Protein AF-A0AAV6B7V0-F1 (afdb_monomer_lite)

Structure (mmCIF, N/CA/C/O backbone):
data_AF-A0AAV6B7V0-F1
#
_entry.id   AF-A0AAV6B7V0-F1
#
loop_
_atom_site.group_PDB
_atom_site.id
_atom_site.type_symbol
_atom_site.label_atom_id
_atom_site.label_alt_id
_atom_site.label_comp_id
_atom_site.label_asym_id
_atom_site.label_entity_id
_atom_site.label_seq_id
_atom_site.pdbx_PDB_ins_code
_atom_site.Cartn_x
_atom_site.Cartn_y
_atom_site.Cartn_z
_atom_site.occupancy
_atom_site.B_iso_or_equiv
_atom_site.auth_seq_id
_atom_site.auth_comp_id
_atom_site.auth_asym_id
_atom_site.auth_atom_id
_atom_site.pdbx_PDB_model_num
ATOM 1 N N . GLY A 1 1 ? 7.765 8.125 -9.846 1.00 85.69 1 GLY A N 1
ATOM 2 C CA . GLY A 1 1 ? 6.321 8.030 -10.115 1.00 85.69 1 GLY A CA 1
ATOM 3 C C . GLY A 1 1 ? 6.048 7.885 -11.602 1.00 85.69 1 GLY A C 1
ATOM 4 O O . GLY A 1 1 ? 6.978 7.900 -12.404 1.00 85.69 1 GLY A O 1
ATOM 5 N N . ASP A 1 2 ? 4.778 7.751 -11.993 1.00 91.00 2 ASP A N 1
ATOM 6 C CA . ASP A 1 2 ? 4.376 7.245 -13.319 1.00 91.00 2 ASP A CA 1
ATOM 7 C C . ASP A 1 2 ? 4.120 8.313 -14.402 1.00 91.00 2 ASP A C 1
ATOM 9 O O . ASP A 1 2 ? 3.745 7.969 -15.522 1.00 91.00 2 ASP A O 1
ATOM 13 N N . ASN A 1 3 ? 4.341 9.600 -14.106 1.00 93.12 3 ASN A N 1
ATOM 14 C CA . ASN A 1 3 ? 4.000 10.714 -15.004 1.00 93.12 3 ASN A CA 1
ATOM 15 C C . ASN A 1 3 ? 4.555 10.538 -16.425 1.00 93.12 3 ASN A C 1
ATOM 17 O O . ASN A 1 3 ? 3.836 10.741 -17.400 1.00 93.12 3 ASN A O 1
ATOM 21 N N . TYR A 1 4 ? 5.822 10.127 -16.547 1.00 94.75 4 TYR A N 1
ATOM 22 C CA . TYR A 1 4 ? 6.435 9.881 -17.853 1.00 94.75 4 TYR A CA 1
ATOM 23 C C . TYR A 1 4 ? 5.782 8.697 -18.578 1.00 94.75 4 TYR A C 1
ATOM 25 O O . TYR A 1 4 ? 5.526 8.775 -19.775 1.00 94.75 4 TYR A O 1
ATOM 33 N N . ALA A 1 5 ? 5.443 7.624 -17.857 1.00 95.44 5 ALA A N 1
ATOM 34 C CA . ALA A 1 5 ? 4.752 6.482 -18.444 1.00 95.44 5 ALA A CA 1
ATOM 35 C C . ALA A 1 5 ? 3.358 6.874 -18.955 1.00 95.44 5 ALA A C 1
ATOM 37 O O . ALA A 1 5 ? 3.005 6.504 -20.071 1.00 95.44 5 ALA A O 1
ATOM 38 N N . ARG A 1 6 ? 2.595 7.661 -18.183 1.00 95.81 6 ARG A N 1
ATOM 39 C CA . ARG A 1 6 ? 1.283 8.182 -18.604 1.00 95.81 6 ARG A CA 1
ATOM 40 C C . ARG A 1 6 ? 1.394 9.068 -19.838 1.00 95.81 6 ARG A C 1
ATOM 42 O O . ARG A 1 6 ? 0.681 8.823 -20.799 1.00 95.81 6 ARG A O 1
ATOM 49 N N . PHE A 1 7 ? 2.358 9.988 -19.886 1.00 97.44 7 PHE A N 1
ATOM 50 C CA . PHE A 1 7 ? 2.620 10.773 -21.097 1.00 97.44 7 PHE A CA 1
ATOM 51 C C . PHE A 1 7 ? 2.868 9.877 -22.327 1.00 97.44 7 PHE A C 1
ATOM 53 O O . PHE A 1 7 ? 2.265 10.075 -23.382 1.00 97.44 7 PHE A O 1
ATOM 60 N N . LEU A 1 8 ? 3.706 8.839 -22.199 1.00 96.44 8 LEU A N 1
ATOM 61 C CA . LEU A 1 8 ? 3.946 7.902 -23.302 1.00 96.44 8 LEU A CA 1
ATOM 62 C C . LEU A 1 8 ? 2.666 7.161 -23.724 1.00 96.44 8 LEU A C 1
ATOM 64 O O . LEU A 1 8 ? 2.377 7.040 -24.913 1.00 96.44 8 LEU A O 1
ATOM 68 N N . ILE A 1 9 ? 1.920 6.642 -22.750 1.00 96.06 9 ILE A N 1
ATOM 69 C CA . ILE A 1 9 ? 0.813 5.704 -22.961 1.00 96.06 9 ILE A CA 1
ATOM 70 C C . ILE A 1 9 ? -0.477 6.408 -23.391 1.00 96.06 9 ILE A C 1
ATOM 72 O O . ILE A 1 9 ? -1.159 5.905 -24.287 1.00 96.06 9 ILE A O 1
ATOM 76 N N . ASP A 1 10 ? -0.793 7.533 -22.758 1.00 96.88 10 ASP A N 1
ATOM 77 C CA . ASP A 1 10 ? -2.078 8.223 -22.860 1.00 96.88 10 ASP A CA 1
ATOM 78 C C . ASP A 1 10 ? -2.040 9.369 -23.883 1.00 96.88 10 ASP A C 1
ATOM 80 O O . ASP A 1 10 ? -3.082 9.737 -24.423 1.00 96.88 10 ASP A O 1
ATOM 84 N N . GLU A 1 11 ? -0.854 9.906 -24.198 1.00 97.69 11 GLU A N 1
ATOM 85 C CA . GLU A 1 11 ? -0.703 11.043 -25.117 1.00 97.69 11 GLU A CA 1
ATOM 86 C C . GLU A 1 11 ? 0.116 10.677 -26.363 1.00 97.69 11 GLU A C 1
ATOM 88 O O . GLU A 1 11 ? -0.386 10.752 -27.489 1.00 97.69 11 GLU A O 1
ATOM 93 N N . LEU A 1 12 ? 1.367 10.235 -26.186 1.00 97.31 12 LEU A N 1
ATOM 94 C CA . LEU A 1 12 ? 2.290 10.033 -27.307 1.00 97.31 12 LEU A CA 1
ATOM 95 C C . LEU A 1 12 ? 1.893 8.852 -28.200 1.00 97.31 12 LEU A C 1
ATOM 97 O O . LEU A 1 12 ? 1.874 8.983 -29.423 1.00 97.31 12 LEU A O 1
ATOM 101 N N . PHE A 1 13 ? 1.577 7.693 -27.622 1.00 96.38 13 PHE A N 1
ATOM 102 C CA . PHE A 1 13 ? 1.187 6.514 -28.398 1.00 96.38 13 PHE A CA 1
ATOM 103 C C . PHE A 1 13 ? -0.086 6.749 -29.226 1.00 96.38 13 PHE A C 1
ATOM 105 O O . PHE A 1 13 ? -0.030 6.494 -30.431 1.00 96.38 13 PHE A O 1
ATOM 112 N N . PRO A 1 14 ? -1.189 7.294 -28.671 1.00 97.31 14 PRO A N 1
ATOM 113 C CA . PRO A 1 14 ? -2.352 7.667 -29.474 1.00 97.31 14 PRO A CA 1
ATOM 114 C C . PRO A 1 14 ? -2.024 8.666 -30.589 1.00 97.31 14 PRO A C 1
ATOM 116 O O . PRO A 1 14 ? -2.541 8.540 -31.702 1.00 97.31 14 PRO A O 1
ATOM 119 N N . LEU A 1 15 ? -1.138 9.636 -30.329 1.00 98.06 15 LEU A N 1
ATOM 120 C CA . LEU A 1 15 ? -0.700 10.590 -31.346 1.00 98.06 15 LEU A CA 1
ATOM 121 C C . LEU A 1 15 ? 0.063 9.903 -32.489 1.00 98.06 15 LEU A C 1
ATOM 123 O O . LEU A 1 15 ? -0.200 10.212 -33.651 1.00 98.06 15 LEU A O 1
ATOM 127 N N . ILE A 1 16 ? 0.960 8.959 -32.188 1.00 97.38 16 ILE A N 1
ATOM 128 C CA . ILE A 1 16 ? 1.697 8.170 -33.189 1.00 97.38 16 ILE A CA 1
ATOM 129 C C . ILE A 1 16 ? 0.731 7.320 -34.021 1.00 97.38 16 ILE A C 1
ATOM 131 O O . ILE A 1 16 ? 0.809 7.343 -35.250 1.00 97.38 16 ILE A O 1
ATOM 135 N N . GLU A 1 17 ? -0.196 6.610 -33.368 1.00 97.62 17 GLU A N 1
ATOM 136 C CA . GLU A 1 17 ? -1.213 5.790 -34.042 1.00 97.62 17 GLU A CA 1
ATOM 137 C C . GLU A 1 17 ? -2.027 6.642 -35.028 1.00 97.62 17 GLU A C 1
ATOM 139 O O . GLU A 1 17 ? -2.181 6.277 -36.195 1.00 97.62 17 GLU A O 1
ATOM 144 N N . LYS A 1 18 ? -2.466 7.830 -34.593 1.00 97.88 18 LYS A N 1
ATOM 145 C CA . LYS A 1 18 ? -3.210 8.780 -35.429 1.00 97.88 18 LYS A CA 1
ATOM 146 C C . LYS A 1 18 ? -2.374 9.349 -36.578 1.00 97.88 18 LYS A C 1
ATOM 148 O O . LYS A 1 18 ? -2.868 9.445 -37.696 1.00 97.88 18 LYS A O 1
ATOM 153 N N . THR A 1 19 ? -1.138 9.759 -36.304 1.00 98.31 19 THR A N 1
ATOM 154 C CA . THR A 1 19 ? -0.286 10.479 -37.268 1.00 98.31 19 THR A CA 1
ATOM 155 C C . THR A 1 19 ? 0.236 9.559 -38.365 1.00 98.31 19 THR A C 1
ATOM 157 O O . THR A 1 19 ? 0.321 9.965 -39.520 1.00 98.31 19 THR A O 1
ATOM 160 N N . HIS A 1 20 ? 0.565 8.315 -38.017 1.00 97.62 20 HIS A N 1
ATOM 161 C CA . HIS A 1 20 ? 1.193 7.366 -38.936 1.00 97.62 20 HIS A CA 1
ATOM 162 C C . HIS A 1 20 ? 0.257 6.242 -39.396 1.00 97.62 20 HIS A C 1
ATOM 164 O O . HIS A 1 20 ? 0.672 5.400 -40.187 1.00 97.62 20 HIS A O 1
ATOM 170 N N . GLY A 1 21 ? -0.989 6.196 -38.909 1.00 96.81 21 GLY A N 1
ATOM 171 C CA . GLY A 1 21 ? -1.955 5.154 -39.271 1.00 96.81 21 GLY A CA 1
ATOM 172 C C . GLY A 1 21 ? -1.556 3.750 -38.800 1.00 96.81 21 GLY A C 1
ATOM 173 O O . GLY A 1 21 ? -2.003 2.757 -39.372 1.00 96.81 21 GLY A O 1
ATOM 174 N N . VAL A 1 22 ? -0.700 3.655 -37.778 1.00 96.75 22 VAL A N 1
ATOM 175 C CA . VAL A 1 22 ? -0.248 2.385 -37.192 1.00 96.75 22 VAL A CA 1
ATOM 176 C C . VAL A 1 22 ? -1.113 2.003 -35.992 1.00 96.75 22 VAL A C 1
ATOM 178 O O . VAL A 1 22 ? -1.739 2.855 -35.368 1.00 96.75 22 VAL A O 1
ATOM 181 N N . LYS A 1 23 ? -1.128 0.716 -35.638 1.00 95.44 23 LYS A N 1
ATOM 182 C CA . LYS A 1 23 ? -1.707 0.228 -34.380 1.00 95.44 23 LYS A CA 1
ATOM 183 C C . LYS A 1 23 ? -0.589 -0.325 -33.515 1.00 95.44 23 LYS A C 1
ATOM 185 O O . LYS A 1 23 ? 0.047 -1.310 -33.884 1.00 95.44 23 LYS A O 1
ATOM 190 N N . LEU A 1 24 ? -0.340 0.317 -32.383 1.00 95.06 24 LEU A N 1
ATOM 191 C CA . LEU A 1 24 ? 0.663 -0.127 -31.429 1.00 95.06 24 LEU A CA 1
ATOM 192 C C . LEU A 1 24 ? 0.074 -1.244 -30.569 1.00 95.06 24 LEU A C 1
ATOM 194 O O . LEU A 1 24 ? -1.078 -1.168 -30.129 1.00 95.06 24 LEU A O 1
ATOM 198 N N . SER A 1 25 ? 0.877 -2.276 -30.302 1.00 94.56 25 SER A N 1
ATOM 199 C CA . SER A 1 25 ? 0.440 -3.366 -29.433 1.00 94.56 25 SER A CA 1
ATOM 200 C C . SER A 1 25 ? 0.045 -2.835 -28.053 1.00 94.56 25 SER A C 1
ATOM 202 O O . SER A 1 25 ? 0.699 -1.963 -27.467 1.00 94.56 25 SER A O 1
ATOM 204 N N . LYS A 1 26 ? -1.057 -3.375 -27.533 1.00 93.50 26 LYS A N 1
ATOM 205 C CA . LYS A 1 26 ? -1.508 -3.140 -26.158 1.00 93.50 26 LYS A CA 1
ATOM 206 C C . LYS A 1 26 ? -1.016 -4.242 -25.210 1.00 93.50 26 LYS A C 1
ATOM 208 O O . LYS A 1 26 ? -1.200 -4.118 -24.006 1.00 93.50 26 LYS A O 1
ATOM 213 N N . SER A 1 27 ? -0.374 -5.291 -25.734 1.00 95.00 27 SER A N 1
ATOM 214 C CA . SER A 1 27 ? 0.228 -6.349 -24.926 1.00 95.00 27 SER A CA 1
ATOM 215 C C . SER A 1 27 ? 1.487 -5.843 -24.233 1.00 95.00 27 SER A C 1
ATOM 217 O O . SER A 1 27 ? 2.439 -5.402 -24.878 1.00 95.00 27 SER A O 1
ATOM 219 N N . ALA A 1 28 ? 1.531 -5.998 -22.912 1.00 93.69 28 ALA A N 1
ATOM 220 C CA . ALA A 1 28 ? 2.732 -5.764 -22.118 1.00 93.69 28 ALA A CA 1
ATOM 221 C C . ALA A 1 28 ? 3.934 -6.586 -22.619 1.00 93.69 28 ALA A C 1
ATOM 223 O O . ALA A 1 28 ? 5.080 -6.146 -22.530 1.00 93.69 28 ALA A O 1
ATOM 224 N N . ASN A 1 29 ? 3.671 -7.788 -23.149 1.00 94.94 29 ASN A N 1
ATOM 225 C CA . ASN A 1 29 ? 4.708 -8.692 -23.633 1.00 94.94 29 ASN A CA 1
ATOM 226 C C . ASN A 1 29 ? 5.285 -8.284 -24.996 1.00 94.94 29 ASN A C 1
ATOM 228 O O . ASN A 1 29 ? 6.270 -8.882 -25.411 1.00 94.94 29 ASN A O 1
ATOM 232 N N . ASP A 1 30 ? 4.750 -7.256 -25.652 1.00 95.88 30 ASP A N 1
ATOM 233 C CA . ASP A 1 30 ? 5.362 -6.641 -26.839 1.00 95.88 30 ASP A CA 1
ATOM 234 C C . ASP A 1 30 ? 6.070 -5.317 -26.492 1.00 95.88 30 ASP A C 1
ATOM 236 O O . ASP A 1 30 ? 6.720 -4.701 -27.333 1.00 95.88 30 ASP A O 1
ATOM 240 N N . GLY A 1 31 ? 5.957 -4.862 -25.241 1.00 96.38 31 GLY A N 1
ATOM 241 C CA . GLY A 1 31 ? 6.504 -3.592 -24.788 1.00 96.38 31 GLY A CA 1
ATOM 242 C C . GLY A 1 31 ? 7.972 -3.674 -24.384 1.00 96.38 31 GLY A C 1
ATOM 243 O O . GLY A 1 31 ? 8.333 -4.387 -23.440 1.00 96.38 31 GLY A O 1
ATOM 244 N N . SER A 1 32 ? 8.803 -2.873 -25.051 1.00 97.44 32 SER A N 1
ATOM 245 C CA . SER A 1 32 ? 10.195 -2.613 -24.682 1.00 97.44 32 SER A CA 1
ATOM 246 C C . SER A 1 32 ? 10.434 -1.113 -24.554 1.00 97.44 32 SER A C 1
ATOM 248 O O . SER A 1 32 ? 9.903 -0.330 -25.337 1.00 97.44 32 SER A O 1
ATOM 250 N N . ILE A 1 33 ? 11.255 -0.719 -23.586 1.00 98.25 33 ILE A N 1
ATOM 251 C CA . ILE A 1 33 ? 11.697 0.661 -23.381 1.00 98.25 33 ILE A CA 1
ATOM 252 C C . ILE A 1 33 ? 13.177 0.665 -22.997 1.00 98.25 33 ILE A C 1
ATOM 254 O O . ILE A 1 33 ? 13.683 -0.301 -22.427 1.00 98.25 33 ILE A O 1
ATOM 258 N N . GLY A 1 34 ? 13.908 1.721 -23.328 1.00 98.19 34 GLY A N 1
ATOM 259 C CA . GLY A 1 34 ? 15.310 1.812 -22.949 1.00 98.19 34 GLY A CA 1
ATOM 260 C C . GLY A 1 34 ? 15.881 3.207 -23.094 1.00 98.19 34 GLY A C 1
ATOM 261 O O . GLY A 1 34 ? 15.270 4.074 -23.716 1.00 98.19 34 GLY A O 1
ATOM 262 N N . GLY A 1 35 ? 17.057 3.411 -22.513 1.00 97.88 35 GLY A N 1
ATOM 263 C CA . GLY A 1 35 ? 17.764 4.681 -22.583 1.00 97.88 35 GLY A CA 1
ATOM 264 C C . GLY A 1 35 ? 19.132 4.634 -21.915 1.00 97.88 35 GLY A C 1
ATOM 265 O O . GLY A 1 35 ? 19.518 3.618 -21.335 1.00 97.88 35 GLY A O 1
ATOM 266 N N . ALA A 1 36 ? 19.840 5.760 -22.000 1.00 97.94 36 ALA A N 1
ATOM 267 C CA . ALA A 1 36 ? 21.129 5.990 -21.361 1.00 97.94 36 ALA A CA 1
ATOM 268 C C . ALA A 1 36 ? 21.035 7.108 -20.315 1.00 97.94 36 ALA A C 1
ATOM 270 O O . ALA A 1 36 ? 20.233 8.030 -20.491 1.00 97.94 36 ALA A O 1
ATOM 271 N N . SER A 1 37 ? 21.847 7.061 -19.256 1.00 97.81 37 SER A N 1
ATOM 272 C CA . SER A 1 37 ? 21.904 8.115 -18.232 1.00 97.81 37 SER A CA 1
ATOM 273 C C . SER A 1 37 ? 20.528 8.330 -17.589 1.00 97.81 37 SER A C 1
ATOM 275 O O . SER A 1 37 ? 19.877 7.373 -17.155 1.00 97.81 37 SER A O 1
ATOM 277 N N . SER A 1 38 ? 20.015 9.560 -17.576 1.00 97.00 38 SER A N 1
ATOM 278 C CA . SER A 1 38 ? 18.649 9.853 -17.121 1.00 97.00 38 SER A CA 1
ATOM 279 C C . SER A 1 38 ? 17.578 9.087 -17.913 1.00 97.00 38 SER A C 1
ATOM 281 O O . SER A 1 38 ? 16.546 8.711 -17.364 1.00 97.00 38 SER A O 1
ATOM 283 N N . GLY A 1 39 ? 17.831 8.776 -19.188 1.00 97.88 39 GLY A N 1
ATOM 284 C CA . GLY A 1 39 ? 16.938 7.949 -20.000 1.00 97.88 39 GLY A CA 1
ATOM 285 C C . GLY A 1 39 ? 16.830 6.505 -19.502 1.00 97.88 39 GLY A C 1
ATOM 286 O O . GLY A 1 39 ? 15.760 5.909 -19.606 1.00 97.88 39 GLY A O 1
ATOM 287 N N . ALA A 1 40 ? 17.895 5.950 -18.916 1.00 98.44 40 ALA A N 1
ATOM 288 C CA . ALA A 1 40 ? 17.885 4.600 -18.348 1.00 98.44 40 ALA A CA 1
ATOM 289 C C . ALA A 1 40 ? 16.981 4.514 -17.110 1.00 98.44 40 ALA A C 1
ATOM 291 O O . ALA A 1 40 ? 16.115 3.640 -17.043 1.00 98.44 40 ALA A O 1
ATOM 292 N N . ILE A 1 41 ? 17.108 5.455 -16.167 1.00 97.88 41 ILE A N 1
ATOM 293 C CA . ILE A 1 41 ? 16.215 5.494 -15.000 1.00 97.88 41 ILE A CA 1
ATOM 294 C C . ILE A 1 41 ? 14.771 5.830 -15.400 1.00 97.88 41 ILE A C 1
ATOM 296 O O . ILE A 1 41 ? 13.845 5.256 -14.828 1.00 97.88 41 ILE A O 1
ATOM 300 N N . CYS A 1 42 ? 14.539 6.678 -16.411 1.00 97.56 42 CYS A N 1
ATOM 301 C CA . CYS A 1 42 ? 13.194 6.908 -16.954 1.00 97.56 42 CYS A CA 1
ATOM 302 C C . CYS A 1 42 ? 12.588 5.629 -17.549 1.00 97.56 42 CYS A C 1
ATOM 304 O O . CYS A 1 42 ? 11.423 5.330 -17.284 1.00 97.56 42 CYS A O 1
ATOM 306 N N . ALA A 1 43 ? 13.373 4.858 -18.309 1.00 98.50 43 ALA A N 1
ATOM 307 C CA . ALA A 1 43 ? 12.947 3.581 -18.876 1.00 98.50 43 ALA A CA 1
ATOM 308 C C . ALA A 1 43 ? 12.611 2.557 -17.782 1.00 98.50 43 ALA A C 1
ATOM 310 O O . ALA A 1 43 ? 11.550 1.930 -17.830 1.00 98.50 43 ALA A O 1
ATOM 311 N N . TRP A 1 44 ? 13.473 2.436 -16.766 1.00 98.31 44 TRP A N 1
ATOM 312 C CA . TRP A 1 44 ? 13.210 1.596 -15.601 1.00 98.31 44 TRP A CA 1
ATOM 313 C C . TRP A 1 44 ? 11.942 2.030 -14.864 1.00 98.31 44 TRP A C 1
ATOM 315 O O . TRP A 1 44 ? 11.054 1.210 -14.657 1.00 98.31 44 TRP A O 1
ATOM 325 N N . THR A 1 45 ? 11.826 3.315 -14.523 1.00 97.19 45 THR A N 1
ATOM 326 C CA . THR A 1 45 ? 10.668 3.877 -13.812 1.00 97.19 45 THR A CA 1
ATOM 327 C C . THR A 1 45 ? 9.378 3.594 -14.575 1.00 97.19 45 THR A C 1
ATOM 329 O O . THR A 1 45 ? 8.414 3.107 -13.995 1.00 97.19 45 THR A O 1
ATOM 332 N N . ALA A 1 46 ? 9.355 3.829 -15.890 1.00 97.69 46 ALA A N 1
ATOM 333 C CA . ALA A 1 46 ? 8.165 3.599 -16.697 1.00 97.69 46 ALA A CA 1
ATOM 334 C C . ALA A 1 46 ? 7.749 2.123 -16.725 1.00 97.69 46 ALA A C 1
ATOM 336 O O . ALA A 1 46 ? 6.570 1.824 -16.556 1.00 97.69 46 ALA A O 1
ATOM 337 N N . ALA A 1 47 ? 8.696 1.195 -16.891 1.00 98.06 47 ALA A N 1
ATOM 338 C CA . ALA A 1 47 ? 8.392 -0.233 -16.847 1.00 98.06 47 ALA A CA 1
ATOM 339 C C . ALA A 1 47 ? 8.003 -0.711 -15.447 1.00 98.06 47 ALA A C 1
ATOM 341 O O . ALA A 1 47 ? 7.112 -1.546 -15.302 1.00 98.06 47 ALA A O 1
ATOM 342 N N . TRP A 1 48 ? 8.646 -0.175 -14.411 1.00 96.81 48 TRP A N 1
ATOM 343 C CA . TRP A 1 48 ? 8.360 -0.535 -13.034 1.00 96.81 48 TRP A CA 1
ATOM 344 C C . TRP A 1 48 ? 6.982 -0.038 -12.610 1.00 96.81 48 TRP A C 1
ATOM 346 O O . TRP A 1 48 ? 6.237 -0.797 -12.006 1.00 96.81 48 TRP A O 1
ATOM 356 N N . GLU A 1 49 ? 6.585 1.181 -12.959 1.00 94.69 49 GLU A N 1
ATOM 357 C CA . GLU A 1 49 ? 5.248 1.698 -12.641 1.00 94.69 49 GLU A CA 1
ATOM 358 C C . GLU A 1 49 ? 4.155 1.121 -13.552 1.00 94.69 49 GLU A C 1
ATOM 360 O O . GLU A 1 49 ? 3.036 0.894 -13.098 1.00 94.69 49 GLU A O 1
ATOM 365 N N . ARG A 1 50 ? 4.473 0.831 -14.823 1.00 95.06 50 ARG A N 1
ATOM 366 C CA . ARG A 1 50 ? 3.528 0.318 -15.831 1.00 95.06 50 ARG A CA 1
ATOM 367 C C . ARG A 1 50 ? 3.992 -1.004 -16.462 1.00 95.06 50 ARG A C 1
ATOM 369 O O . ARG A 1 50 ? 4.207 -1.076 -17.680 1.00 95.06 50 ARG A O 1
ATOM 376 N N . PRO A 1 51 ? 4.099 -2.094 -15.670 1.00 95.12 51 PRO A N 1
ATOM 377 C CA . PRO A 1 51 ? 4.463 -3.422 -16.178 1.00 95.12 51 PRO A CA 1
ATOM 378 C C . PRO A 1 51 ? 3.357 -4.050 -17.046 1.00 95.12 51 PRO A C 1
ATOM 380 O O . PRO A 1 51 ? 3.557 -5.100 -17.662 1.00 95.12 51 PRO A O 1
ATOM 383 N N . ASP A 1 52 ? 2.180 -3.420 -17.091 1.00 94.38 52 ASP A N 1
ATOM 384 C CA . ASP A 1 52 ? 1.091 -3.690 -18.026 1.00 94.38 52 ASP A CA 1
ATOM 385 C C . ASP A 1 52 ? 1.372 -3.151 -19.438 1.00 94.38 52 ASP A C 1
ATOM 387 O O . ASP A 1 52 ? 0.674 -3.525 -20.377 1.00 94.38 52 ASP A O 1
ATOM 391 N N . ARG A 1 53 ? 2.403 -2.312 -19.616 1.00 96.19 53 ARG A N 1
ATOM 392 C CA . ARG A 1 53 ? 2.790 -1.757 -20.921 1.00 96.19 53 ARG A CA 1
ATOM 393 C C . ARG A 1 53 ? 4.226 -2.034 -21.325 1.00 96.19 53 ARG A C 1
ATOM 395 O O . ARG A 1 53 ? 4.453 -2.201 -22.517 1.00 96.19 53 ARG A O 1
ATOM 402 N N . PHE A 1 54 ? 5.167 -2.122 -20.387 1.00 97.38 54 PHE A N 1
ATOM 403 C CA . PHE A 1 54 ? 6.571 -2.399 -20.697 1.00 97.38 54 PHE A CA 1
ATOM 404 C C . PHE A 1 54 ? 7.112 -3.522 -19.816 1.00 97.38 54 PHE A C 1
ATOM 406 O O . PHE A 1 54 ? 7.106 -3.413 -18.592 1.00 97.38 54 PHE A O 1
ATOM 413 N N . ARG A 1 55 ? 7.620 -4.596 -20.434 1.00 97.94 55 ARG A N 1
ATOM 414 C CA . ARG A 1 55 ? 8.239 -5.723 -19.711 1.00 97.94 55 ARG A CA 1
ATOM 415 C C . ARG A 1 55 ? 9.709 -5.949 -20.057 1.00 97.94 55 ARG A C 1
ATOM 417 O O . ARG A 1 55 ? 10.352 -6.768 -19.409 1.00 97.94 55 ARG A O 1
ATOM 424 N N . ARG A 1 56 ? 10.263 -5.231 -21.039 1.00 98.62 56 ARG A N 1
ATOM 425 C CA . ARG A 1 56 ? 11.685 -5.291 -21.424 1.00 98.62 56 ARG A CA 1
ATOM 426 C C . ARG A 1 56 ? 12.338 -3.928 -21.253 1.00 98.62 56 ARG A C 1
ATOM 428 O O . ARG A 1 56 ? 11.838 -2.944 -21.790 1.00 98.62 56 ARG A O 1
ATOM 435 N N . VAL A 1 57 ? 13.446 -3.888 -20.518 1.00 98.81 57 VAL A N 1
ATOM 436 C CA . VAL A 1 57 ? 14.178 -2.655 -20.212 1.00 98.81 57 VAL A CA 1
ATOM 437 C C . VAL A 1 57 ? 15.628 -2.769 -20.666 1.00 98.81 57 VAL A C 1
ATOM 439 O O . VAL A 1 57 ? 16.332 -3.695 -20.268 1.00 98.81 57 VAL A O 1
ATOM 442 N N . PHE A 1 58 ? 16.091 -1.809 -21.462 1.00 98.81 58 PHE A N 1
ATOM 443 C CA . PHE A 1 58 ? 17.517 -1.597 -21.718 1.00 98.81 58 PHE A CA 1
ATOM 444 C C . PHE A 1 58 ? 18.003 -0.357 -20.961 1.00 98.81 58 PHE A C 1
ATOM 446 O O . PHE A 1 58 ? 17.491 0.740 -21.173 1.00 98.81 58 PHE A O 1
ATOM 453 N N . SER A 1 59 ? 18.975 -0.531 -20.071 1.00 98.75 59 SER A N 1
ATOM 454 C CA . SER A 1 59 ? 19.488 0.518 -19.186 1.00 98.75 59 SER A CA 1
ATOM 455 C C . SER A 1 59 ? 21.002 0.630 -19.341 1.00 98.75 59 SER A C 1
ATOM 457 O O . SER A 1 59 ? 21.715 -0.238 -18.851 1.00 98.75 59 SER A O 1
ATOM 459 N N . SER A 1 60 ? 21.510 1.689 -19.967 1.00 98.38 60 SER A N 1
ATOM 460 C CA . SER A 1 60 ? 22.954 1.976 -20.024 1.00 98.38 60 SER A CA 1
ATOM 461 C C . SER A 1 60 ? 23.331 3.172 -19.148 1.00 98.38 60 SER A C 1
ATOM 463 O O . SER A 1 60 ? 22.601 4.165 -19.162 1.00 98.38 60 SER A O 1
ATOM 465 N N . ILE A 1 61 ? 24.460 3.103 -18.434 1.00 98.38 61 ILE A N 1
ATOM 466 C CA . ILE A 1 61 ? 25.025 4.168 -17.577 1.00 98.38 61 ILE A CA 1
ATOM 467 C C . ILE A 1 61 ? 23.948 4.842 -16.709 1.00 98.38 61 ILE A C 1
ATOM 469 O O . ILE A 1 61 ? 23.757 6.054 -16.741 1.00 98.38 61 ILE A O 1
ATOM 473 N N . GLY A 1 62 ? 23.108 4.043 -16.041 1.00 98.25 62 GLY A N 1
ATOM 474 C CA . GLY A 1 62 ? 21.828 4.507 -15.503 1.00 98.25 62 GLY A CA 1
ATOM 475 C C . GLY A 1 62 ? 21.955 5.422 -14.288 1.00 98.25 62 GLY A C 1
ATOM 476 O O . GLY A 1 62 ? 22.703 5.135 -13.363 1.00 98.25 62 GLY A O 1
ATOM 477 N N . THR A 1 63 ? 21.168 6.499 -14.248 1.00 98.25 63 THR A N 1
ATOM 478 C CA . THR A 1 63 ? 21.160 7.477 -13.143 1.00 98.25 63 THR A CA 1
ATOM 479 C C . THR A 1 63 ? 20.440 6.951 -11.891 1.00 98.25 63 THR A C 1
ATOM 481 O O . THR A 1 63 ? 19.448 7.520 -11.452 1.00 98.25 63 THR A O 1
ATOM 484 N N . TYR A 1 64 ? 20.925 5.860 -11.292 1.00 98.31 64 TYR A N 1
ATOM 485 C CA . TYR A 1 64 ? 20.386 5.264 -10.052 1.00 98.31 64 TYR A CA 1
ATOM 486 C C . TYR A 1 64 ? 20.983 5.872 -8.773 1.00 98.31 64 TYR A C 1
ATOM 488 O O . TYR A 1 64 ? 21.097 5.217 -7.743 1.00 98.31 64 TYR A O 1
ATOM 496 N N . VAL A 1 65 ? 21.383 7.135 -8.842 1.00 98.19 65 VAL A N 1
ATOM 497 C CA . VAL A 1 65 ? 22.050 7.880 -7.767 1.00 98.19 65 VAL A CA 1
ATOM 498 C C . VAL A 1 65 ? 21.131 8.945 -7.155 1.00 98.19 65 VAL A C 1
ATOM 500 O O . VAL A 1 65 ? 19.969 9.071 -7.540 1.00 98.19 65 VAL A O 1
ATOM 503 N N . GLY A 1 66 ? 21.660 9.766 -6.247 1.00 96.56 66 GLY A N 1
ATOM 504 C CA . GLY A 1 66 ? 20.987 10.854 -5.525 1.00 96.56 66 GLY A CA 1
ATOM 505 C C . GLY A 1 66 ? 20.501 12.042 -6.360 1.00 96.56 66 GLY A C 1
ATOM 506 O O . GLY A 1 66 ? 20.423 13.158 -5.852 1.00 96.56 66 GLY A O 1
ATOM 507 N N . LEU A 1 67 ? 20.151 11.836 -7.631 1.00 95.19 67 LEU A N 1
ATOM 508 C CA . LEU A 1 67 ? 19.459 12.822 -8.453 1.00 95.19 67 LEU A CA 1
ATOM 509 C C . LEU A 1 67 ? 17.960 12.518 -8.446 1.00 95.19 67 LEU A C 1
ATOM 511 O O . LEU A 1 67 ? 17.504 11.562 -9.067 1.00 95.19 67 LEU A O 1
ATOM 515 N N . ARG A 1 68 ? 17.192 13.346 -7.728 1.00 90.06 68 ARG A N 1
ATOM 516 C CA . ARG A 1 68 ? 15.730 13.211 -7.572 1.00 90.06 68 ARG A CA 1
ATOM 517 C C . ARG A 1 68 ? 15.277 11.815 -7.093 1.00 90.06 68 ARG A C 1
ATOM 519 O O . ARG A 1 68 ? 14.268 11.309 -7.570 1.00 90.06 68 ARG A O 1
ATOM 526 N N . GLY A 1 69 ? 16.013 11.214 -6.153 1.00 91.38 69 GLY A N 1
ATOM 527 C CA . GLY A 1 69 ? 15.632 9.951 -5.499 1.00 91.38 69 GLY A CA 1
ATOM 528 C C . GLY A 1 69 ? 15.988 8.675 -6.268 1.00 91.38 69 GLY A C 1
ATOM 529 O O . GLY A 1 69 ? 15.526 7.596 -5.908 1.00 91.38 69 GLY A O 1
ATOM 530 N N . GLY A 1 70 ? 16.814 8.749 -7.321 1.00 95.31 70 GLY A N 1
ATOM 531 C CA . GLY A 1 70 ? 17.224 7.557 -8.077 1.00 95.31 70 GLY A CA 1
ATOM 532 C C . GLY A 1 70 ? 17.899 6.475 -7.222 1.00 95.31 70 GLY A C 1
ATOM 533 O O . GLY A 1 70 ? 17.703 5.284 -7.470 1.00 95.31 70 GLY A O 1
ATOM 534 N N . ASN A 1 71 ? 18.601 6.886 -6.165 1.00 96.31 71 ASN A N 1
ATOM 535 C CA . ASN A 1 71 ? 19.239 6.031 -5.161 1.00 96.31 71 ASN A CA 1
ATOM 536 C C . ASN A 1 71 ? 18.247 5.228 -4.299 1.00 96.31 71 ASN A C 1
ATOM 538 O O . ASN A 1 71 ? 18.661 4.313 -3.591 1.00 96.31 71 ASN A O 1
ATOM 542 N N . ASP A 1 72 ? 16.951 5.546 -4.325 1.00 95.81 72 ASP A N 1
ATOM 543 C CA . ASP A 1 72 ? 15.955 4.823 -3.531 1.00 95.81 72 ASP A CA 1
ATOM 544 C C . ASP A 1 72 ? 15.523 3.519 -4.221 1.00 95.81 72 ASP A C 1
ATOM 546 O O . ASP A 1 72 ? 15.102 2.566 -3.554 1.00 95.81 72 ASP A O 1
ATOM 550 N N . TYR A 1 73 ? 15.675 3.425 -5.550 1.00 97.25 73 TYR A N 1
ATOM 551 C CA . TYR A 1 73 ? 15.247 2.263 -6.332 1.00 97.25 73 TYR A CA 1
ATOM 552 C C . TYR A 1 73 ? 15.851 0.937 -5.864 1.00 97.25 73 TYR A C 1
ATOM 554 O O . TYR A 1 73 ? 15.071 0.001 -5.677 1.00 97.25 73 TYR A O 1
ATOM 562 N N . PRO A 1 74 ? 17.168 0.805 -5.609 1.00 97.88 74 PRO A N 1
ATOM 563 C CA . PRO A 1 74 ? 17.720 -0.447 -5.096 1.00 97.88 74 PRO A CA 1
ATOM 564 C C . PRO A 1 74 ? 17.056 -0.901 -3.788 1.00 97.88 74 PRO A C 1
ATOM 566 O O . PRO A 1 74 ? 16.791 -2.091 -3.599 1.00 97.88 74 PRO A O 1
ATOM 569 N N . THR A 1 75 ? 16.708 0.036 -2.900 1.00 97.00 75 THR A N 1
ATOM 570 C CA . THR A 1 75 ? 15.987 -0.266 -1.655 1.00 97.00 75 THR A CA 1
ATOM 571 C C . THR A 1 75 ? 14.541 -0.671 -1.931 1.00 97.00 75 THR A C 1
ATOM 573 O O . THR A 1 75 ? 14.074 -1.685 -1.405 1.00 97.00 75 THR A O 1
ATOM 576 N N . LEU A 1 76 ? 13.825 0.080 -2.769 1.00 97.06 76 LEU A N 1
ATOM 577 C CA . LEU A 1 76 ? 12.429 -0.199 -3.104 1.00 97.06 76 LEU A CA 1
ATOM 578 C C . LEU A 1 76 ? 12.277 -1.529 -3.847 1.00 97.06 76 LEU A C 1
ATOM 580 O O . LEU A 1 76 ? 11.416 -2.331 -3.493 1.00 97.06 76 LEU A O 1
ATOM 584 N N . VAL A 1 77 ? 13.164 -1.837 -4.794 1.00 97.88 77 VAL A N 1
ATOM 585 C CA . VAL A 1 77 ? 13.197 -3.123 -5.509 1.00 97.88 77 VAL A CA 1
ATOM 586 C C . VAL A 1 77 ? 13.349 -4.297 -4.551 1.00 97.88 77 VAL A C 1
ATOM 588 O O . VAL A 1 77 ? 12.807 -5.360 -4.817 1.00 97.88 77 VAL A O 1
ATOM 591 N N . ARG A 1 78 ? 14.017 -4.139 -3.405 1.00 97.75 78 ARG A N 1
ATOM 592 C CA . ARG A 1 78 ? 14.125 -5.203 -2.390 1.00 97.75 78 ARG A CA 1
ATOM 593 C C . ARG A 1 78 ? 12.859 -5.390 -1.553 1.00 97.75 78 ARG A C 1
ATOM 595 O O . ARG A 1 78 ? 12.742 -6.416 -0.888 1.00 97.75 78 ARG A O 1
ATOM 602 N N . LYS A 1 79 ? 11.940 -4.424 -1.558 1.00 97.19 79 LYS A N 1
ATOM 603 C CA . LYS A 1 79 ? 10.760 -4.401 -0.680 1.00 97.19 79 LYS A CA 1
ATOM 604 C C . LYS A 1 79 ? 9.450 -4.601 -1.434 1.00 97.19 79 LYS A C 1
ATOM 606 O O . LYS A 1 79 ? 8.563 -5.271 -0.915 1.00 97.19 79 LYS A O 1
ATOM 611 N N . VAL A 1 80 ? 9.317 -4.040 -2.631 1.00 96.56 80 VAL A N 1
ATOM 612 C CA . VAL A 1 80 ? 8.097 -4.153 -3.437 1.00 96.56 80 VAL A CA 1
ATOM 613 C C . VAL A 1 80 ? 8.023 -5.516 -4.103 1.00 96.56 80 VAL A C 1
ATOM 615 O O . VAL A 1 80 ? 9.009 -5.974 -4.677 1.00 96.56 80 VAL A O 1
ATOM 618 N N . GLU A 1 81 ? 6.846 -6.136 -4.065 1.00 94.88 81 GLU A N 1
ATOM 619 C CA . GLU A 1 81 ? 6.558 -7.374 -4.792 1.00 94.88 81 GLU A CA 1
ATOM 620 C C . GLU A 1 81 ? 7.131 -7.369 -6.230 1.00 94.88 81 GLU A C 1
ATOM 622 O O . GLU A 1 81 ? 6.973 -6.367 -6.941 1.00 94.88 81 GLU A O 1
ATOM 627 N N . PRO A 1 82 ? 7.816 -8.444 -6.682 1.00 93.50 82 PRO A N 1
ATOM 628 C CA . PRO A 1 82 ? 8.456 -8.470 -7.990 1.00 93.50 82 PRO A CA 1
ATOM 629 C C . PRO A 1 82 ? 7.447 -8.272 -9.111 1.00 93.50 82 PRO A C 1
ATOM 631 O O . PRO A 1 82 ? 6.370 -8.866 -9.120 1.00 93.50 82 PRO A O 1
ATOM 634 N N . LYS A 1 83 ? 7.841 -7.482 -10.104 1.00 94.81 83 LYS A N 1
ATOM 635 C CA . LYS A 1 83 ? 7.051 -7.210 -11.303 1.00 94.81 83 LYS A CA 1
ATOM 636 C C . LYS A 1 83 ? 7.574 -8.065 -12.468 1.00 94.81 83 LYS A C 1
ATOM 638 O O . LYS A 1 83 ? 8.746 -8.450 -12.457 1.00 94.81 83 LYS A O 1
ATOM 643 N N . PRO A 1 84 ? 6.743 -8.398 -13.472 1.00 95.69 84 PRO A N 1
ATOM 644 C CA . PRO A 1 84 ? 7.136 -9.234 -14.610 1.00 95.69 84 PRO A CA 1
ATOM 645 C C . PRO A 1 84 ? 8.015 -8.462 -15.611 1.00 95.69 84 PRO A C 1
ATOM 647 O O . PRO A 1 84 ? 7.611 -8.213 -16.743 1.00 95.69 84 PRO A O 1
ATOM 650 N N . ILE A 1 85 ? 9.214 -8.061 -15.186 1.00 98.00 85 ILE A N 1
ATOM 651 C CA . ILE A 1 85 ? 10.140 -7.233 -15.965 1.00 98.00 85 ILE A CA 1
ATOM 652 C C . ILE A 1 85 ? 11.451 -7.986 -16.177 1.00 98.00 85 ILE A C 1
ATOM 654 O O . ILE A 1 85 ? 11.990 -8.613 -15.263 1.00 98.00 85 ILE A O 1
ATOM 658 N N . ARG A 1 86 ? 11.974 -7.874 -17.394 1.00 98.44 86 ARG A N 1
ATOM 659 C CA . ARG A 1 86 ? 13.303 -8.310 -17.802 1.00 98.44 86 ARG A CA 1
ATOM 660 C C . ARG A 1 86 ? 14.152 -7.089 -18.127 1.00 98.44 86 ARG A C 1
ATOM 662 O O . ARG A 1 86 ? 13.699 -6.206 -18.856 1.00 98.44 86 ARG A O 1
ATOM 669 N N . ILE A 1 87 ? 15.381 -7.051 -17.627 1.00 98.81 87 ILE A N 1
ATOM 670 C CA . ILE A 1 87 ? 16.265 -5.892 -17.768 1.00 98.81 87 ILE A CA 1
ATOM 671 C C . ILE A 1 87 ? 17.680 -6.293 -18.180 1.00 98.81 87 ILE A C 1
ATOM 673 O O . ILE A 1 87 ? 18.276 -7.212 -17.619 1.00 98.81 87 ILE A O 1
ATOM 677 N N . PHE A 1 88 ? 18.212 -5.577 -19.169 1.00 98.88 88 PHE A N 1
ATOM 678 C CA . PHE A 1 88 ? 19.620 -5.608 -19.538 1.00 98.88 88 PHE A CA 1
ATOM 679 C C . PHE A 1 88 ? 20.280 -4.306 -19.084 1.00 98.88 88 PHE A C 1
ATOM 681 O O . PHE A 1 88 ? 19.813 -3.225 -19.449 1.00 98.88 88 PHE A O 1
ATOM 688 N N . MET A 1 89 ? 21.357 -4.411 -18.309 1.00 98.81 89 MET A N 1
ATOM 689 C CA . MET A 1 89 ? 22.102 -3.267 -17.785 1.00 98.81 89 MET A CA 1
ATOM 690 C C . MET A 1 89 ? 23.488 -3.148 -18.427 1.00 98.81 89 MET A C 1
ATOM 692 O O . MET A 1 89 ? 24.128 -4.149 -18.728 1.00 98.81 89 MET A O 1
ATOM 696 N N . GLN A 1 90 ? 23.984 -1.936 -18.618 1.00 98.56 90 GLN A N 1
ATOM 697 C CA . GLN A 1 90 ? 25.372 -1.683 -18.997 1.00 98.56 90 GLN A CA 1
ATOM 698 C C . GLN A 1 90 ? 25.888 -0.489 -18.204 1.00 98.56 90 GLN A C 1
ATOM 700 O O . GLN A 1 90 ? 25.142 0.459 -17.989 1.00 98.56 90 GLN A O 1
ATOM 705 N N . ASP A 1 91 ? 27.140 -0.564 -17.768 1.00 98.50 91 ASP A N 1
ATOM 706 C CA . ASP A 1 91 ? 27.869 0.544 -17.149 1.00 98.50 91 ASP A CA 1
ATOM 707 C C . ASP A 1 91 ? 29.390 0.286 -17.219 1.00 98.50 91 ASP A C 1
ATOM 709 O O . ASP A 1 91 ? 29.807 -0.841 -17.521 1.00 98.50 91 ASP A O 1
ATOM 713 N N . GLY A 1 92 ? 30.210 1.306 -16.963 1.00 98.06 92 GLY A N 1
ATOM 714 C CA . GLY A 1 92 ? 31.667 1.253 -16.948 1.00 98.06 92 GLY A CA 1
ATOM 715 C C . GLY A 1 92 ? 32.284 1.746 -15.636 1.00 98.06 92 GLY A C 1
ATOM 716 O O . GLY A 1 92 ? 31.766 2.648 -14.994 1.00 98.06 92 GLY A O 1
ATOM 717 N N . GLU A 1 93 ? 33.427 1.178 -15.245 1.00 98.19 93 GLU A N 1
ATOM 718 C CA . GLU A 1 93 ? 34.117 1.533 -13.989 1.00 98.19 93 GLU A CA 1
ATOM 719 C C . GLU A 1 93 ? 34.578 3.000 -13.904 1.00 98.19 93 GLU A C 1
ATOM 721 O O . GLU A 1 93 ? 34.841 3.493 -12.811 1.00 98.19 93 GLU A O 1
ATOM 726 N N . ASN A 1 94 ? 34.686 3.684 -15.049 1.00 98.38 94 ASN A N 1
ATOM 727 C CA . ASN A 1 94 ? 35.111 5.079 -15.153 1.00 98.38 94 ASN A CA 1
ATOM 728 C C . ASN A 1 94 ? 33.921 6.030 -15.391 1.00 98.38 94 ASN A C 1
ATOM 730 O O . ASN A 1 94 ? 34.117 7.147 -15.881 1.00 98.38 94 ASN A O 1
ATOM 734 N N . ASP A 1 95 ? 32.690 5.591 -15.094 1.00 98.44 95 ASP A N 1
ATOM 735 C CA . ASP A 1 95 ? 31.495 6.436 -15.156 1.00 98.44 95 ASP A CA 1
ATOM 736 C C . ASP A 1 95 ? 31.545 7.590 -14.119 1.00 98.44 95 ASP A C 1
ATOM 738 O O . ASP A 1 95 ? 32.492 7.739 -13.342 1.00 98.44 95 ASP A O 1
ATOM 742 N N . LEU A 1 96 ? 30.541 8.469 -14.128 1.00 98.06 96 LEU A N 1
ATOM 743 C CA . LEU A 1 96 ? 30.461 9.643 -13.270 1.00 98.06 96 LEU A CA 1
ATOM 744 C C . LEU A 1 96 ? 30.538 9.279 -11.787 1.00 98.06 96 LEU A C 1
ATOM 746 O O . LEU A 1 96 ? 29.771 8.467 -11.270 1.00 98.06 96 LEU A O 1
ATOM 750 N N . ASN A 1 97 ? 31.383 10.023 -11.082 1.00 98.00 97 ASN A N 1
ATOM 751 C CA . ASN A 1 97 ? 31.371 10.121 -9.633 1.00 98.00 97 ASN A CA 1
ATOM 752 C C . ASN A 1 97 ? 31.304 11.603 -9.255 1.00 98.00 97 ASN A C 1
ATOM 754 O O . ASN A 1 97 ? 32.278 12.347 -9.382 1.00 98.00 97 ASN A O 1
ATOM 758 N N . ILE A 1 98 ? 30.105 12.053 -8.887 1.00 96.88 98 ILE A N 1
ATOM 759 C CA . ILE A 1 98 ? 29.796 13.464 -8.631 1.00 96.88 98 ILE A CA 1
ATOM 760 C C . ILE A 1 98 ? 28.995 13.613 -7.333 1.00 96.88 98 ILE A C 1
ATOM 762 O O . ILE A 1 98 ? 28.695 12.638 -6.656 1.00 96.88 98 ILE A O 1
ATOM 766 N N . TYR A 1 99 ? 28.582 14.839 -6.997 1.00 96.75 99 TYR A N 1
ATOM 767 C CA . TYR A 1 99 ? 27.786 15.145 -5.797 1.00 96.75 99 TYR A CA 1
ATOM 768 C C . TYR A 1 99 ? 26.501 14.304 -5.640 1.00 96.75 99 TYR A C 1
ATOM 770 O O . TYR A 1 99 ? 25.980 14.194 -4.534 1.00 96.75 99 TYR A O 1
ATOM 778 N N . GLY A 1 100 ? 25.975 13.740 -6.734 1.00 95.81 100 GLY A N 1
ATOM 779 C CA . GLY A 1 100 ? 24.826 12.835 -6.716 1.00 95.81 100 GLY A CA 1
ATOM 780 C C . GLY A 1 100 ? 25.166 11.399 -6.304 1.00 95.81 100 GLY A C 1
ATOM 781 O O . GLY A 1 100 ? 24.270 10.684 -5.872 1.00 95.81 100 GLY A O 1
ATOM 782 N N . GLY A 1 101 ? 26.424 10.973 -6.416 1.00 97.88 101 GLY A N 1
ATOM 783 C CA . GLY A 1 101 ? 26.883 9.611 -6.146 1.00 97.88 101 GLY A CA 1
ATOM 784 C C . GLY A 1 101 ? 27.833 9.078 -7.220 1.00 97.88 101 GLY A C 1
ATOM 785 O O . GLY A 1 101 ? 28.189 9.780 -8.167 1.00 97.88 101 GLY A O 1
ATOM 786 N N . ASP A 1 102 ? 28.213 7.815 -7.052 1.00 98.38 102 ASP A N 1
ATOM 787 C CA . ASP A 1 102 ? 29.039 7.034 -7.974 1.00 98.38 102 ASP A CA 1
ATOM 788 C C . ASP A 1 102 ? 28.124 6.154 -8.845 1.00 98.38 102 ASP A C 1
ATOM 790 O O . ASP A 1 102 ? 27.427 5.277 -8.322 1.00 98.38 102 ASP A O 1
ATOM 794 N N . TRP A 1 103 ? 28.062 6.429 -10.154 1.00 98.19 103 TRP A N 1
ATOM 795 C CA . TRP A 1 103 ? 27.151 5.749 -11.084 1.00 98.19 103 TRP A CA 1
ATOM 796 C C . TRP A 1 103 ? 27.497 4.276 -11.235 1.00 98.19 103 TRP A C 1
ATOM 798 O O . TRP A 1 103 ? 26.595 3.437 -11.196 1.00 98.19 103 TRP A O 1
ATOM 808 N N . TRP A 1 104 ? 28.788 3.964 -11.320 1.00 98.44 104 TRP A N 1
ATOM 809 C CA . TRP A 1 104 ? 29.271 2.597 -11.422 1.00 98.44 104 TRP A CA 1
ATOM 810 C C . TRP A 1 104 ? 28.798 1.768 -10.224 1.00 98.44 104 TRP A C 1
ATOM 812 O O . TRP A 1 104 ? 28.178 0.710 -10.382 1.00 98.44 104 TRP A O 1
ATOM 822 N N . MET A 1 105 ? 28.996 2.288 -9.011 1.00 98.62 105 MET A N 1
ATOM 823 C CA . MET A 1 105 ? 28.539 1.622 -7.792 1.00 98.62 105 MET A CA 1
ATOM 824 C C . MET A 1 105 ? 27.009 1.544 -7.708 1.00 98.62 105 MET A C 1
ATOM 826 O O . MET A 1 105 ? 26.468 0.515 -7.297 1.00 98.62 105 MET A O 1
ATOM 830 N N . ALA A 1 106 ? 26.291 2.584 -8.137 1.00 98.56 106 ALA A N 1
ATOM 831 C CA . ALA A 1 106 ? 24.831 2.609 -8.109 1.00 98.56 106 ALA A CA 1
ATOM 832 C C . ALA A 1 106 ? 24.186 1.624 -9.100 1.00 98.56 106 ALA A C 1
ATOM 834 O O . ALA A 1 106 ? 23.220 0.939 -8.749 1.00 98.56 106 ALA A O 1
ATOM 835 N N . ASN A 1 107 ? 24.725 1.479 -10.317 1.00 98.75 107 ASN A N 1
ATOM 836 C CA . ASN A 1 107 ? 24.251 0.479 -11.280 1.00 98.75 107 ASN A CA 1
ATOM 837 C C . ASN A 1 107 ? 24.521 -0.945 -10.785 1.00 98.75 107 ASN A C 1
ATOM 839 O O . ASN A 1 107 ? 23.665 -1.823 -10.948 1.00 98.75 107 ASN A O 1
ATOM 843 N N . GLN A 1 108 ? 25.657 -1.182 -10.119 1.00 98.75 108 GLN A N 1
ATOM 844 C CA . GLN A 1 108 ? 25.908 -2.455 -9.446 1.00 98.75 108 GLN A CA 1
ATOM 845 C C . GLN A 1 108 ? 24.913 -2.701 -8.308 1.00 98.75 108 GLN A C 1
ATOM 847 O O . GLN A 1 108 ? 24.344 -3.789 -8.220 1.00 98.75 108 GLN A O 1
ATOM 852 N N . GLU A 1 109 ? 24.650 -1.712 -7.453 1.00 98.75 109 GLU A N 1
ATOM 853 C CA . GLU A 1 109 ? 23.689 -1.852 -6.358 1.00 98.75 109 GLU A CA 1
ATOM 854 C C . GLU A 1 109 ? 22.285 -2.185 -6.880 1.00 98.75 109 GLU A C 1
ATOM 856 O O . GLU A 1 109 ? 21.647 -3.134 -6.404 1.00 98.75 109 GLU A O 1
ATOM 861 N N . MET A 1 110 ? 21.840 -1.465 -7.911 1.00 98.81 110 MET A N 1
ATOM 862 C CA . MET A 1 110 ? 20.574 -1.706 -8.592 1.00 98.81 110 MET A CA 1
ATOM 863 C C . MET A 1 110 ? 20.514 -3.121 -9.180 1.00 98.81 110 MET A C 1
ATOM 865 O O . MET A 1 110 ? 19.556 -3.859 -8.932 1.00 98.81 110 MET A O 1
ATOM 869 N N . GLN A 1 111 ? 21.567 -3.566 -9.872 1.00 98.75 111 GLN A N 1
ATOM 870 C CA . GLN A 1 111 ? 21.662 -4.932 -10.390 1.00 98.75 111 GLN A CA 1
ATOM 871 C C . GLN A 1 111 ? 21.540 -5.978 -9.272 1.00 98.75 111 GLN A C 1
ATOM 873 O O . GLN A 1 111 ? 20.799 -6.958 -9.404 1.00 98.75 111 GLN A O 1
ATOM 878 N N . ARG A 1 112 ? 22.219 -5.767 -8.139 1.00 98.69 112 ARG A N 1
ATOM 879 C CA . ARG A 1 112 ? 22.173 -6.688 -6.994 1.00 98.69 112 ARG A CA 1
ATOM 880 C C . ARG A 1 112 ? 20.804 -6.696 -6.326 1.00 98.69 112 ARG A C 1
ATOM 882 O O . ARG A 1 112 ? 20.374 -7.754 -5.863 1.00 98.69 112 ARG A O 1
ATOM 889 N N . ALA A 1 113 ? 20.109 -5.561 -6.287 1.00 98.75 113 ALA A N 1
ATOM 890 C CA . ALA A 1 113 ? 18.731 -5.476 -5.817 1.00 98.75 113 ALA A CA 1
ATOM 891 C C . ALA A 1 113 ? 17.773 -6.264 -6.723 1.00 98.75 113 ALA A C 1
ATOM 893 O O . ALA A 1 113 ? 16.958 -7.039 -6.220 1.00 98.75 113 ALA A O 1
ATOM 894 N N . LEU A 1 114 ? 17.916 -6.142 -8.044 1.00 98.69 114 LEU A N 1
ATOM 895 C CA . LEU A 1 114 ? 17.103 -6.872 -9.019 1.00 98.69 114 LEU A CA 1
ATOM 896 C C . LEU A 1 114 ? 17.303 -8.390 -8.916 1.00 98.69 114 LEU A C 1
ATOM 898 O O . LEU A 1 114 ? 16.325 -9.136 -8.845 1.00 98.69 114 LEU A O 1
ATOM 902 N N . VAL A 1 115 ? 18.556 -8.852 -8.821 1.00 98.44 115 VAL A N 1
ATOM 903 C CA . VAL A 1 115 ? 18.869 -10.275 -8.596 1.00 98.44 115 VAL A CA 1
ATOM 904 C C . VAL A 1 115 ? 18.308 -10.757 -7.260 1.00 98.44 115 VAL A C 1
ATOM 906 O O . VAL A 1 115 ? 17.704 -11.826 -7.198 1.00 98.44 115 VAL A O 1
ATOM 909 N N . PHE A 1 116 ? 18.458 -9.970 -6.190 1.00 98.25 116 PHE A N 1
ATOM 910 C CA . PHE A 1 116 ? 17.875 -10.288 -4.884 1.00 98.25 116 PHE A CA 1
ATOM 911 C C . PHE A 1 116 ? 16.351 -10.448 -4.961 1.00 98.25 116 PHE A C 1
ATOM 913 O O . PHE A 1 116 ? 15.797 -11.346 -4.330 1.00 98.25 116 PHE A O 1
ATOM 920 N N . ALA A 1 117 ? 15.681 -9.604 -5.745 1.00 97.56 117 ALA A N 1
ATOM 921 C CA . ALA A 1 117 ? 14.238 -9.635 -5.935 1.00 97.56 117 ALA A CA 1
ATOM 922 C C . ALA A 1 117 ? 13.758 -10.668 -6.972 1.00 97.56 117 ALA A C 1
ATOM 924 O O . ALA A 1 117 ? 12.553 -10.824 -7.160 1.00 97.56 117 ALA A O 1
ATOM 925 N N . GLY A 1 118 ? 14.669 -11.420 -7.598 1.00 96.56 118 GLY A N 1
ATOM 926 C CA . GLY A 1 118 ? 14.331 -12.477 -8.553 1.00 96.56 118 GLY A CA 1
ATOM 927 C C . GLY A 1 118 ? 13.856 -11.963 -9.914 1.00 96.56 118 GLY A C 1
ATOM 928 O O . GLY A 1 118 ? 13.121 -12.672 -10.600 1.00 96.56 118 GLY A O 1
ATOM 929 N N . TYR A 1 119 ? 14.241 -10.742 -10.299 1.00 97.81 119 TYR A N 1
ATOM 930 C CA . TYR A 1 119 ? 14.029 -10.249 -11.661 1.00 97.81 119 TYR A CA 1
ATOM 931 C C . TYR A 1 119 ? 14.898 -11.019 -12.660 1.00 97.81 119 TYR A C 1
ATOM 933 O O . TYR A 1 119 ? 15.933 -11.590 -12.312 1.00 97.81 119 TYR A O 1
ATOM 941 N N . ASP A 1 120 ? 14.486 -10.991 -13.924 1.00 97.62 120 ASP A N 1
ATOM 942 C CA . ASP A 1 120 ? 15.263 -11.528 -15.033 1.00 97.62 120 ASP A CA 1
ATOM 943 C C . ASP A 1 120 ? 16.279 -10.471 -15.499 1.00 97.62 120 ASP A C 1
ATOM 945 O O . ASP A 1 120 ? 15.909 -9.474 -16.127 1.00 97.62 120 ASP A O 1
ATOM 949 N N . VAL A 1 121 ? 17.551 -10.655 -15.133 1.00 98.25 121 VAL A N 1
ATOM 950 C CA . VAL A 1 121 ? 18.602 -9.632 -15.255 1.00 98.25 121 VAL A CA 1
ATOM 951 C C . VAL A 1 121 ? 19.808 -10.167 -16.017 1.00 98.25 121 VAL A C 1
ATOM 953 O O . VAL A 1 121 ? 20.346 -11.222 -15.682 1.00 98.25 121 VAL A O 1
ATOM 956 N N . LYS A 1 122 ? 20.304 -9.382 -16.973 1.00 98.56 122 LYS A N 1
ATOM 957 C CA . LYS A 1 122 ? 21.650 -9.525 -17.541 1.00 98.56 122 LYS A CA 1
ATOM 958 C C . LYS A 1 122 ? 22.346 -8.177 -17.528 1.00 98.56 122 LYS A C 1
ATOM 960 O O . LYS A 1 122 ? 21.695 -7.137 -17.501 1.00 98.56 122 LYS A O 1
ATOM 965 N N . HIS A 1 123 ? 23.669 -8.199 -17.517 1.00 98.56 123 HIS A N 1
ATOM 966 C CA . HIS A 1 123 ? 24.455 -6.984 -17.576 1.00 98.56 123 HIS A CA 1
ATOM 967 C C . HIS A 1 123 ? 25.701 -7.147 -18.448 1.00 98.56 123 HIS A C 1
ATOM 969 O O . HIS A 1 123 ? 26.166 -8.267 -18.667 1.00 98.56 123 HIS A O 1
ATOM 975 N N . ALA A 1 124 ? 26.247 -6.023 -18.903 1.00 98.38 124 ALA A N 1
ATOM 976 C CA . ALA A 1 124 ? 27.555 -5.913 -19.532 1.00 98.38 124 ALA A CA 1
ATOM 977 C C . ALA A 1 124 ? 28.344 -4.803 -18.834 1.00 98.38 124 ALA A C 1
ATOM 979 O O . ALA A 1 124 ? 28.076 -3.622 -19.031 1.00 98.38 124 ALA A O 1
ATOM 980 N N . TRP A 1 125 ? 29.293 -5.192 -17.991 1.00 98.50 125 TRP A N 1
ATOM 981 C CA . TRP A 1 125 ? 30.170 -4.255 -17.300 1.00 98.50 125 TRP A CA 1
ATOM 982 C C . TRP A 1 125 ? 31.437 -4.014 -18.111 1.00 98.50 125 TRP A C 1
ATOM 984 O O . TRP A 1 125 ? 31.962 -4.945 -18.722 1.00 98.50 125 TRP A O 1
ATOM 994 N N . GLY A 1 126 ? 31.915 -2.777 -18.142 1.00 96.81 126 GLY A N 1
ATOM 995 C CA . GLY A 1 126 ? 33.159 -2.412 -18.811 1.00 96.81 126 GLY A CA 1
ATOM 996 C C . GLY A 1 126 ? 33.986 -1.417 -18.019 1.00 96.81 126 GLY A C 1
ATOM 997 O O . GLY A 1 126 ? 33.805 -1.244 -16.819 1.00 96.81 126 GLY A O 1
ATOM 998 N N . THR A 1 127 ? 34.882 -0.744 -18.730 1.00 97.62 127 THR A N 1
ATOM 999 C CA . THR A 1 127 ? 35.793 0.266 -18.180 1.00 97.62 127 THR A CA 1
ATOM 1000 C C . THR A 1 127 ? 35.556 1.652 -18.797 1.00 97.62 127 THR A C 1
ATOM 1002 O O . THR A 1 127 ? 36.403 2.533 -18.699 1.00 97.62 127 THR A O 1
ATOM 1005 N N . GLY A 1 128 ? 34.446 1.835 -19.521 1.00 95.88 128 GLY A N 1
ATOM 1006 C CA . GLY A 1 128 ? 34.123 3.083 -20.219 1.00 95.88 128 GLY A CA 1
ATOM 1007 C C . GLY A 1 128 ? 33.758 4.229 -19.272 1.00 95.88 128 GLY A C 1
ATOM 1008 O O . GLY A 1 128 ? 33.477 3.995 -18.098 1.00 95.88 128 GLY A O 1
ATOM 1009 N N . ALA A 1 129 ? 33.769 5.451 -19.807 1.00 97.06 129 ALA A N 1
ATOM 1010 C CA . ALA A 1 129 ? 33.285 6.648 -19.123 1.00 97.06 129 ALA A CA 1
ATOM 1011 C C . ALA A 1 129 ? 31.766 6.831 -19.325 1.00 97.06 129 ALA A C 1
ATOM 1013 O O . ALA A 1 129 ? 31.100 5.954 -19.878 1.00 97.06 129 ALA A O 1
ATOM 1014 N N . HIS A 1 130 ? 31.225 7.988 -18.924 1.00 97.69 130 HIS A N 1
ATOM 1015 C CA . HIS A 1 130 ? 29.822 8.367 -19.153 1.00 97.69 130 HIS A CA 1
ATOM 1016 C C . HIS A 1 130 ? 29.523 8.658 -20.632 1.00 97.69 130 HIS A C 1
ATOM 1018 O O . HIS A 1 130 ? 29.294 9.802 -21.035 1.00 97.69 130 HIS A O 1
ATOM 1024 N N . ASP A 1 131 ? 29.567 7.625 -21.471 1.00 95.88 131 ASP A N 1
ATOM 1025 C CA . ASP A 1 131 ? 29.388 7.727 -22.913 1.00 95.88 131 ASP A CA 1
ATOM 1026 C C . ASP A 1 131 ? 28.621 6.535 -23.517 1.00 95.88 131 ASP A C 1
ATOM 1028 O O . ASP A 1 131 ? 28.255 5.563 -22.856 1.00 95.88 131 ASP A O 1
ATOM 1032 N N . GLY A 1 132 ? 28.317 6.641 -24.813 1.00 95.19 132 GLY A N 1
ATOM 1033 C CA . GLY A 1 132 ? 27.564 5.633 -25.559 1.00 95.19 132 GLY A CA 1
ATOM 1034 C C . GLY A 1 132 ? 28.412 4.539 -26.218 1.00 95.19 132 GLY A C 1
ATOM 1035 O O . GLY A 1 132 ? 27.864 3.724 -26.964 1.00 95.19 132 GLY A O 1
ATOM 1036 N N . ASN A 1 133 ? 29.733 4.521 -26.023 1.00 97.25 133 ASN A N 1
ATOM 1037 C CA . ASN A 1 133 ? 30.634 3.689 -26.823 1.00 97.25 133 ASN A CA 1
ATOM 1038 C C . ASN A 1 133 ? 30.395 2.200 -26.565 1.00 97.25 133 ASN A C 1
ATOM 1040 O O . ASN A 1 133 ? 30.160 1.436 -27.504 1.00 97.25 133 ASN A O 1
ATOM 1044 N N . GLN A 1 134 ? 30.414 1.779 -25.297 1.00 97.50 134 GLN A N 1
ATOM 1045 C CA . GLN A 1 134 ? 30.173 0.378 -24.949 1.00 97.50 134 GLN A CA 1
ATOM 1046 C C . GLN A 1 134 ? 28.698 0.000 -25.129 1.00 97.50 134 GLN A C 1
ATOM 1048 O O . GLN A 1 134 ? 28.411 -1.078 -25.650 1.00 97.50 134 GLN A O 1
ATOM 1053 N N . SER A 1 135 ? 27.760 0.874 -24.743 1.00 96.06 135 SER A N 1
ATOM 1054 C CA . SER A 1 135 ? 26.323 0.599 -24.875 1.00 96.06 135 SER A CA 1
ATOM 1055 C C . SER A 1 135 ? 25.929 0.312 -26.327 1.00 96.06 135 SER A C 1
ATOM 1057 O O . SER A 1 135 ? 25.190 -0.640 -26.576 1.00 96.06 135 SER A O 1
ATOM 1059 N N . THR A 1 136 ? 26.503 1.042 -27.290 1.00 96.62 136 THR A N 1
ATOM 1060 C CA . THR A 1 136 ? 26.314 0.800 -28.730 1.00 96.62 136 THR A CA 1
ATOM 1061 C C . THR A 1 136 ? 26.861 -0.562 -29.163 1.00 96.62 136 THR A C 1
ATOM 1063 O O . THR A 1 136 ? 26.202 -1.274 -29.921 1.00 96.62 136 THR A O 1
ATOM 1066 N N . GLN A 1 137 ? 28.033 -0.963 -28.661 1.00 97.94 137 GLN A N 1
ATOM 1067 C CA . GLN A 1 137 ? 28.643 -2.258 -28.992 1.00 97.94 137 GLN A CA 1
ATOM 1068 C C . GLN A 1 137 ? 27.808 -3.439 -28.481 1.00 97.94 137 GLN A C 1
ATOM 1070 O O . GLN A 1 137 ? 27.646 -4.433 -29.189 1.00 97.94 137 GLN A O 1
ATOM 1075 N N . VAL A 1 138 ? 27.247 -3.331 -27.272 1.00 98.06 138 VAL A N 1
ATOM 1076 C CA . VAL A 1 138 ? 26.472 -4.422 -26.654 1.00 98.06 138 VAL A CA 1
ATOM 1077 C C . VAL A 1 138 ? 24.996 -4.421 -27.052 1.00 98.06 138 VAL A C 1
ATOM 1079 O O . VAL A 1 138 ? 24.305 -5.414 -26.822 1.00 98.06 138 VAL A O 1
ATOM 1082 N N . PHE A 1 139 ? 24.488 -3.351 -27.672 1.00 98.25 139 PHE A N 1
ATOM 1083 C CA . PHE A 1 139 ? 23.066 -3.208 -28.000 1.00 98.25 139 PHE A CA 1
ATOM 1084 C C . PHE A 1 139 ? 22.489 -4.379 -28.825 1.00 98.25 139 PHE A C 1
ATOM 1086 O O . PHE A 1 139 ? 21.429 -4.891 -28.449 1.00 98.25 139 PHE A O 1
ATOM 1093 N N . PRO A 1 140 ? 23.156 -4.899 -29.881 1.00 98.44 140 PRO A N 1
ATOM 1094 C CA . PRO A 1 140 ? 22.637 -6.049 -30.624 1.00 98.44 140 PRO A CA 1
ATOM 1095 C C . PRO A 1 140 ? 22.504 -7.319 -29.770 1.00 98.44 140 PRO A C 1
ATOM 1097 O O . PRO A 1 140 ? 21.561 -8.091 -29.943 1.00 98.44 140 PRO A O 1
ATOM 1100 N N . GLU A 1 141 ? 23.437 -7.559 -28.845 1.00 98.50 141 GLU A N 1
ATOM 1101 C CA . GLU A 1 141 ? 23.351 -8.679 -27.903 1.00 98.50 141 GLU A CA 1
ATOM 1102 C C . GLU A 1 141 ? 22.231 -8.454 -26.883 1.00 98.50 141 GLU A C 1
ATOM 1104 O O . GLU A 1 141 ? 21.429 -9.359 -26.634 1.00 98.50 141 GLU A O 1
ATOM 1109 N N . ALA A 1 142 ? 22.137 -7.238 -26.340 1.00 98.56 142 ALA A N 1
ATOM 1110 C CA . ALA A 1 142 ? 21.109 -6.857 -25.384 1.00 98.56 142 ALA A CA 1
ATOM 1111 C C . ALA A 1 142 ? 19.703 -7.063 -25.959 1.00 98.56 142 ALA A C 1
ATOM 1113 O O . ALA A 1 142 ? 18.852 -7.651 -25.292 1.00 98.56 142 ALA A O 1
ATOM 1114 N N . MET A 1 143 ? 19.466 -6.665 -27.214 1.00 98.56 143 MET A N 1
ATOM 1115 C CA . MET A 1 143 ? 18.177 -6.874 -27.879 1.00 98.56 143 MET A CA 1
ATOM 1116 C C . MET A 1 143 ? 17.864 -8.361 -28.057 1.00 98.56 143 MET A C 1
ATOM 1118 O O . MET A 1 143 ? 16.779 -8.797 -27.675 1.00 98.56 143 MET A O 1
ATOM 1122 N N . ARG A 1 144 ? 18.812 -9.176 -28.543 1.00 98.62 144 ARG A N 1
ATOM 1123 C CA . ARG A 1 144 ? 18.596 -10.633 -28.650 1.00 98.62 144 ARG A CA 1
ATOM 1124 C C . ARG A 1 144 ? 18.256 -11.257 -27.297 1.00 98.62 144 ARG A C 1
ATOM 1126 O O . ARG A 1 144 ? 17.377 -12.107 -27.218 1.00 98.62 144 ARG A O 1
ATOM 1133 N N . TRP A 1 145 ? 18.919 -10.821 -26.228 1.00 98.69 145 TRP A N 1
ATOM 1134 C CA . TRP A 1 145 ? 18.682 -11.353 -24.890 1.00 98.69 145 TRP A CA 1
ATOM 1135 C C . TRP A 1 145 ? 17.363 -10.877 -24.262 1.00 98.69 145 TRP A C 1
ATOM 1137 O O . TRP A 1 145 ? 16.677 -11.672 -23.616 1.00 98.69 145 TRP A O 1
ATOM 1147 N N . LEU A 1 146 ? 16.975 -9.611 -24.448 1.00 98.69 146 LEU A N 1
ATOM 1148 C CA . LEU A 1 146 ? 15.694 -9.085 -23.958 1.00 98.69 146 LEU A CA 1
ATOM 1149 C C . LEU A 1 146 ? 14.514 -9.804 -24.620 1.00 98.69 146 LEU A C 1
ATOM 1151 O O . LEU A 1 146 ? 13.530 -10.144 -23.956 1.00 98.69 146 LEU A O 1
ATOM 1155 N N . TRP A 1 147 ? 14.641 -10.090 -25.912 1.00 98.38 147 TRP A N 1
ATOM 1156 C CA . TRP A 1 147 ? 13.618 -10.745 -26.724 1.00 98.38 147 TRP A CA 1
ATOM 1157 C C . TRP A 1 147 ? 13.744 -12.268 -26.787 1.00 98.38 147 TRP A C 1
ATOM 1159 O O . TRP A 1 147 ? 12.981 -12.912 -27.506 1.00 98.38 147 TRP A O 1
ATOM 1169 N N . ARG A 1 148 ? 14.655 -12.865 -26.009 1.00 97.69 148 ARG A N 1
ATOM 1170 C CA . ARG A 1 148 ? 14.786 -14.322 -25.958 1.00 97.69 148 ARG A CA 1
ATOM 1171 C C . ARG A 1 148 ? 13.471 -14.978 -25.536 1.00 97.69 148 ARG A C 1
ATOM 1173 O O . ARG A 1 148 ? 12.739 -14.434 -24.701 1.00 97.69 148 ARG A O 1
ATOM 1180 N N . ASP A 1 149 ? 13.214 -16.141 -26.118 1.00 96.06 149 ASP A N 1
ATOM 1181 C CA . ASP A 1 149 ? 12.036 -16.979 -25.878 1.00 96.06 149 ASP A CA 1
ATOM 1182 C C . ASP A 1 149 ? 10.690 -16.342 -26.278 1.00 96.06 149 ASP A C 1
ATOM 1184 O O . ASP A 1 149 ? 9.635 -16.896 -25.976 1.00 96.06 149 ASP A O 1
ATOM 1188 N N . TYR A 1 150 ? 10.686 -15.197 -26.976 1.00 96.75 150 TYR A N 1
ATOM 1189 C CA . TYR A 1 150 ? 9.457 -14.616 -27.528 1.00 96.75 150 TYR A CA 1
ATOM 1190 C C . TYR A 1 150 ? 8.758 -15.628 -28.465 1.00 96.75 150 TYR A C 1
ATOM 1192 O O . TYR A 1 150 ? 9.438 -16.220 -29.307 1.00 96.75 150 TYR A O 1
ATOM 1200 N N . PRO A 1 151 ? 7.428 -15.849 -28.351 1.00 96.25 151 PRO A N 1
ATOM 1201 C CA . PRO A 1 151 ? 6.431 -15.009 -27.672 1.00 96.25 151 PRO A CA 1
ATOM 1202 C C . PRO A 1 151 ? 6.092 -15.383 -26.216 1.00 96.25 151 PRO A C 1
ATOM 1204 O O . PRO A 1 151 ? 5.081 -14.909 -25.699 1.00 96.25 151 PRO A O 1
ATOM 1207 N N . ALA A 1 152 ? 6.895 -16.200 -25.523 1.00 96.62 152 ALA A N 1
ATOM 1208 C CA . ALA A 1 152 ? 6.629 -16.533 -24.122 1.00 96.62 152 ALA A CA 1
ATOM 1209 C C . ALA A 1 152 ? 6.557 -15.273 -23.236 1.00 96.62 152 ALA A C 1
ATOM 1211 O O . ALA A 1 152 ? 7.300 -14.304 -23.427 1.0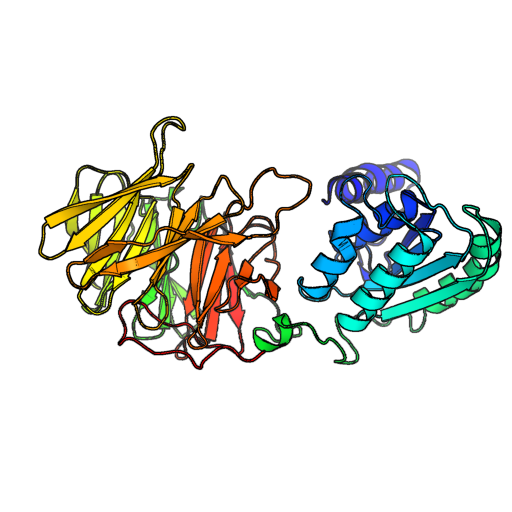0 96.62 152 ALA A O 1
ATOM 1212 N N . GLU A 1 153 ? 5.641 -15.272 -22.266 1.00 94.81 153 GLU A N 1
ATOM 1213 C CA . GLU A 1 153 ? 5.475 -14.144 -21.350 1.00 94.81 153 GLU A CA 1
ATOM 1214 C C . GLU A 1 153 ? 6.572 -14.097 -20.289 1.00 94.81 153 GLU A C 1
ATOM 1216 O O . GLU A 1 153 ? 6.883 -15.096 -19.636 1.00 94.81 153 GLU A O 1
ATOM 1221 N N . ILE A 1 154 ? 7.082 -12.894 -20.034 1.00 95.88 154 ILE A N 1
ATOM 1222 C CA . ILE A 1 154 ? 7.905 -12.629 -18.854 1.00 95.88 154 ILE A CA 1
ATOM 1223 C C . ILE A 1 154 ? 7.002 -12.712 -17.618 1.00 95.88 154 ILE A C 1
ATOM 1225 O O . ILE A 1 154 ? 5.976 -12.029 -17.546 1.00 95.88 154 ILE A O 1
ATOM 1229 N N . ARG A 1 155 ? 7.389 -13.548 -16.649 1.00 93.38 155 ARG A N 1
ATOM 1230 C CA . ARG A 1 155 ? 6.687 -13.751 -15.372 1.00 93.38 155 ARG A CA 1
ATOM 1231 C C . ARG A 1 155 ? 7.529 -13.224 -14.214 1.00 93.38 155 ARG A C 1
ATOM 1233 O O . ARG A 1 155 ? 8.748 -13.383 -14.206 1.00 93.38 155 ARG A O 1
ATOM 1240 N N . ALA A 1 156 ? 6.875 -12.623 -13.224 1.00 93.06 156 ALA A N 1
ATOM 1241 C CA . ALA A 1 156 ? 7.533 -12.163 -12.007 1.00 93.06 156 ALA A CA 1
ATOM 1242 C C . ALA A 1 156 ? 8.138 -13.349 -11.239 1.00 93.06 156 ALA A C 1
ATOM 1244 O O . ALA A 1 156 ? 7.459 -14.356 -11.040 1.00 93.06 156 ALA A O 1
ATOM 1245 N N . ASN A 1 157 ? 9.400 -13.229 -10.806 1.00 92.75 157 ASN A N 1
ATOM 1246 C CA . ASN A 1 157 ? 10.102 -14.255 -10.024 1.00 92.75 157 ASN A CA 1
ATOM 1247 C C . ASN A 1 157 ? 9.995 -15.675 -10.631 1.00 92.75 157 ASN A C 1
ATOM 1249 O O . ASN A 1 157 ? 9.779 -16.653 -9.915 1.00 92.75 157 ASN A O 1
ATOM 1253 N N . ALA A 1 158 ? 10.124 -15.795 -11.959 1.00 89.88 158 ALA A N 1
ATOM 1254 C CA . ALA A 1 158 ? 9.888 -17.047 -12.688 1.00 89.88 158 ALA A CA 1
ATOM 1255 C C . ALA A 1 158 ? 10.739 -18.226 -12.175 1.00 89.88 158 ALA A C 1
ATOM 1257 O O . ALA A 1 158 ? 10.258 -19.354 -12.093 1.00 89.88 158 ALA A O 1
ATOM 1258 N N . GLU A 1 159 ? 11.982 -17.956 -11.773 1.00 91.19 159 GLU A N 1
ATOM 1259 C CA . GLU A 1 159 ? 12.912 -18.965 -11.251 1.00 91.19 159 GLU A CA 1
ATOM 1260 C C . GLU A 1 159 ? 12.747 -19.239 -9.745 1.00 91.19 159 GLU A C 1
ATOM 1262 O O . GLU A 1 159 ? 13.493 -20.038 -9.183 1.00 91.19 159 GLU A O 1
ATOM 1267 N N . LYS A 1 160 ? 11.796 -18.572 -9.071 1.00 91.50 160 LYS A N 1
ATOM 1268 C CA . LYS A 1 160 ? 11.552 -18.670 -7.620 1.00 91.50 160 LYS A CA 1
ATOM 1269 C C . LYS A 1 160 ? 12.799 -18.384 -6.765 1.00 91.50 160 LYS A C 1
ATOM 1271 O O . LYS A 1 160 ? 12.980 -18.972 -5.702 1.00 91.50 160 LYS A O 1
ATOM 1276 N N . LYS A 1 161 ? 13.655 -17.463 -7.222 1.00 92.44 161 LYS A N 1
ATOM 1277 C CA . LYS A 1 161 ? 14.919 -17.077 -6.562 1.00 92.44 161 LYS A CA 1
ATOM 1278 C C . LYS A 1 161 ? 14.821 -15.814 -5.702 1.00 92.44 161 LYS A C 1
ATOM 1280 O O . LYS A 1 161 ? 15.790 -15.485 -5.018 1.00 92.44 161 LYS A O 1
ATOM 1285 N N . SER A 1 162 ? 13.687 -15.107 -5.730 1.00 94.94 162 SER A N 1
ATOM 1286 C CA . SER A 1 162 ? 13.480 -13.900 -4.924 1.00 94.94 162 SER A CA 1
ATOM 1287 C C . SER A 1 162 ? 13.674 -14.175 -3.431 1.00 94.94 162 SER A C 1
ATOM 1289 O O . SER A 1 162 ? 13.083 -15.093 -2.863 1.00 94.94 162 SER A O 1
ATOM 1291 N N . ARG A 1 163 ? 14.484 -13.333 -2.788 1.00 95.50 163 ARG A N 1
ATOM 1292 C CA . ARG A 1 163 ? 14.796 -13.367 -1.351 1.00 95.50 163 ARG A CA 1
ATOM 1293 C C . ARG A 1 163 ? 14.024 -12.319 -0.552 1.00 95.50 163 ARG A C 1
ATOM 1295 O O . ARG A 1 163 ? 14.329 -12.082 0.613 1.00 95.50 163 ARG A O 1
ATOM 1302 N N . GLN A 1 164 ? 13.055 -11.654 -1.172 1.00 95.25 164 GLN A N 1
ATOM 1303 C CA . GLN A 1 164 ? 12.288 -10.604 -0.515 1.00 95.25 164 GLN A CA 1
ATOM 1304 C C . GLN A 1 164 ? 11.369 -11.169 0.567 1.00 95.25 164 GLN A C 1
ATOM 1306 O O . GLN A 1 164 ? 10.744 -12.219 0.396 1.00 95.25 164 GLN A O 1
ATOM 1311 N N . ASN A 1 165 ? 11.199 -10.405 1.646 1.00 94.12 165 ASN A N 1
ATOM 1312 C CA . ASN A 1 165 ? 10.311 -10.778 2.746 1.00 94.12 165 ASN A CA 1
ATOM 1313 C C . ASN A 1 165 ? 8.837 -10.835 2.329 1.00 94.12 165 ASN A C 1
ATOM 1315 O O . ASN A 1 165 ? 8.059 -11.533 2.973 1.00 94.12 165 ASN A O 1
ATOM 1319 N N . VAL A 1 166 ? 8.445 -10.158 1.243 1.00 94.12 166 VAL A N 1
ATOM 1320 C CA . VAL A 1 166 ? 7.073 -10.213 0.708 1.00 94.12 166 VAL A CA 1
ATOM 1321 C C . VAL A 1 166 ? 6.639 -11.655 0.408 1.00 94.12 166 VAL A C 1
ATOM 1323 O O . VAL A 1 166 ? 5.492 -12.007 0.662 1.00 94.12 166 VAL A O 1
ATOM 1326 N N . ASN A 1 167 ? 7.571 -12.539 0.026 1.00 92.69 167 ASN A N 1
ATOM 1327 C CA . ASN A 1 167 ? 7.297 -13.958 -0.236 1.00 92.69 167 ASN A CA 1
ATOM 1328 C C . ASN A 1 167 ? 6.926 -14.761 1.025 1.00 92.69 167 ASN A C 1
ATOM 1330 O O . ASN A 1 167 ? 6.386 -15.864 0.905 1.00 92.69 167 ASN A O 1
ATOM 1334 N N . GLN A 1 168 ? 7.215 -14.239 2.223 1.00 93.06 168 GLN A N 1
ATOM 1335 C CA . GLN A 1 168 ? 6.769 -14.826 3.493 1.00 93.06 168 GLN A CA 1
ATOM 1336 C C . GLN A 1 168 ? 5.290 -14.527 3.764 1.00 93.06 168 GLN A C 1
ATOM 1338 O O . GLN A 1 168 ? 4.640 -15.269 4.493 1.00 93.06 168 GLN A O 1
ATOM 1343 N N . VAL A 1 169 ? 4.764 -13.452 3.172 1.00 95.44 169 VAL A N 1
ATOM 1344 C CA . VAL A 1 169 ? 3.400 -12.965 3.393 1.00 95.44 169 VAL A CA 1
ATOM 1345 C C . VAL A 1 169 ? 2.478 -13.381 2.256 1.00 95.44 169 VAL A C 1
ATOM 1347 O O . VAL A 1 169 ? 1.378 -13.854 2.514 1.00 95.44 169 VAL A O 1
ATOM 1350 N N . VAL A 1 170 ? 2.907 -13.238 1.003 1.00 94.25 170 VAL A N 1
ATOM 1351 C CA . VAL A 1 170 ? 2.084 -13.537 -0.176 1.00 94.25 170 VAL A CA 1
ATOM 1352 C C . VAL A 1 170 ? 2.712 -14.638 -1.024 1.00 94.25 170 VAL A C 1
ATOM 1354 O O . VAL A 1 170 ? 3.920 -14.890 -0.985 1.00 94.25 170 VAL A O 1
ATOM 1357 N N . ASP A 1 171 ? 1.874 -15.323 -1.796 1.00 90.94 171 ASP A N 1
ATOM 1358 C CA . ASP A 1 171 ? 2.322 -16.023 -2.995 1.00 90.94 171 ASP A CA 1
ATOM 1359 C C . ASP A 1 171 ? 2.141 -15.076 -4.186 1.00 90.94 171 ASP A C 1
ATOM 1361 O O . ASP A 1 171 ? 1.023 -14.653 -4.488 1.00 90.94 171 ASP A O 1
ATOM 1365 N N . THR A 1 172 ? 3.241 -14.714 -4.847 1.00 85.00 172 THR A N 1
ATOM 1366 C CA . THR A 1 172 ? 3.227 -13.764 -5.968 1.00 85.00 172 THR A CA 1
ATOM 1367 C C . THR A 1 172 ? 2.522 -14.324 -7.205 1.00 85.00 172 THR A C 1
ATOM 1369 O O . THR A 1 172 ? 2.200 -13.571 -8.118 1.00 85.00 172 THR A O 1
ATOM 1372 N N . ALA A 1 173 ? 2.243 -15.633 -7.239 1.00 86.25 173 ALA A N 1
ATOM 1373 C CA . ALA A 1 173 ? 1.418 -16.256 -8.269 1.00 86.25 173 ALA A CA 1
ATOM 1374 C C . ALA A 1 173 ? -0.093 -16.084 -8.029 1.00 86.25 173 ALA A C 1
ATOM 1376 O O . ALA A 1 173 ? -0.871 -16.257 -8.966 1.00 86.25 173 ALA A O 1
ATOM 1377 N N . ILE A 1 174 ? -0.520 -15.757 -6.803 1.00 92.06 174 ILE A N 1
ATOM 1378 C CA . ILE A 1 174 ? -1.932 -15.535 -6.473 1.00 92.06 174 ILE A CA 1
ATOM 1379 C C . ILE A 1 174 ? -2.235 -14.040 -6.633 1.00 92.06 174 ILE A C 1
ATOM 1381 O O . ILE A 1 174 ? -1.694 -13.249 -5.855 1.00 92.06 174 ILE A O 1
ATOM 1385 N N . PRO A 1 175 ? -3.068 -13.623 -7.603 1.00 93.75 175 PRO A N 1
ATOM 1386 C CA . PRO A 1 175 ? -3.387 -12.217 -7.820 1.00 93.75 175 PRO A CA 1
ATOM 1387 C C . PRO A 1 175 ? -4.395 -11.688 -6.790 1.00 93.75 175 PRO A C 1
ATOM 1389 O O . PRO A 1 175 ? -4.963 -12.428 -5.988 1.00 93.75 175 PRO A O 1
ATOM 1392 N N . TRP A 1 176 ? -4.633 -10.379 -6.834 1.00 97.19 176 TRP A N 1
ATOM 1393 C CA . TRP A 1 176 ? -5.813 -9.782 -6.214 1.00 97.19 176 TRP A CA 1
ATOM 1394 C C . TRP A 1 176 ? -7.078 -10.150 -6.996 1.00 97.19 176 TRP A C 1
ATOM 1396 O O . TRP A 1 176 ? -7.081 -10.140 -8.226 1.00 97.19 176 TRP A O 1
ATOM 1406 N N . GLU A 1 177 ? -8.165 -10.395 -6.277 1.00 97.62 177 GLU A N 1
ATOM 1407 C CA . GLU A 1 177 ? -9.499 -10.649 -6.813 1.00 97.62 177 GLU A CA 1
ATOM 1408 C C . GLU A 1 177 ? -10.423 -9.478 -6.475 1.00 97.62 177 GLU A C 1
ATOM 1410 O O . GLU A 1 177 ? -10.416 -8.973 -5.348 1.00 97.62 177 GLU A O 1
ATOM 1415 N N . LEU A 1 178 ? -11.232 -9.044 -7.442 1.00 98.06 178 LEU A N 1
ATOM 1416 C CA . LEU A 1 178 ? -12.266 -8.040 -7.207 1.00 98.06 178 LEU A CA 1
ATOM 1417 C C . LEU A 1 178 ? -13.402 -8.656 -6.381 1.00 98.06 178 LEU A C 1
ATOM 1419 O O . LEU A 1 178 ? -13.935 -9.704 -6.738 1.00 98.06 178 LEU A O 1
ATOM 1423 N N . VAL A 1 179 ? -13.780 -7.991 -5.291 1.00 98.25 179 VAL A N 1
ATOM 1424 C CA . VAL A 1 179 ? -14.939 -8.359 -4.460 1.00 98.25 179 VAL A CA 1
ATOM 1425 C C . VAL A 1 179 ? -16.178 -7.586 -4.901 1.00 98.25 179 VAL A C 1
ATOM 1427 O O . VAL A 1 179 ? -17.262 -8.151 -4.998 1.00 98.25 179 VAL A O 1
ATOM 1430 N N . GLY A 1 180 ? -16.018 -6.293 -5.183 1.00 97.81 180 GLY A N 1
ATOM 1431 C CA . GLY A 1 180 ? -17.080 -5.431 -5.688 1.00 97.81 180 GLY A CA 1
ATOM 1432 C C . GLY A 1 180 ? -16.553 -4.048 -6.058 1.00 97.81 180 GLY A C 1
ATOM 1433 O O . GLY A 1 180 ? -15.458 -3.663 -5.643 1.00 97.81 180 GLY A O 1
ATOM 1434 N N . GLU A 1 181 ? -17.339 -3.304 -6.826 1.00 97.88 181 GLU A N 1
ATOM 1435 C CA . GLU A 1 181 ? -17.004 -1.969 -7.331 1.00 97.88 181 GLU A CA 1
ATOM 1436 C C . GLU A 1 181 ? -18.250 -1.087 -7.484 1.00 97.88 181 GLU A C 1
ATOM 1438 O O . GLU A 1 181 ? -19.374 -1.569 -7.343 1.00 97.88 181 GLU A O 1
ATOM 1443 N N . GLY A 1 182 ? -18.047 0.199 -7.789 1.00 97.25 182 GLY A N 1
ATOM 1444 C CA . GLY A 1 182 ? -19.123 1.179 -7.972 1.00 97.25 182 GLY A CA 1
ATOM 1445 C C . GLY A 1 182 ? -19.513 1.927 -6.695 1.00 97.25 182 GLY A C 1
ATOM 1446 O O . GLY A 1 182 ? -20.571 2.555 -6.649 1.00 97.25 182 GLY A O 1
ATOM 1447 N N . TYR A 1 183 ? -18.671 1.865 -5.663 1.00 98.00 183 TYR A N 1
ATOM 1448 C CA . TYR A 1 183 ? -18.867 2.582 -4.403 1.00 98.00 183 TYR A CA 1
ATOM 1449 C C . TYR A 1 183 ? -18.431 4.042 -4.510 1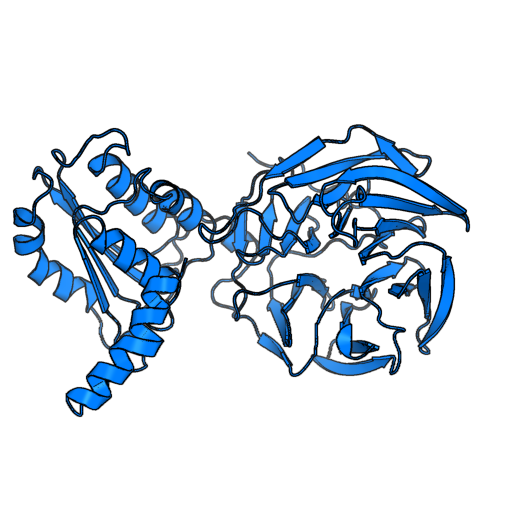.00 98.00 183 TYR A C 1
ATOM 1451 O O . TYR A 1 183 ? -17.662 4.414 -5.397 1.00 98.00 183 TYR A O 1
ATOM 1459 N N . ARG A 1 184 ? -18.875 4.887 -3.576 1.00 97.88 184 ARG A N 1
ATOM 1460 C CA . ARG A 1 184 ? -18.397 6.278 -3.512 1.00 97.88 184 ARG A CA 1
ATOM 1461 C C . ARG A 1 184 ? -17.058 6.384 -2.796 1.00 97.88 184 ARG A C 1
ATOM 1463 O O . ARG A 1 184 ? -16.174 7.088 -3.278 1.00 97.88 184 ARG A O 1
ATOM 1470 N N . PHE A 1 185 ? -16.920 5.714 -1.655 1.00 97.94 185 PHE A N 1
ATOM 1471 C CA . PHE A 1 185 ? -15.653 5.607 -0.932 1.00 97.94 185 PHE A CA 1
ATOM 1472 C C . PHE A 1 185 ? -15.703 4.432 0.046 1.00 97.94 185 PHE A C 1
ATOM 1474 O O . PHE A 1 185 ? -16.429 4.485 1.037 1.00 97.94 185 PHE A O 1
ATOM 1481 N N . THR A 1 186 ? -14.956 3.370 -0.253 1.00 98.50 186 THR A N 1
ATOM 1482 C CA . THR A 1 186 ? -14.861 2.176 0.589 1.00 98.50 186 THR A CA 1
ATOM 1483 C C . THR A 1 186 ? -13.899 2.400 1.749 1.00 98.50 186 THR A C 1
ATOM 1485 O O . THR A 1 186 ? -12.759 2.796 1.499 1.00 98.50 186 THR A O 1
ATOM 1488 N N . GLU A 1 187 ? -14.314 2.063 2.966 1.00 98.25 187 GLU A N 1
ATOM 1489 C CA . GLU A 1 187 ? -13.528 2.211 4.200 1.00 98.25 187 GLU A CA 1
ATOM 1490 C C . GLU A 1 187 ? -13.912 1.161 5.254 1.00 98.25 187 GLU A C 1
ATOM 1492 O O . GLU A 1 187 ? -14.865 0.393 5.091 1.00 98.25 187 GLU A O 1
ATOM 1497 N N . GLY A 1 188 ? -13.152 1.129 6.346 1.00 98.00 188 GLY A N 1
ATOM 1498 C CA . GLY A 1 188 ? -13.452 0.393 7.563 1.00 98.00 188 GLY A CA 1
ATOM 1499 C C . GLY A 1 188 ? -13.739 -1.093 7.350 1.00 98.00 188 GLY A C 1
ATOM 1500 O O . GLY A 1 188 ? -14.751 -1.578 7.848 1.00 98.00 188 GLY A O 1
ATOM 1501 N N . PRO A 1 189 ? -12.929 -1.874 6.615 1.00 98.69 189 PRO A N 1
ATOM 1502 C CA . PRO A 1 189 ? -13.116 -3.308 6.602 1.00 98.69 189 PRO A CA 1
ATOM 1503 C C . PRO A 1 189 ? -12.893 -3.867 8.024 1.00 98.69 189 PRO A C 1
ATOM 1505 O O . PRO A 1 189 ? -11.847 -3.670 8.654 1.00 98.69 189 PRO A O 1
ATOM 1508 N N . ALA A 1 190 ? -13.886 -4.585 8.534 1.00 98.75 190 ALA A N 1
ATOM 1509 C CA . ALA A 1 190 ? -13.894 -5.244 9.833 1.00 98.75 190 ALA A CA 1
ATOM 1510 C C . ALA A 1 190 ? -14.316 -6.700 9.666 1.00 98.75 190 ALA A C 1
ATOM 1512 O O . ALA A 1 190 ? -15.102 -7.029 8.784 1.00 98.75 190 ALA A O 1
ATOM 1513 N N . VAL A 1 191 ? -13.800 -7.584 10.512 1.00 98.62 191 VAL A N 1
ATOM 1514 C CA . VAL A 1 191 ? -14.066 -9.021 10.421 1.00 98.62 191 VAL A CA 1
ATOM 1515 C C . VAL A 1 191 ? -14.677 -9.534 11.718 1.00 98.62 191 VAL A C 1
ATOM 1517 O O . VAL A 1 191 ? -14.207 -9.190 12.806 1.00 98.62 191 VAL A O 1
ATOM 1520 N N . ASN A 1 192 ? -15.726 -10.344 11.597 1.00 98.50 192 ASN A N 1
ATOM 1521 C CA . ASN A 1 192 ? -16.358 -10.988 12.745 1.00 98.50 192 ASN A CA 1
ATOM 1522 C C . ASN A 1 192 ? -15.653 -12.304 13.121 1.00 98.50 192 ASN A C 1
ATOM 1524 O O . ASN A 1 192 ? -14.730 -12.762 12.446 1.00 98.50 192 ASN A O 1
ATOM 1528 N N . ALA A 1 193 ? -16.125 -12.960 14.183 1.00 97.88 193 ALA A N 1
ATOM 1529 C CA . ALA A 1 193 ? -15.535 -14.209 14.666 1.00 97.88 193 ALA A CA 1
ATOM 1530 C C . ALA A 1 193 ? -15.611 -15.389 13.680 1.00 97.88 193 ALA A C 1
ATOM 1532 O O . ALA A 1 193 ? -14.832 -16.329 13.805 1.00 97.88 193 ALA A O 1
ATOM 1533 N N . LYS A 1 194 ? -16.514 -15.336 12.692 1.00 98.00 194 LYS A N 1
ATOM 1534 C CA . LYS A 1 194 ? -16.640 -16.354 11.638 1.00 98.00 194 LYS A CA 1
ATOM 1535 C C . LYS A 1 194 ? -15.659 -16.126 10.484 1.00 98.00 194 LYS A C 1
ATOM 1537 O O . LYS A 1 194 ? -15.473 -17.026 9.674 1.00 98.00 194 LYS A O 1
ATOM 1542 N N . GLY A 1 195 ? -15.058 -14.939 10.380 1.00 98.50 195 GLY A N 1
ATOM 1543 C CA . GLY A 1 195 ? -14.232 -14.551 9.237 1.00 98.50 195 GLY A CA 1
ATOM 1544 C C . GLY A 1 195 ? -14.994 -13.827 8.119 1.00 98.50 195 GLY A C 1
ATOM 1545 O O . GLY A 1 195 ? -14.408 -13.566 7.066 1.00 98.50 195 GLY A O 1
ATOM 1546 N N . GLU A 1 196 ? -16.274 -13.492 8.322 1.00 98.81 196 GLU A N 1
ATOM 1547 C CA . GLU A 1 196 ? -17.041 -12.645 7.397 1.00 98.81 196 GLU A CA 1
ATOM 1548 C C . GLU A 1 196 ? -16.554 -11.197 7.503 1.00 98.81 196 GLU A C 1
ATOM 1550 O O . GLU A 1 196 ? -16.276 -10.709 8.602 1.00 98.81 196 GLU A O 1
ATOM 1555 N N . VAL A 1 197 ? -16.463 -10.504 6.367 1.00 98.88 197 VAL A N 1
ATOM 1556 C CA . VAL A 1 197 ? -15.903 -9.146 6.295 1.00 98.88 197 VAL A CA 1
ATOM 1557 C C . VAL A 1 197 ? -16.997 -8.131 6.019 1.00 98.88 197 VAL A C 1
ATOM 1559 O O . VAL A 1 197 ? -17.819 -8.328 5.135 1.00 98.88 197 VAL A O 1
ATOM 1562 N N . PHE A 1 198 ? -16.978 -7.026 6.749 1.00 98.88 198 PHE A N 1
ATOM 1563 C CA . PHE A 1 198 ? -17.908 -5.914 6.635 1.00 98.88 198 PHE A CA 1
ATOM 1564 C C . PHE A 1 198 ? -17.136 -4.663 6.255 1.00 98.88 198 PHE A C 1
ATOM 1566 O O . PHE A 1 198 ? -16.073 -4.443 6.816 1.00 98.88 198 PHE A O 1
ATOM 1573 N N . PHE A 1 199 ? -17.639 -3.839 5.344 1.00 98.88 199 PHE A N 1
ATOM 1574 C CA . PHE A 1 199 ? -16.993 -2.576 4.968 1.00 98.88 199 PHE A CA 1
ATOM 1575 C C . PHE A 1 199 ? -18.035 -1.492 4.703 1.00 98.88 199 PHE A C 1
ATOM 1577 O O . PHE A 1 199 ? -19.182 -1.793 4.363 1.00 98.88 199 PHE A O 1
ATOM 1584 N N . ASN A 1 200 ? -17.639 -0.234 4.865 1.00 98.62 200 ASN A N 1
ATOM 1585 C CA . ASN A 1 200 ? -18.497 0.920 4.641 1.00 98.62 200 ASN A CA 1
ATOM 1586 C C . ASN A 1 200 ? -18.315 1.475 3.229 1.00 98.62 200 ASN A C 1
ATOM 1588 O O . ASN A 1 200 ? -17.193 1.589 2.753 1.00 98.62 200 ASN A O 1
ATOM 1592 N N . ASP A 1 201 ? -19.416 1.867 2.587 1.00 98.56 201 ASP A N 1
ATOM 1593 C CA . ASP A 1 201 ? -19.405 2.913 1.563 1.00 98.56 201 ASP A CA 1
ATOM 1594 C C . ASP A 1 201 ? -19.808 4.226 2.243 1.00 98.56 201 ASP A C 1
ATOM 1596 O O . ASP A 1 201 ? -20.996 4.534 2.407 1.00 98.56 201 ASP A O 1
ATOM 1600 N N . VAL A 1 202 ? -18.803 4.990 2.676 1.00 97.75 202 VAL A N 1
ATOM 1601 C CA . VAL A 1 202 ? -18.978 6.190 3.511 1.00 97.75 202 VAL A CA 1
ATOM 1602 C C . VAL A 1 202 ? -19.839 7.226 2.793 1.00 97.75 202 VAL A C 1
ATOM 1604 O O . VAL A 1 202 ? -20.741 7.832 3.379 1.00 97.75 202 VAL A O 1
ATOM 1607 N N . GLY A 1 203 ? -19.599 7.411 1.491 1.00 96.69 203 GLY A N 1
ATOM 1608 C CA . GLY A 1 203 ? -20.306 8.398 0.679 1.00 96.69 203 GLY A CA 1
ATOM 1609 C C . GLY A 1 203 ? -21.763 8.026 0.400 1.00 96.69 203 GLY A C 1
ATOM 1610 O O . GLY A 1 203 ? -22.570 8.914 0.106 1.00 96.69 203 GLY A O 1
ATOM 1611 N N . ALA A 1 204 ? -22.105 6.737 0.465 1.00 97.81 204 ALA A N 1
ATOM 1612 C CA . ALA A 1 204 ? -23.473 6.240 0.319 1.00 97.81 204 ALA A CA 1
ATOM 1613 C C . ALA A 1 204 ? -24.177 5.997 1.663 1.00 97.81 204 ALA A C 1
ATOM 1615 O O . ALA A 1 204 ? -25.375 5.729 1.656 1.00 97.81 204 ALA A O 1
ATOM 1616 N N . ALA A 1 205 ? -23.459 6.118 2.788 1.00 98.12 205 ALA A N 1
ATOM 1617 C CA . ALA A 1 205 ? -23.936 5.768 4.124 1.00 98.12 205 ALA A CA 1
ATOM 1618 C C . ALA A 1 205 ? -24.453 4.323 4.204 1.00 98.12 205 ALA A C 1
ATOM 1620 O O . ALA A 1 205 ? -25.496 4.070 4.794 1.00 98.12 205 ALA A O 1
ATOM 1621 N N . LYS A 1 206 ? -23.730 3.371 3.608 1.00 98.62 206 LYS A N 1
ATOM 1622 C CA . LYS A 1 206 ? -24.093 1.948 3.628 1.00 98.62 206 LYS A CA 1
ATOM 1623 C C . LYS A 1 206 ? -22.974 1.096 4.196 1.00 98.62 206 LYS A C 1
ATOM 1625 O O . LYS A 1 206 ? -21.806 1.460 4.086 1.00 98.62 206 LYS A O 1
ATOM 1630 N N . THR A 1 207 ? -23.336 -0.061 4.736 1.00 98.81 207 THR A N 1
ATOM 1631 C CA . THR A 1 207 ? -22.383 -1.108 5.124 1.00 98.81 207 THR A CA 1
ATOM 1632 C C . THR A 1 207 ? -22.721 -2.380 4.371 1.00 98.81 207 THR A C 1
ATOM 1634 O O . THR A 1 207 ? -23.883 -2.783 4.319 1.00 98.81 207 THR A O 1
ATOM 1637 N N . PHE A 1 208 ? -21.710 -3.032 3.811 1.00 98.81 208 PHE A N 1
ATOM 1638 C CA . PHE A 1 208 ? -21.836 -4.299 3.098 1.00 98.81 208 PHE A CA 1
ATOM 1639 C C . PHE A 1 208 ? -21.143 -5.417 3.867 1.00 98.81 208 PHE A C 1
ATOM 1641 O O . PHE A 1 208 ? -20.223 -5.159 4.637 1.00 98.81 208 PHE A O 1
ATOM 1648 N N . LYS A 1 209 ? -21.571 -6.657 3.625 1.00 98.69 209 LYS A N 1
ATOM 1649 C CA . LYS A 1 209 ? -21.003 -7.890 4.169 1.00 98.69 209 LYS A CA 1
ATOM 1650 C C . LYS A 1 209 ? -20.573 -8.818 3.039 1.00 98.69 209 LYS A C 1
ATOM 1652 O O . LYS A 1 209 ? -21.334 -9.038 2.100 1.00 98.69 209 LYS A O 1
ATOM 1657 N N . VAL A 1 210 ? -19.394 -9.407 3.180 1.00 98.75 210 VAL A N 1
ATOM 1658 C CA . VAL A 1 210 ? -18.872 -10.511 2.378 1.00 98.75 210 VAL A CA 1
ATOM 1659 C C . VAL A 1 210 ? -18.961 -11.783 3.218 1.00 98.75 210 VAL A C 1
ATOM 1661 O O . VAL A 1 210 ? -18.272 -11.913 4.235 1.00 98.75 210 VAL A O 1
ATOM 1664 N N . GLY A 1 211 ? -19.831 -12.704 2.807 1.00 98.25 211 GLY A N 1
ATOM 1665 C CA . GLY A 1 211 ? -19.964 -14.026 3.416 1.00 98.25 211 GLY A CA 1
ATOM 1666 C C . GLY A 1 211 ? -18.759 -14.929 3.137 1.00 98.25 211 GLY A C 1
ATOM 1667 O O . GLY A 1 211 ? -17.940 -14.655 2.258 1.00 98.25 211 GLY A O 1
ATOM 1668 N N . LEU A 1 212 ? -18.657 -16.045 3.865 1.00 97.62 212 LEU A N 1
ATOM 1669 C CA . LEU A 1 212 ? -17.611 -17.057 3.634 1.00 97.62 212 LEU A CA 1
ATOM 1670 C C . LEU A 1 212 ? -17.755 -17.774 2.281 1.00 97.62 212 LEU A C 1
ATOM 1672 O O . LEU A 1 212 ? -16.772 -18.261 1.733 1.00 97.62 212 LEU A O 1
ATOM 1676 N N . ASP A 1 213 ? -18.964 -17.781 1.723 1.00 95.94 213 ASP A N 1
ATOM 1677 C CA . ASP A 1 213 ? -19.268 -18.197 0.350 1.00 95.94 213 ASP A CA 1
ATOM 1678 C C . ASP A 1 213 ? -18.802 -17.173 -0.706 1.00 95.94 213 ASP A C 1
ATOM 1680 O O . ASP A 1 213 ? -18.942 -17.400 -1.906 1.00 95.94 213 ASP A O 1
ATOM 1684 N N . GLY A 1 214 ? -18.249 -16.036 -0.270 1.00 94.38 214 GLY A N 1
ATOM 1685 C CA . GLY A 1 214 ? -17.844 -14.920 -1.116 1.00 94.38 214 GLY A CA 1
ATOM 1686 C C . GLY A 1 214 ? -18.997 -14.013 -1.545 1.00 94.38 214 GLY A C 1
ATOM 1687 O O . GLY A 1 214 ? -18.757 -13.065 -2.293 1.00 94.38 214 GLY A O 1
ATOM 1688 N N . LYS A 1 215 ? -20.232 -14.263 -1.091 1.00 97.50 215 LYS A N 1
ATOM 1689 C CA . LYS A 1 215 ? -21.397 -13.470 -1.481 1.00 97.50 215 LYS A CA 1
ATOM 1690 C C . LYS A 1 215 ? -21.363 -12.100 -0.817 1.00 97.50 215 LYS A C 1
ATOM 1692 O O . LYS A 1 215 ? -21.244 -11.983 0.401 1.00 97.50 215 LYS A O 1
ATOM 1697 N N . LEU A 1 216 ? -21.530 -11.068 -1.636 1.00 98.31 216 LEU A N 1
ATOM 1698 C CA . LEU A 1 216 ? -21.641 -9.681 -1.207 1.00 98.31 216 LEU A CA 1
ATOM 1699 C C . LEU A 1 216 ? -23.112 -9.299 -1.005 1.00 98.31 216 LEU A C 1
ATOM 1701 O O . LEU A 1 216 ? -23.934 -9.475 -1.905 1.00 98.31 216 LEU A O 1
ATOM 1705 N N . THR A 1 217 ? -23.450 -8.772 0.169 1.00 98.25 217 THR A N 1
ATOM 1706 C CA . THR A 1 217 ? -24.809 -8.334 0.525 1.00 98.25 217 THR A CA 1
ATOM 1707 C C . THR A 1 217 ? -24.780 -7.005 1.263 1.00 98.25 217 THR A C 1
ATOM 1709 O O . THR A 1 217 ? -23.853 -6.745 2.026 1.00 98.25 217 THR A O 1
ATOM 1712 N N . GLU A 1 218 ? -25.811 -6.182 1.097 1.00 98.44 218 GLU A N 1
ATOM 1713 C CA . GLU A 1 218 ? -26.024 -5.026 1.973 1.00 98.44 218 GLU A CA 1
ATOM 1714 C C . GLU A 1 218 ? -26.343 -5.511 3.397 1.00 98.44 218 GLU A C 1
ATOM 1716 O O . GLU A 1 218 ? -27.149 -6.423 3.578 1.00 98.44 218 GLU A O 1
ATOM 1721 N N . PHE A 1 219 ? -25.677 -4.927 4.393 1.00 98.50 219 PHE A N 1
ATOM 1722 C CA . PHE A 1 219 ? -25.917 -5.175 5.815 1.00 98.50 219 PHE A CA 1
ATOM 1723 C C . PHE A 1 219 ? -26.678 -4.009 6.457 1.00 98.50 219 PHE A C 1
ATOM 1725 O O . PHE A 1 219 ? -27.700 -4.234 7.096 1.00 98.50 219 PHE A O 1
ATOM 1732 N N . LEU A 1 220 ? -26.223 -2.768 6.237 1.00 98.50 220 LEU A N 1
ATOM 1733 C CA . LEU A 1 220 ? -26.902 -1.553 6.702 1.00 98.50 220 LEU A CA 1
ATOM 1734 C C . LEU A 1 220 ? -27.253 -0.659 5.513 1.00 98.50 220 LEU A C 1
ATOM 1736 O O . LEU A 1 220 ? -26.360 -0.217 4.785 1.00 98.50 220 LEU A O 1
ATOM 1740 N N . ALA A 1 221 ? -28.541 -0.343 5.370 1.00 97.69 221 ALA A N 1
ATOM 1741 C CA . ALA A 1 221 ? -29.042 0.619 4.384 1.00 97.69 221 ALA A CA 1
ATOM 1742 C C . ALA A 1 221 ? -28.740 2.081 4.765 1.00 97.69 221 ALA A C 1
ATOM 1744 O O . ALA A 1 221 ? -28.708 2.949 3.895 1.00 97.69 221 ALA A O 1
ATOM 1745 N N . ASP A 1 222 ? -28.536 2.341 6.062 1.00 97.94 222 ASP A N 1
ATOM 1746 C CA . ASP A 1 222 ? -28.116 3.630 6.612 1.00 97.94 222 ASP A CA 1
ATOM 1747 C C . ASP A 1 222 ? -27.147 3.419 7.787 1.00 97.94 222 ASP A C 1
ATOM 1749 O O . ASP A 1 222 ? -27.548 3.279 8.943 1.00 97.94 222 ASP A O 1
ATOM 1753 N N . SER A 1 223 ? -25.850 3.415 7.483 1.00 97.62 223 SER A N 1
ATOM 1754 C CA . SER A 1 223 ? -24.754 3.322 8.453 1.00 97.62 223 SER A CA 1
ATOM 1755 C C . SER A 1 223 ? -24.465 4.645 9.166 1.00 97.62 223 SER A C 1
ATOM 1757 O O . SER A 1 223 ? -23.493 4.741 9.915 1.00 97.62 223 SER A O 1
ATOM 1759 N N . LYS A 1 224 ? -25.274 5.690 8.926 1.00 97.56 224 LYS A N 1
ATOM 1760 C CA . LYS A 1 224 ? -25.062 7.053 9.437 1.00 97.56 224 LYS A CA 1
ATOM 1761 C C . LYS A 1 224 ? -23.709 7.637 9.013 1.00 97.56 224 LYS A C 1
ATOM 1763 O O . LYS A 1 224 ? -23.081 8.374 9.771 1.00 97.56 224 LYS A O 1
ATOM 1768 N N . LYS A 1 225 ? -23.294 7.329 7.774 1.00 96.19 225 LYS A N 1
ATOM 1769 C CA . LYS A 1 225 ? -21.959 7.626 7.220 1.00 96.19 225 LYS A CA 1
ATOM 1770 C C . LYS A 1 225 ? -20.846 7.026 8.085 1.00 96.19 225 LYS A C 1
ATOM 1772 O O . LYS A 1 225 ? -19.918 7.735 8.470 1.00 96.19 225 LYS A O 1
ATOM 1777 N N . GLY A 1 226 ? -20.991 5.742 8.414 1.00 97.06 226 GLY A N 1
ATOM 1778 C CA . GLY A 1 226 ? -19.956 4.978 9.102 1.00 97.06 226 GLY A CA 1
ATOM 1779 C C . GLY A 1 226 ? -18.631 5.047 8.341 1.00 97.06 226 GLY A C 1
ATOM 1780 O O . GLY A 1 226 ? -18.639 4.926 7.117 1.00 97.06 226 GLY A O 1
ATOM 1781 N N . ASP A 1 227 ? -17.536 5.270 9.062 1.00 97.56 227 ASP A N 1
ATOM 1782 C CA . ASP A 1 227 ? -16.169 5.377 8.535 1.00 97.56 227 ASP A CA 1
ATOM 1783 C C . ASP A 1 227 ? -15.353 4.143 8.971 1.00 97.56 227 ASP A C 1
ATOM 1785 O O . ASP A 1 227 ? -15.736 3.014 8.646 1.00 97.56 227 ASP A O 1
ATOM 1789 N N . GLY A 1 228 ? -14.297 4.299 9.771 1.00 98.38 228 GLY A N 1
ATOM 1790 C CA . GLY A 1 228 ? -13.608 3.173 10.391 1.00 98.38 228 GLY A CA 1
ATOM 1791 C C . GLY A 1 228 ? -14.478 2.436 11.416 1.00 98.38 228 GLY A C 1
ATOM 1792 O O . GLY A 1 228 ? -15.265 3.032 12.167 1.00 98.38 228 GLY A O 1
ATOM 1793 N N . GLN A 1 229 ? -14.347 1.110 11.424 1.00 98.50 229 GLN A N 1
ATOM 1794 C CA . GLN A 1 229 ? -15.141 0.204 12.248 1.00 98.50 229 GLN A CA 1
ATOM 1795 C C . GLN A 1 229 ? -14.350 -1.043 12.656 1.00 98.50 229 GLN A C 1
ATOM 1797 O O . GLN A 1 229 ? -13.412 -1.464 11.975 1.00 98.50 229 GLN A O 1
ATOM 1802 N N . ALA A 1 230 ? -14.760 -1.661 13.761 1.00 98.81 230 ALA A N 1
ATOM 1803 C CA . ALA A 1 230 ? -14.198 -2.903 14.273 1.00 98.81 230 ALA A CA 1
ATOM 1804 C C . ALA A 1 230 ? -15.258 -3.708 15.033 1.00 98.81 230 ALA A C 1
ATOM 1806 O O . ALA A 1 230 ? -16.165 -3.147 15.644 1.00 98.81 230 ALA A O 1
ATOM 1807 N N . PHE A 1 231 ? -15.129 -5.033 15.030 1.00 98.81 231 PHE A N 1
ATOM 1808 C CA . PHE A 1 231 ? -15.927 -5.876 15.918 1.00 98.81 231 PHE A CA 1
ATOM 1809 C C . PHE A 1 231 ? -15.399 -5.810 17.352 1.00 98.81 231 PHE A C 1
ATOM 1811 O O . PHE A 1 231 ? -14.193 -5.683 17.558 1.00 98.81 231 PHE A O 1
ATOM 1818 N N . GLY A 1 232 ? -16.300 -5.906 18.328 1.00 98.44 232 GLY A N 1
ATOM 1819 C CA . GLY A 1 232 ? -15.966 -6.087 19.739 1.00 98.44 232 GLY A CA 1
ATOM 1820 C C . GLY A 1 232 ? -16.026 -7.552 20.187 1.00 98.44 232 GLY A C 1
ATOM 1821 O O . GLY A 1 232 ? -16.532 -8.409 19.457 1.00 98.44 232 GLY A O 1
ATOM 1822 N N . PRO A 1 233 ? -15.540 -7.860 21.406 1.00 98.12 233 PRO A N 1
ATOM 1823 C CA . PRO A 1 233 ? -15.589 -9.214 21.970 1.00 98.12 233 PRO A CA 1
ATOM 1824 C C . PRO A 1 233 ? -17.023 -9.712 22.224 1.00 98.12 233 PRO A C 1
ATOM 1826 O O . PRO A 1 233 ? -17.237 -10.908 22.400 1.00 98.12 233 PRO A O 1
ATOM 1829 N N . ASP A 1 234 ? -18.008 -8.811 22.227 1.00 97.94 234 ASP A N 1
ATOM 1830 C CA . ASP A 1 234 ? -19.439 -9.105 22.350 1.00 97.94 234 ASP A CA 1
ATOM 1831 C C . ASP A 1 234 ? -20.122 -9.407 21.000 1.00 97.94 234 ASP A C 1
ATOM 1833 O O . ASP A 1 234 ? -21.331 -9.628 20.956 1.00 97.94 234 ASP A O 1
ATOM 1837 N N . GLY A 1 235 ? -19.362 -9.411 19.899 1.00 98.25 235 GLY A N 1
ATOM 1838 C CA . GLY A 1 235 ? -19.859 -9.691 18.552 1.00 98.25 235 GLY A CA 1
ATOM 1839 C C . GLY A 1 235 ? -20.538 -8.509 17.857 1.00 98.25 235 GLY A C 1
ATOM 1840 O O . GLY A 1 235 ? -20.955 -8.658 16.708 1.00 98.25 235 GLY A O 1
ATOM 1841 N N . LYS A 1 236 ? -20.626 -7.333 18.492 1.00 98.69 236 LYS A N 1
ATOM 1842 C CA . LYS A 1 236 ? -21.180 -6.130 17.854 1.00 98.69 236 LYS A CA 1
ATOM 1843 C C . LYS A 1 236 ? -20.161 -5.453 16.950 1.00 98.69 236 LYS A C 1
ATOM 1845 O O . LYS A 1 236 ? -18.955 -5.518 17.191 1.00 98.69 236 LYS A O 1
ATOM 1850 N N . LEU A 1 237 ? -20.661 -4.759 15.931 1.00 98.88 237 LEU A N 1
ATOM 1851 C CA . LEU A 1 237 ? -19.861 -3.931 15.033 1.00 98.88 237 LEU A CA 1
ATOM 1852 C C . LEU A 1 237 ? -19.859 -2.486 15.539 1.00 98.88 237 LEU A C 1
ATOM 1854 O O . LEU A 1 237 ? -20.900 -1.836 15.568 1.00 98.88 237 LEU A O 1
ATOM 1858 N N . TYR A 1 238 ? -18.699 -1.980 15.938 1.00 98.81 238 TYR A N 1
ATOM 1859 C CA . TYR A 1 238 ? -18.512 -0.612 16.412 1.00 98.81 238 TYR A CA 1
ATOM 1860 C C . TYR A 1 238 ? -17.998 0.256 15.272 1.00 98.81 238 TYR A C 1
ATOM 1862 O O . TYR A 1 238 ? -17.038 -0.132 14.615 1.00 98.81 238 TYR A O 1
ATOM 1870 N N . ALA A 1 239 ? -18.590 1.427 15.052 1.00 98.62 239 ALA A N 1
ATOM 1871 C CA . ALA A 1 239 ? -18.210 2.326 13.964 1.00 98.62 239 ALA A CA 1
ATOM 1872 C C . ALA A 1 239 ? -18.193 3.791 14.411 1.00 98.62 239 ALA A C 1
ATOM 1874 O O . ALA A 1 239 ? -19.085 4.233 15.143 1.00 98.62 239 ALA A O 1
ATOM 1875 N N . ASN A 1 240 ? -17.220 4.558 13.914 1.00 98.38 240 ASN A N 1
ATOM 1876 C CA . ASN A 1 240 ? -17.305 6.018 13.918 1.00 98.38 240 ASN A CA 1
ATOM 1877 C C . ASN A 1 240 ? -18.368 6.442 12.901 1.00 98.38 240 ASN A C 1
ATOM 1879 O O . ASN A 1 240 ? -18.294 6.049 11.740 1.00 98.38 240 ASN A O 1
ATOM 1883 N N . ALA A 1 241 ? -19.352 7.236 13.317 1.00 97.25 241 ALA A N 1
ATOM 1884 C CA . ALA A 1 241 ? -20.458 7.657 12.461 1.00 97.25 241 ALA A CA 1
ATOM 1885 C C . ALA A 1 241 ? -20.877 9.097 12.784 1.00 97.25 241 ALA A C 1
ATOM 1887 O O . ALA A 1 241 ? -21.581 9.363 13.758 1.00 97.25 241 ALA A O 1
ATOM 1888 N N . GLY A 1 242 ? -20.440 10.063 11.975 1.00 94.62 242 GLY A N 1
ATOM 1889 C CA . GLY A 1 242 ? -20.662 11.480 12.273 1.00 94.62 242 GLY A CA 1
ATOM 1890 C C . GLY A 1 242 ? -19.897 11.919 13.527 1.00 94.62 242 GLY A C 1
ATOM 1891 O O . GLY A 1 242 ? -18.680 11.792 13.568 1.00 94.62 242 GLY A O 1
ATOM 1892 N N . GLN A 1 243 ? -20.589 12.463 14.534 1.00 96.81 243 GLN A N 1
ATOM 1893 C CA . GLN A 1 243 ? -19.977 12.937 15.791 1.00 96.81 243 GLN A CA 1
ATOM 1894 C C . GLN A 1 243 ? -20.126 11.943 16.959 1.00 96.81 243 GLN A C 1
ATOM 1896 O O . GLN A 1 243 ? -20.248 12.350 18.117 1.00 96.81 243 GLN A O 1
ATOM 1901 N N . GLN A 1 244 ? -20.192 10.648 16.661 1.00 97.75 244 GLN A N 1
ATOM 1902 C CA . GLN A 1 244 ? -20.455 9.598 17.642 1.00 97.75 244 GLN A CA 1
ATOM 1903 C C . GLN A 1 244 ? -19.813 8.270 17.239 1.00 97.75 244 GLN A C 1
ATOM 1905 O O . GLN A 1 244 ? -19.485 8.043 16.073 1.00 97.75 244 GLN A O 1
ATOM 1910 N N . VAL A 1 245 ? -19.694 7.381 18.221 1.00 98.62 245 VAL A N 1
ATOM 1911 C CA . VAL A 1 245 ? -19.404 5.959 18.048 1.00 98.62 245 VAL A CA 1
ATOM 1912 C C . VAL A 1 245 ? -20.698 5.184 18.269 1.00 98.62 245 VAL A C 1
ATOM 1914 O O . VAL A 1 245 ? -21.341 5.320 19.314 1.00 98.62 245 VAL A O 1
ATOM 1917 N N . LEU A 1 246 ? -21.070 4.363 17.291 1.00 98.56 246 LEU A N 1
ATOM 1918 C CA . LEU A 1 246 ? -22.241 3.490 17.337 1.00 98.56 246 LEU A CA 1
ATOM 1919 C C . LEU A 1 246 ? -21.806 2.031 17.461 1.00 98.56 246 LEU A C 1
ATOM 1921 O O . LEU A 1 246 ? -20.830 1.634 16.833 1.00 98.56 246 LEU A O 1
ATOM 1925 N N . ALA A 1 247 ? -22.558 1.234 18.217 1.00 98.62 247 ALA A N 1
ATOM 1926 C CA . ALA A 1 247 ? -22.471 -0.225 18.201 1.00 98.62 247 ALA A CA 1
ATOM 1927 C C . ALA A 1 247 ? -23.715 -0.802 17.527 1.00 98.62 247 ALA A C 1
ATOM 1929 O O . ALA A 1 247 ? -24.828 -0.486 17.946 1.00 98.62 247 ALA A O 1
ATOM 1930 N N . TRP A 1 248 ? -23.520 -1.639 16.515 1.00 98.69 248 TRP A N 1
ATOM 1931 C CA . TRP A 1 248 ? -24.563 -2.298 15.737 1.00 98.69 248 TRP A CA 1
ATOM 1932 C C . TRP A 1 248 ? -24.643 -3.775 16.116 1.00 98.69 248 TRP A C 1
ATOM 1934 O O . TRP A 1 248 ? -23.620 -4.463 16.163 1.00 98.69 248 TRP A O 1
ATOM 1944 N N . ASP A 1 249 ? -25.851 -4.264 16.389 1.00 98.12 249 ASP A N 1
ATOM 1945 C CA . ASP A 1 249 ? -26.098 -5.698 16.546 1.00 98.12 249 ASP A CA 1
ATOM 1946 C C . ASP A 1 249 ? -26.298 -6.407 15.192 1.00 98.12 249 ASP A C 1
ATOM 1948 O O . ASP A 1 249 ? -26.342 -5.774 14.136 1.00 98.12 249 ASP A O 1
ATOM 1952 N N . GLU A 1 250 ? -26.432 -7.737 15.214 1.00 96.00 250 GLU A N 1
ATOM 1953 C CA . GLU A 1 250 ? -26.628 -8.547 14.001 1.00 96.00 250 GLU A CA 1
ATOM 1954 C C . GLU A 1 250 ? -27.921 -8.210 13.234 1.00 96.00 250 GLU A C 1
ATOM 1956 O O . GLU A 1 250 ? -28.022 -8.526 12.050 1.00 96.00 250 GLU A O 1
ATOM 1961 N N . SER A 1 251 ? -28.901 -7.561 13.878 1.00 96.38 251 SER A N 1
ATOM 1962 C CA . SER A 1 251 ? -30.144 -7.110 13.235 1.00 96.38 251 SER A CA 1
ATOM 1963 C C . SER A 1 251 ? -30.013 -5.742 12.558 1.00 96.38 251 SER A C 1
ATOM 1965 O O . SER A 1 251 ? -30.940 -5.298 11.882 1.00 96.38 251 SER A O 1
ATOM 1967 N N . GLY A 1 252 ? -28.874 -5.066 12.737 1.00 96.44 252 GLY A N 1
ATOM 1968 C CA . GLY A 1 252 ? -28.635 -3.716 12.240 1.00 96.44 252 GLY A CA 1
ATOM 1969 C C . GLY A 1 252 ? -29.228 -2.618 13.124 1.00 96.44 252 GLY A C 1
ATOM 1970 O O . GLY A 1 252 ? -29.379 -1.482 12.675 1.00 96.44 252 GLY A O 1
ATOM 1971 N N . LYS A 1 253 ? -29.554 -2.914 14.388 1.00 97.94 253 LYS A N 1
ATOM 1972 C CA . LYS A 1 253 ? -29.965 -1.897 15.362 1.00 97.94 253 LYS A CA 1
ATOM 1973 C C . LYS A 1 253 ? -28.731 -1.296 16.031 1.00 97.94 253 LYS A C 1
ATOM 1975 O O . LYS A 1 253 ? -27.874 -2.026 16.527 1.00 97.94 253 LYS A O 1
ATOM 1980 N N . SER A 1 254 ? -28.659 0.035 16.076 1.00 97.94 254 SER A N 1
ATOM 1981 C CA . SER A 1 254 ? -27.560 0.756 16.725 1.00 97.94 254 SER A CA 1
ATOM 1982 C C . SER A 1 254 ? -27.879 1.230 18.142 1.00 97.94 254 SER A C 1
ATOM 1984 O O . SER A 1 254 ? -29.019 1.545 18.488 1.00 97.94 254 SER A O 1
ATOM 1986 N N . THR A 1 255 ? -26.827 1.336 18.952 1.00 98.06 255 THR A N 1
ATOM 1987 C CA . THR A 1 255 ? -26.801 2.049 20.236 1.00 98.06 255 THR A CA 1
ATOM 1988 C C . THR A 1 255 ? -25.627 3.020 20.269 1.00 98.06 255 THR A C 1
ATOM 1990 O O . THR A 1 255 ? -24.544 2.684 19.787 1.00 98.06 255 THR A O 1
ATOM 1993 N N . VAL A 1 256 ? -25.819 4.200 20.862 1.00 98.19 256 VAL A N 1
ATOM 1994 C CA . VAL A 1 256 ? -24.746 5.187 21.050 1.00 98.19 256 VAL A CA 1
ATOM 1995 C C . VAL A 1 256 ? -23.805 4.718 22.159 1.00 98.19 256 VAL A C 1
ATOM 1997 O O . VAL A 1 256 ? -24.254 4.391 23.255 1.00 98.19 256 VAL A O 1
ATOM 2000 N N . VAL A 1 257 ? -22.506 4.677 21.863 1.00 98.31 257 VAL A N 1
ATOM 2001 C CA . VAL A 1 257 ? -21.442 4.272 22.802 1.00 98.31 257 VAL A CA 1
ATOM 2002 C C . VAL A 1 257 ? -20.698 5.490 23.345 1.00 98.31 257 VAL A C 1
ATOM 2004 O O . VAL A 1 257 ? -20.352 5.541 24.521 1.00 98.31 257 VAL A O 1
ATOM 2007 N N . ALA A 1 258 ? -20.458 6.476 22.485 1.00 98.31 258 ALA A N 1
ATOM 2008 C CA . ALA A 1 258 ? -19.908 7.776 22.838 1.00 98.31 258 ALA A CA 1
ATOM 2009 C C . ALA A 1 258 ? -20.361 8.809 21.802 1.00 98.31 258 ALA A C 1
ATOM 2011 O O . ALA A 1 258 ? -20.590 8.470 20.645 1.00 98.31 258 ALA A O 1
ATOM 2012 N N . GLU A 1 259 ? -20.445 10.072 22.195 1.00 97.31 259 GLU A N 1
ATOM 2013 C CA . GLU A 1 259 ? -20.869 11.183 21.334 1.00 97.31 259 GLU A CA 1
ATOM 2014 C C . GLU A 1 259 ? -19.957 12.398 21.515 1.00 97.31 259 GLU A C 1
ATOM 2016 O O . GLU A 1 259 ? -19.109 12.402 22.404 1.00 97.31 259 GLU A O 1
ATOM 2021 N N . GLY A 1 260 ? -20.116 13.442 20.705 1.00 96.69 260 GLY A N 1
ATOM 2022 C CA . GLY A 1 260 ? -19.444 14.734 20.868 1.00 96.69 260 GLY A CA 1
ATOM 2023 C C . GLY A 1 260 ? -18.003 14.795 20.351 1.00 96.69 260 GLY A C 1
ATOM 2024 O O . GLY A 1 260 ? -17.231 15.610 20.852 1.00 96.69 260 GLY A O 1
ATOM 2025 N N . PHE A 1 261 ? -17.624 13.926 19.410 1.00 97.19 261 PHE A N 1
ATOM 2026 C CA . PHE A 1 261 ? -16.381 14.044 18.636 1.00 97.19 261 PHE A CA 1
ATOM 2027 C C . PHE A 1 261 ? -16.532 13.353 17.277 1.00 97.19 261 PHE A C 1
ATOM 2029 O O . PHE A 1 261 ? -17.247 12.358 17.168 1.00 97.19 261 PHE A O 1
ATOM 2036 N N . ARG A 1 262 ? -15.864 13.860 16.235 1.00 97.62 262 ARG A N 1
ATOM 2037 C CA . ARG A 1 262 ? -15.909 13.255 14.893 1.00 97.62 262 ARG A CA 1
ATOM 2038 C C . ARG A 1 262 ? -14.728 12.308 14.701 1.00 97.62 262 ARG A C 1
ATOM 2040 O O . ARG A 1 262 ? -13.650 12.744 14.301 1.00 97.62 262 ARG A O 1
ATOM 2047 N N . GLY A 1 263 ? -14.929 11.027 14.990 1.00 97.75 263 GLY A N 1
ATOM 2048 C CA . GLY A 1 263 ? -13.896 10.011 14.790 1.00 97.75 263 GLY A CA 1
ATOM 2049 C C . GLY A 1 263 ? -13.651 9.664 13.314 1.00 97.75 263 GLY A C 1
ATOM 2050 O O . GLY A 1 263 ? -14.497 9.948 12.466 1.00 97.75 263 GLY A O 1
ATOM 2051 N N . ASN A 1 264 ? -12.501 9.053 13.020 1.00 98.44 264 ASN A N 1
ATOM 2052 C CA . ASN A 1 264 ? -12.163 8.485 11.711 1.00 98.44 264 ASN A CA 1
ATOM 2053 C C . ASN A 1 264 ? -12.019 6.959 11.801 1.00 98.44 264 ASN A C 1
ATOM 2055 O O . ASN A 1 264 ? -12.911 6.262 11.329 1.00 98.44 264 ASN A O 1
ATOM 2059 N N . ASP A 1 265 ? -11.021 6.430 12.519 1.00 98.75 265 ASP A N 1
ATOM 2060 C CA . ASP A 1 265 ? -10.861 4.982 12.744 1.00 98.75 265 ASP A CA 1
ATOM 2061 C C . ASP A 1 265 ? -10.947 4.601 14.232 1.00 98.75 265 ASP A C 1
ATOM 2063 O O . ASP A 1 265 ? -10.870 5.456 15.125 1.00 98.75 265 ASP A O 1
ATOM 2067 N N . LEU A 1 266 ? -11.195 3.321 14.514 1.00 98.88 266 LEU A N 1
ATOM 2068 C CA . LEU A 1 266 ? -11.258 2.787 15.872 1.00 98.88 266 LEU A CA 1
ATOM 2069 C C . LEU A 1 266 ? -10.786 1.335 15.960 1.00 98.88 266 LEU A C 1
ATOM 2071 O O . LEU A 1 266 ? -10.832 0.570 15.000 1.00 98.88 266 LEU A O 1
ATOM 2075 N N . VAL A 1 267 ? -10.391 0.934 17.165 1.00 98.94 267 VAL A N 1
ATOM 2076 C CA . VAL A 1 267 ? -10.092 -0.456 17.515 1.00 98.94 267 VAL A CA 1
ATOM 2077 C C . VAL A 1 267 ? -10.782 -0.815 18.828 1.00 98.94 267 VAL A C 1
ATOM 2079 O O . VAL A 1 267 ? -10.756 -0.033 19.779 1.00 98.94 267 VAL A O 1
ATOM 2082 N N . VAL A 1 268 ? -11.388 -2.003 18.886 1.00 98.81 268 VAL A N 1
ATOM 2083 C CA . VAL A 1 268 ? -12.006 -2.558 20.100 1.00 98.81 268 VAL A CA 1
ATOM 2084 C C . VAL A 1 268 ? -11.152 -3.717 20.602 1.00 98.81 268 VAL A C 1
ATOM 2086 O O . VAL A 1 268 ? -10.882 -4.665 19.866 1.00 98.81 268 VAL A O 1
ATOM 2089 N N . LEU A 1 269 ? -10.695 -3.622 21.848 1.00 98.69 269 LEU A N 1
ATOM 2090 C CA . LEU A 1 269 ? -9.840 -4.623 22.484 1.00 98.69 269 LEU A CA 1
ATOM 2091 C C . LEU A 1 269 ? -10.665 -5.767 23.083 1.00 98.69 269 LEU A C 1
ATOM 2093 O O . LEU A 1 269 ? -11.864 -5.646 23.329 1.00 98.69 269 LEU A O 1
ATOM 2097 N N . ASN A 1 270 ? -9.987 -6.861 23.424 1.00 98.50 270 ASN 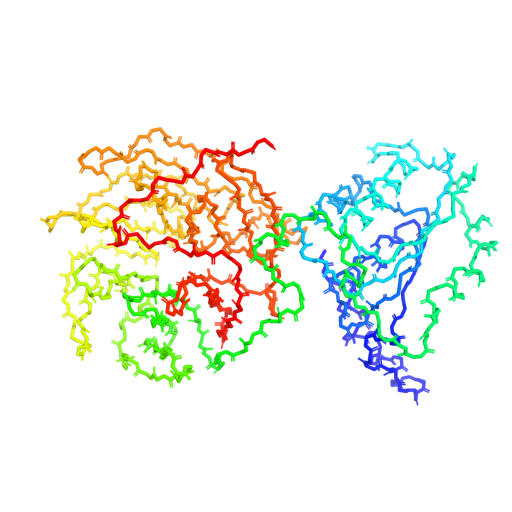A N 1
ATOM 2098 C CA . ASN A 1 270 ? -10.588 -8.041 24.051 1.00 98.50 270 ASN A CA 1
ATOM 2099 C C . ASN A 1 270 ? -11.229 -7.745 25.414 1.00 98.50 270 ASN A C 1
ATOM 2101 O O . ASN A 1 270 ? -12.146 -8.439 25.835 1.00 98.50 270 ASN A O 1
ATOM 2105 N N . ASN A 1 271 ? -10.763 -6.707 26.114 1.00 97.75 271 ASN A N 1
ATOM 2106 C CA . ASN A 1 271 ? -11.370 -6.250 27.368 1.00 97.75 271 ASN A CA 1
ATOM 2107 C C . ASN A 1 271 ? -12.546 -5.269 27.162 1.00 97.75 271 ASN A C 1
ATOM 2109 O O . ASN A 1 271 ? -13.025 -4.699 28.139 1.00 97.75 271 ASN A O 1
ATOM 2113 N N . GLY A 1 272 ? -12.964 -5.020 25.916 1.00 98.19 272 GLY A N 1
ATOM 2114 C CA . GLY A 1 272 ? -14.046 -4.098 25.559 1.00 98.19 272 GLY A CA 1
ATOM 2115 C C . GLY A 1 272 ? -13.663 -2.614 25.533 1.00 98.19 272 GLY A C 1
ATOM 2116 O O . GLY A 1 272 ? -14.506 -1.784 25.205 1.00 98.19 272 GLY A O 1
ATOM 2117 N N . SER A 1 273 ? -12.415 -2.256 25.855 1.00 98.56 273 SER A N 1
ATOM 2118 C CA . SER A 1 273 ? -11.930 -0.876 25.696 1.00 98.56 273 SER A CA 1
ATOM 2119 C C . SER A 1 273 ? -11.873 -0.510 24.217 1.00 98.56 273 SER A C 1
ATOM 2121 O O . SER A 1 273 ? -11.441 -1.319 23.394 1.00 98.56 273 SER A O 1
ATOM 2123 N N . ILE A 1 274 ? -12.254 0.720 23.889 1.00 98.88 274 ILE A N 1
ATOM 2124 C CA . ILE A 1 274 ? -12.199 1.247 22.526 1.00 98.88 274 ILE A CA 1
ATOM 2125 C C . ILE A 1 274 ? -11.180 2.375 22.485 1.00 98.88 274 ILE A C 1
ATOM 2127 O O . ILE A 1 274 ? -11.235 3.285 23.314 1.00 98.88 274 ILE A O 1
ATOM 2131 N N . TYR A 1 275 ? -10.288 2.343 21.500 1.00 98.94 275 TYR A N 1
ATOM 2132 C CA . TYR A 1 275 ? -9.508 3.516 21.121 1.00 98.94 275 TYR A CA 1
ATOM 2133 C C . TYR A 1 275 ? -10.002 4.050 19.785 1.00 98.94 275 TYR A C 1
ATOM 2135 O O . TYR A 1 275 ? -10.227 3.266 18.866 1.00 98.94 275 TYR A O 1
ATOM 2143 N N . ALA A 1 276 ? -10.154 5.367 19.672 1.00 98.88 276 ALA A N 1
ATOM 2144 C CA . ALA A 1 276 ? -10.607 6.022 18.449 1.00 98.88 276 ALA A CA 1
ATOM 2145 C C . ALA A 1 276 ? -9.730 7.227 18.101 1.00 98.88 276 ALA A C 1
ATOM 2147 O O . ALA A 1 276 ? -9.253 7.947 18.987 1.00 98.88 276 ALA A O 1
ATOM 2148 N N . THR A 1 277 ? -9.537 7.460 16.807 1.00 98.88 277 THR A N 1
ATOM 2149 C CA . THR A 1 277 ? -8.839 8.635 16.285 1.00 98.88 277 THR A CA 1
ATOM 2150 C C . THR A 1 277 ? -9.827 9.736 15.940 1.00 98.88 277 THR A C 1
ATOM 2152 O O . THR A 1 277 ? -10.849 9.494 15.307 1.00 98.88 277 THR A O 1
ATOM 2155 N N . GLU A 1 278 ? -9.526 10.966 16.353 1.00 98.50 278 GLU A N 1
ATOM 2156 C CA . GLU A 1 278 ? -10.187 12.183 15.881 1.00 98.50 278 GLU A CA 1
ATOM 2157 C C . GLU A 1 278 ? -9.140 13.040 15.155 1.00 98.50 278 GLU A C 1
ATOM 2159 O O . GLU A 1 278 ? -8.353 13.734 15.817 1.00 98.50 278 GLU A O 1
ATOM 2164 N N . PRO A 1 279 ? -9.086 12.981 13.813 1.00 97.81 279 PRO A N 1
ATOM 2165 C CA . PRO A 1 279 ? -8.201 13.843 13.052 1.00 97.81 279 PRO A CA 1
ATOM 2166 C C . PRO A 1 279 ? -8.548 15.322 13.250 1.00 97.81 279 PRO A C 1
ATOM 2168 O O . PRO A 1 279 ? -9.701 15.694 13.482 1.00 97.81 279 PRO A O 1
ATOM 2171 N N . GLY A 1 280 ? -7.553 16.191 13.066 1.00 95.12 280 GLY A N 1
ATOM 2172 C CA . GLY A 1 280 ? -7.763 17.631 12.899 1.00 95.12 280 GLY A CA 1
ATOM 2173 C C . GLY A 1 280 ? -8.488 17.942 11.588 1.00 95.12 280 GLY A C 1
ATOM 2174 O O . GLY A 1 280 ? -7.856 18.329 10.607 1.00 95.12 280 GLY A O 1
ATOM 2175 N N . TRP A 1 281 ? -9.806 17.722 11.537 1.00 94.56 281 TRP A N 1
ATOM 2176 C CA . TRP A 1 281 ? -10.618 17.820 10.314 1.00 94.56 281 TRP A CA 1
ATOM 2177 C C . TRP A 1 281 ? -10.605 19.203 9.652 1.00 94.56 281 TRP A C 1
ATOM 2179 O O . TRP A 1 281 ? -10.804 19.299 8.444 1.00 94.56 281 TRP A O 1
ATOM 2189 N N . ASP A 1 282 ? -10.369 20.259 10.428 1.00 92.38 282 ASP A N 1
ATOM 2190 C CA . ASP A 1 282 ? -10.204 21.641 9.957 1.00 92.38 282 ASP A CA 1
ATOM 2191 C C . ASP A 1 282 ? -8.814 21.907 9.340 1.00 92.38 282 ASP A C 1
ATOM 2193 O O . ASP A 1 282 ? -8.582 22.958 8.752 1.00 92.38 282 ASP A O 1
ATOM 2197 N N . GLY A 1 283 ? -7.884 20.954 9.461 1.00 89.00 283 GLY A N 1
ATOM 2198 C CA . GLY A 1 283 ? -6.498 21.066 9.018 1.00 89.00 283 GLY A CA 1
ATOM 2199 C C . GLY A 1 283 ? -5.591 21.892 9.933 1.00 89.00 283 GLY A C 1
ATOM 2200 O O . GLY A 1 283 ? -4.404 22.000 9.629 1.00 89.00 283 GLY A O 1
ATOM 2201 N N . THR A 1 284 ? -6.113 22.442 11.033 1.00 88.50 284 THR A N 1
ATOM 2202 C CA . THR A 1 284 ? -5.387 23.339 11.950 1.00 88.50 284 THR A CA 1
ATOM 2203 C C . THR A 1 284 ? -5.376 22.849 13.392 1.00 88.50 284 THR A C 1
ATOM 2205 O O . THR A 1 284 ? -4.380 23.021 14.094 1.00 88.50 284 THR A O 1
ATOM 2208 N N . SER A 1 285 ? -6.464 22.232 13.842 1.00 91.12 285 SER A N 1
ATOM 2209 C CA . SER A 1 285 ? -6.582 21.665 15.177 1.00 91.12 285 SER A CA 1
ATOM 2210 C C . SER A 1 285 ? -5.698 20.425 15.309 1.00 91.12 285 SER A C 1
ATOM 2212 O O . SER A 1 285 ? -5.627 19.614 14.382 1.00 91.12 285 SER A O 1
ATOM 2214 N N . PRO A 1 286 ? -5.029 20.225 16.459 1.00 90.75 286 PRO A N 1
ATOM 2215 C CA . PRO A 1 286 ? -4.281 19.003 16.686 1.00 90.75 286 PRO A CA 1
ATOM 2216 C C . PRO A 1 286 ? -5.241 17.817 16.728 1.00 90.75 286 PRO A C 1
ATOM 2218 O O . PRO A 1 286 ? -6.320 17.891 17.320 1.00 90.75 286 PRO A O 1
ATOM 2221 N N . SER A 1 287 ? -4.803 16.697 16.160 1.00 97.50 287 SER A N 1
ATOM 2222 C CA . SER A 1 287 ? -5.548 15.448 16.280 1.00 97.50 287 SER A CA 1
ATOM 2223 C C . SER A 1 287 ? -5.628 15.000 17.742 1.00 97.50 287 SER A C 1
ATOM 2225 O O . SER A 1 287 ? -4.708 15.272 18.526 1.00 97.50 287 SER A O 1
ATOM 2227 N N . LYS A 1 288 ? -6.693 14.278 18.098 1.00 98.62 288 LYS A N 1
ATOM 2228 C CA . LYS A 1 288 ? -6.888 13.671 19.423 1.00 98.62 288 LYS A CA 1
ATOM 2229 C C . LYS A 1 288 ? -7.014 12.157 19.313 1.00 98.62 288 LYS A C 1
ATOM 2231 O O . LYS A 1 288 ? -7.500 11.634 18.309 1.00 98.62 288 LYS A O 1
ATOM 2236 N N . LEU A 1 289 ? -6.594 11.466 20.368 1.00 98.81 289 LEU A N 1
ATOM 2237 C CA . LEU A 1 289 ? -6.870 10.048 20.583 1.00 98.81 289 LEU A CA 1
ATOM 2238 C C . LEU A 1 289 ? -7.811 9.897 21.771 1.00 98.81 289 LEU A C 1
ATOM 2240 O O . LEU A 1 289 ? -7.556 10.455 22.841 1.00 98.81 289 LEU A O 1
ATOM 2244 N N . TRP A 1 290 ? -8.874 9.127 21.587 1.00 98.88 290 TRP A N 1
ATOM 2245 C CA . TRP A 1 290 ? -9.890 8.873 22.599 1.00 98.88 290 TRP A CA 1
ATOM 2246 C C . TRP A 1 290 ? -9.774 7.447 23.124 1.00 98.88 290 TRP A C 1
ATOM 2248 O O . TRP A 1 290 ? -9.599 6.517 22.345 1.00 98.88 290 TRP A O 1
ATOM 2258 N N . LEU A 1 291 ? -9.908 7.283 24.437 1.00 98.88 291 LEU A N 1
ATOM 2259 C CA . LEU A 1 291 ? -10.229 6.024 25.101 1.00 98.88 291 LEU A CA 1
ATOM 2260 C C . LEU A 1 291 ? -11.704 6.069 25.492 1.00 98.88 291 LEU A C 1
ATOM 2262 O O . LEU A 1 291 ? -12.120 7.018 26.157 1.00 98.88 291 LEU A O 1
ATOM 2266 N N . ILE A 1 292 ? -12.467 5.043 25.129 1.00 98.69 292 ILE A N 1
ATOM 2267 C CA . ILE A 1 292 ? -13.828 4.818 25.613 1.00 98.69 292 ILE A CA 1
ATOM 2268 C C . ILE A 1 292 ? -13.834 3.506 26.392 1.00 98.69 292 ILE A C 1
ATOM 2270 O O . ILE A 1 292 ? -13.471 2.453 25.862 1.00 98.69 292 ILE A O 1
ATOM 2274 N N . LYS A 1 293 ? -14.206 3.568 27.669 1.00 96.56 293 LYS A N 1
ATOM 2275 C CA . LYS A 1 293 ? -14.164 2.430 28.591 1.00 96.56 293 LYS A CA 1
ATOM 2276 C C . LYS A 1 293 ? -15.215 2.623 29.676 1.00 96.56 293 LYS A C 1
ATOM 2278 O O . LYS A 1 293 ? -15.322 3.705 30.237 1.00 96.56 293 LYS A O 1
ATOM 2283 N N . ASN A 1 294 ? -15.984 1.575 29.974 1.00 92.19 294 ASN A N 1
ATOM 2284 C CA . ASN A 1 294 ? -17.021 1.585 31.017 1.00 92.19 294 ASN A CA 1
ATOM 2285 C C . ASN A 1 294 ? -18.053 2.728 30.878 1.00 92.19 294 ASN A C 1
ATOM 2287 O O . ASN A 1 294 ? -18.516 3.268 31.876 1.00 92.19 294 ASN A O 1
ATOM 2291 N N . GLY A 1 295 ? -18.402 3.108 29.644 1.00 89.12 295 GLY A N 1
ATOM 2292 C CA . GLY A 1 295 ? -19.351 4.196 29.368 1.00 89.12 295 GLY A CA 1
ATOM 2293 C C . GLY A 1 295 ? -18.765 5.610 29.470 1.00 89.12 295 GLY A C 1
ATOM 2294 O O . GLY A 1 295 ? -19.474 6.576 29.207 1.00 89.12 295 GLY A O 1
ATOM 2295 N N . GLU A 1 296 ? -17.479 5.750 29.795 1.00 95.44 296 GLU A N 1
ATOM 2296 C CA . GLU A 1 296 ? -16.785 7.037 29.850 1.00 95.44 296 GLU A CA 1
ATOM 2297 C C . GLU A 1 296 ? -15.834 7.205 28.662 1.00 95.44 296 GLU A C 1
ATOM 2299 O O . GLU A 1 296 ? -15.216 6.239 28.208 1.00 95.44 296 GLU A O 1
ATOM 2304 N N . LYS A 1 297 ? -15.678 8.447 28.182 1.00 97.31 297 LYS A N 1
ATOM 2305 C CA . LYS A 1 297 ? -14.683 8.819 27.164 1.00 97.31 297 LYS A CA 1
ATOM 2306 C C . LYS A 1 297 ? -13.626 9.759 27.748 1.00 97.31 297 LYS A C 1
ATOM 2308 O O . LYS A 1 297 ? -13.950 10.683 28.493 1.00 97.31 297 LYS A O 1
ATOM 2313 N N . LYS A 1 298 ? -12.366 9.576 27.356 1.00 98.25 298 LYS A N 1
ATOM 2314 C CA . LYS A 1 298 ? -11.224 10.391 27.793 1.00 98.25 298 LYS A CA 1
ATOM 2315 C C . LYS A 1 298 ? -10.246 10.611 26.643 1.00 98.25 298 LYS A C 1
ATOM 2317 O O . LYS A 1 298 ? -9.914 9.667 25.934 1.00 98.25 298 LYS A O 1
ATOM 2322 N N . VAL A 1 299 ? -9.733 11.831 26.493 1.00 98.69 299 VAL A N 1
ATOM 2323 C CA . VAL A 1 299 ? -8.599 12.094 25.592 1.00 98.69 299 VAL A CA 1
ATOM 2324 C C . VAL A 1 299 ? -7.325 11.528 26.225 1.00 98.69 299 VAL A C 1
ATOM 2326 O O . VAL A 1 299 ? -6.998 11.871 27.362 1.00 98.69 299 VAL A O 1
ATOM 2329 N N . VAL A 1 300 ? -6.618 10.657 25.505 1.00 98.75 300 VAL A N 1
ATOM 2330 C CA . VAL A 1 300 ? -5.398 9.974 25.980 1.00 98.75 300 VAL A CA 1
ATOM 2331 C C . VAL A 1 300 ? -4.118 10.427 25.279 1.00 98.75 300 VAL A C 1
ATOM 2333 O O . VAL A 1 300 ? -3.037 10.147 25.787 1.00 98.75 300 VAL A O 1
ATOM 2336 N N . ASP A 1 301 ? -4.220 11.149 24.162 1.00 98.62 301 ASP A N 1
ATOM 2337 C CA . ASP A 1 301 ? -3.095 11.842 23.520 1.00 98.62 301 ASP A CA 1
ATOM 2338 C C . ASP A 1 301 ? -3.595 12.945 22.575 1.00 98.62 301 ASP A C 1
ATOM 2340 O O . ASP A 1 301 ? -4.742 12.911 22.114 1.00 98.62 301 ASP A O 1
ATOM 2344 N N . THR A 1 302 ? -2.715 13.897 22.255 1.00 98.12 302 THR A N 1
ATOM 2345 C CA . THR A 1 302 ? -2.934 14.923 21.228 1.00 98.12 302 THR A CA 1
ATOM 2346 C C . THR A 1 302 ? -1.662 15.201 20.411 1.00 98.12 302 THR A C 1
ATOM 2348 O O . THR A 1 302 ? -0.559 14.743 20.729 1.00 98.12 302 THR A O 1
ATOM 2351 N N . GLY A 1 303 ? -1.799 15.968 19.325 1.00 94.75 303 GLY A N 1
ATOM 2352 C CA . GLY A 1 303 ? -0.663 16.607 18.641 1.00 94.75 303 GLY A CA 1
ATOM 2353 C C . GLY A 1 303 ? -0.094 15.864 17.429 1.00 94.75 303 GLY A C 1
ATOM 2354 O O . GLY A 1 303 ? 0.944 16.270 16.912 1.00 94.75 303 GLY A O 1
ATOM 2355 N N . LEU A 1 304 ? -0.747 14.798 16.955 1.00 96.38 304 LEU A N 1
ATOM 2356 C CA . LEU A 1 304 ? -0.456 14.228 15.630 1.00 96.38 304 LEU A CA 1
ATOM 2357 C C . LEU A 1 304 ? -0.972 15.190 14.551 1.00 96.38 304 LEU A C 1
ATOM 2359 O O . LEU A 1 304 ? -1.991 15.860 14.765 1.00 96.38 304 LEU A O 1
ATOM 2363 N N . ARG A 1 305 ? -0.300 15.239 13.391 1.00 95.31 305 ARG A N 1
ATOM 2364 C CA . ARG A 1 305 ? -0.708 16.135 12.294 1.00 95.31 305 ARG A CA 1
ATOM 2365 C C . ARG A 1 305 ? -2.064 15.721 11.733 1.00 95.31 305 ARG A C 1
ATOM 2367 O O . ARG A 1 305 ? -2.901 16.581 11.487 1.00 95.31 305 ARG A O 1
ATOM 2374 N N . PHE A 1 306 ? -2.278 14.421 11.550 1.00 97.31 306 PHE A N 1
ATOM 2375 C CA . PHE A 1 306 ? -3.562 13.854 11.148 1.00 97.31 306 PHE A CA 1
ATOM 2376 C C . PHE A 1 306 ? -3.659 12.398 11.626 1.00 97.31 306 PHE A C 1
ATOM 2378 O O . PHE A 1 306 ? -3.139 11.503 10.960 1.00 97.31 306 PHE A O 1
ATOM 2385 N N . SER A 1 307 ? -4.262 12.162 12.799 1.00 98.31 307 SER A N 1
ATOM 2386 C CA . SER A 1 307 ? -4.503 10.794 13.280 1.00 98.31 307 SER A CA 1
ATOM 2387 C C . SER A 1 307 ? -5.507 10.090 12.371 1.00 98.31 307 SER A C 1
ATOM 2389 O O . SER A 1 307 ? -6.479 10.706 11.949 1.00 98.31 307 SER A O 1
ATOM 2391 N N . ASN A 1 308 ? -5.260 8.825 12.043 1.00 98.44 308 ASN A N 1
ATOM 2392 C CA . ASN A 1 308 ? -6.102 8.069 11.113 1.00 98.44 308 ASN A CA 1
ATOM 2393 C C . ASN A 1 308 ? -6.199 6.607 11.571 1.00 98.44 308 ASN A C 1
ATOM 2395 O O . ASN A 1 308 ? -6.730 6.374 12.658 1.00 98.44 308 ASN A O 1
ATOM 2399 N N . GLY A 1 309 ? -5.643 5.644 10.832 1.00 98.69 309 GLY A N 1
ATOM 2400 C CA . GLY A 1 309 ? -5.703 4.239 11.202 1.00 98.69 309 GLY A CA 1
ATOM 2401 C C . GLY A 1 309 ? -5.123 3.959 12.583 1.00 98.69 309 GLY A C 1
ATOM 2402 O O . GLY A 1 309 ? -4.124 4.556 13.007 1.00 98.69 309 GLY A O 1
ATOM 2403 N N . ILE A 1 310 ? -5.763 3.030 13.287 1.00 98.94 310 ILE A N 1
ATOM 2404 C CA . ILE A 1 310 ? -5.421 2.660 14.658 1.00 98.94 310 ILE A CA 1
ATOM 2405 C C . ILE A 1 310 ? -5.568 1.157 14.860 1.00 98.94 310 ILE A C 1
ATOM 2407 O O . ILE A 1 310 ? -6.527 0.532 14.415 1.00 98.94 310 ILE A O 1
ATOM 2411 N N . THR A 1 311 ? -4.597 0.548 15.532 1.00 98.81 311 THR A N 1
ATOM 2412 C CA . THR A 1 311 ? -4.660 -0.868 15.907 1.00 98.81 311 THR A CA 1
ATOM 2413 C C . THR A 1 311 ? -3.788 -1.135 17.127 1.00 98.81 311 THR A C 1
ATOM 2415 O O . THR A 1 311 ? -3.118 -0.239 17.635 1.00 98.81 311 THR A O 1
ATOM 2418 N N . VAL A 1 312 ? -3.774 -2.371 17.608 1.00 98.81 312 VAL A N 1
ATOM 2419 C CA . VAL A 1 312 ? -2.905 -2.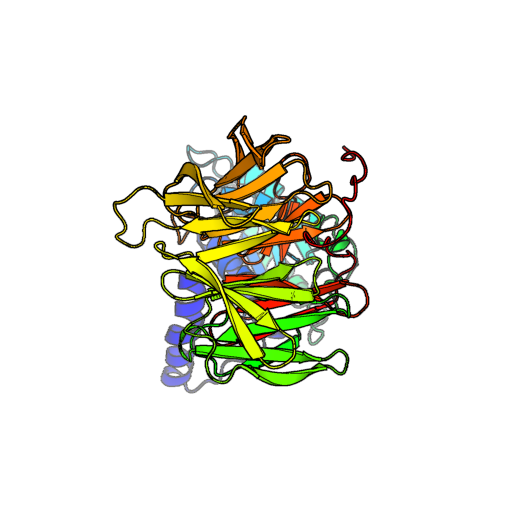812 18.700 1.00 98.81 312 VAL A CA 1
ATOM 2420 C C . VAL A 1 312 ? -1.957 -3.905 18.235 1.00 98.81 312 VAL A C 1
ATOM 2422 O O . VAL A 1 312 ? -2.250 -4.654 17.305 1.00 98.81 312 VAL A O 1
ATOM 2425 N N . SER A 1 313 ? -0.817 -4.019 18.910 1.00 98.50 313 SER A N 1
ATOM 2426 C CA . SER A 1 313 ? 0.011 -5.232 18.876 1.00 98.50 313 SER A CA 1
ATOM 2427 C C . SER A 1 313 ? -0.819 -6.494 19.175 1.00 98.50 313 SER A C 1
ATOM 2429 O O . SER A 1 313 ? -1.808 -6.403 19.907 1.00 98.50 313 SER A O 1
ATOM 2431 N N . PRO A 1 314 ? -0.426 -7.686 18.681 1.00 98.06 314 PRO A N 1
ATOM 2432 C CA . PRO A 1 314 ? -1.191 -8.914 18.921 1.00 98.06 314 PRO A CA 1
ATOM 2433 C C . PRO A 1 314 ? -1.376 -9.268 20.404 1.00 98.06 314 PRO A C 1
ATOM 2435 O O . PRO A 1 314 ? -2.385 -9.871 20.763 1.00 98.06 314 PRO A O 1
ATOM 2438 N N . ASP A 1 315 ? -0.442 -8.871 21.275 1.00 97.94 315 ASP A N 1
ATOM 2439 C CA . ASP A 1 315 ? -0.534 -9.058 22.730 1.00 97.94 315 ASP A CA 1
ATOM 2440 C C . ASP A 1 315 ? -1.247 -7.909 23.459 1.00 97.94 315 ASP A C 1
ATOM 2442 O O . ASP A 1 315 ? -1.383 -7.945 24.680 1.00 97.94 315 ASP A O 1
ATOM 2446 N N . GLN A 1 316 ? -1.736 -6.919 22.709 1.00 98.38 316 GLN A N 1
ATOM 2447 C CA . GLN A 1 316 ? -2.482 -5.756 23.190 1.00 98.38 316 GLN A CA 1
ATOM 2448 C C . GLN A 1 316 ? -1.715 -4.905 24.215 1.00 98.38 316 GLN A C 1
ATOM 2450 O O . GLN A 1 316 ? -2.325 -4.204 25.020 1.00 98.38 316 GLN A O 1
ATOM 2455 N N . THR A 1 317 ? -0.378 -4.939 24.185 1.00 97.94 317 THR A N 1
ATOM 2456 C CA . THR A 1 317 ? 0.471 -4.121 25.071 1.00 97.94 317 THR A CA 1
ATOM 2457 C C . THR A 1 317 ? 0.848 -2.772 24.461 1.00 97.94 317 THR A C 1
ATOM 2459 O O . THR A 1 317 ? 1.096 -1.803 25.184 1.00 97.94 317 THR A O 1
ATOM 2462 N N . LEU A 1 318 ? 0.864 -2.695 23.130 1.00 98.62 318 LEU A N 1
ATOM 2463 C CA . LEU A 1 318 ? 1.137 -1.488 22.361 1.00 98.62 318 LEU A CA 1
ATOM 2464 C C . LEU A 1 318 ? -0.073 -1.071 21.521 1.00 98.62 318 LEU A C 1
ATOM 2466 O O . LEU A 1 318 ? -0.714 -1.918 20.893 1.00 98.62 318 LEU A O 1
ATOM 2470 N N . LEU A 1 319 ? -0.325 0.237 21.469 1.00 98.88 319 LEU A N 1
ATOM 2471 C CA . LEU A 1 319 ? -1.236 0.893 20.530 1.00 98.88 319 LEU A CA 1
ATOM 2472 C C . LEU A 1 319 ? -0.420 1.516 19.393 1.00 98.88 319 LEU A C 1
ATOM 2474 O O . LEU A 1 319 ? 0.569 2.204 19.653 1.00 98.88 319 LEU A O 1
ATOM 2478 N N . TYR A 1 320 ? -0.853 1.310 18.154 1.00 98.88 320 TYR A N 1
ATOM 2479 C CA . TYR A 1 320 ? -0.266 1.895 16.954 1.00 98.88 320 TYR A CA 1
ATOM 2480 C C . TYR A 1 320 ? -1.241 2.867 16.304 1.00 98.88 320 TYR A C 1
ATOM 2482 O O . TYR A 1 320 ? -2.424 2.555 16.180 1.00 98.88 320 TYR A O 1
ATOM 2490 N N . VAL A 1 321 ? -0.744 4.035 15.893 1.00 98.88 321 VAL A N 1
ATOM 2491 C CA . VAL A 1 321 ? -1.571 5.101 15.313 1.00 98.88 321 VAL A CA 1
ATOM 2492 C C . VAL A 1 321 ? -0.862 5.744 14.129 1.00 98.88 321 VAL A C 1
ATOM 2494 O O . VAL A 1 321 ? 0.279 6.198 14.261 1.00 98.88 321 VAL A O 1
ATOM 2497 N N . ALA A 1 322 ? -1.533 5.806 12.981 1.00 98.69 322 ALA A N 1
ATOM 2498 C CA . ALA A 1 322 ? -1.033 6.515 11.809 1.00 98.69 322 ALA A CA 1
ATOM 2499 C C . ALA A 1 322 ? -1.074 8.025 12.033 1.00 98.69 322 ALA A C 1
ATOM 2501 O O . ALA A 1 322 ? -2.076 8.566 12.498 1.00 98.69 322 ALA A O 1
ATOM 2502 N N . ASP A 1 323 ? -0.003 8.706 11.631 1.00 97.81 323 ASP A N 1
ATOM 2503 C CA . ASP A 1 323 ? -0.022 10.138 11.356 1.00 97.81 323 ASP A CA 1
ATOM 2504 C C . ASP A 1 323 ? 0.030 10.336 9.832 1.00 97.81 323 ASP A C 1
ATOM 2506 O O . ASP A 1 323 ? 1.117 10.411 9.248 1.00 97.81 323 ASP A O 1
ATOM 2510 N N . SER A 1 324 ? -1.143 10.369 9.182 1.00 97.19 324 SER A N 1
ATOM 2511 C CA . SER A 1 324 ? -1.294 10.266 7.717 1.00 97.19 324 SER A CA 1
ATOM 2512 C C . SER A 1 324 ? -0.513 11.314 6.936 1.00 97.19 324 SER A C 1
ATOM 2514 O O . SER A 1 324 ? -0.077 11.050 5.819 1.00 97.19 324 SER A O 1
ATOM 2516 N N . ARG A 1 325 ? -0.327 12.505 7.521 1.00 95.81 325 ARG A N 1
ATOM 2517 C CA . ARG A 1 325 ? 0.400 13.642 6.923 1.00 95.81 325 ARG A CA 1
ATOM 2518 C C . ARG A 1 325 ? 1.888 13.634 7.300 1.00 95.81 325 ARG A C 1
ATOM 2520 O O . ARG A 1 325 ? 2.508 14.673 7.566 1.00 95.81 325 ARG A O 1
ATOM 2527 N N . SER A 1 326 ? 2.446 12.432 7.418 1.00 96.44 326 SER A N 1
ATOM 2528 C CA . SER A 1 326 ? 3.848 12.172 7.724 1.00 96.44 326 SER A CA 1
ATOM 2529 C C . SER A 1 326 ? 4.291 10.788 7.216 1.00 96.44 326 SER A C 1
ATOM 2531 O O . SER A 1 326 ? 3.536 10.061 6.565 1.00 96.44 326 SER A O 1
ATOM 2533 N N . HIS A 1 327 ? 5.530 10.407 7.531 1.00 96.94 327 HIS A N 1
ATOM 2534 C CA . HIS A 1 327 ? 6.054 9.050 7.335 1.00 96.94 327 HIS A CA 1
ATOM 2535 C C . HIS A 1 327 ? 5.748 8.112 8.512 1.00 96.94 327 HIS A C 1
ATOM 2537 O O . HIS A 1 327 ? 6.064 6.928 8.448 1.00 96.94 327 HIS A O 1
ATOM 2543 N N . TRP A 1 328 ? 5.226 8.635 9.621 1.00 98.25 328 TRP A N 1
ATOM 2544 C CA . TRP A 1 328 ? 5.299 7.970 10.912 1.00 98.25 328 TRP A CA 1
ATOM 2545 C C . TRP A 1 328 ? 4.022 7.234 11.282 1.00 98.25 328 TRP A C 1
ATOM 2547 O O . TRP A 1 328 ? 2.927 7.795 11.250 1.00 98.25 328 TRP A O 1
ATOM 2557 N N . ILE A 1 329 ? 4.206 6.011 11.772 1.00 98.81 329 ILE A N 1
ATOM 2558 C CA . ILE A 1 329 ? 3.256 5.376 12.683 1.00 98.81 329 ILE A CA 1
ATOM 2559 C C . ILE A 1 329 ? 3.825 5.490 14.096 1.00 98.81 329 ILE A C 1
ATOM 2561 O O . ILE A 1 329 ? 4.981 5.123 14.356 1.00 98.81 329 ILE A O 1
ATOM 2565 N N . TYR A 1 330 ? 3.016 6.021 15.005 1.00 98.75 330 TYR A N 1
ATOM 2566 C CA . TYR A 1 330 ? 3.368 6.167 16.409 1.00 98.75 330 TYR A CA 1
ATOM 2567 C C . TYR A 1 330 ? 3.023 4.899 17.182 1.00 98.75 330 TYR A C 1
ATOM 2569 O O . TYR A 1 330 ? 2.019 4.252 16.902 1.00 98.75 330 TYR A O 1
ATOM 2577 N N . SER A 1 331 ? 3.852 4.574 18.169 1.00 98.62 331 SER A N 1
ATOM 2578 C CA . SER A 1 331 ? 3.612 3.515 19.147 1.00 98.62 331 SER A CA 1
ATOM 2579 C C . SER A 1 331 ? 3.430 4.117 20.536 1.00 98.62 331 SER A C 1
ATOM 2581 O O . SER A 1 331 ? 4.075 5.114 20.876 1.00 98.62 331 SER A O 1
ATOM 2583 N N . TYR A 1 332 ? 2.568 3.497 21.334 1.00 98.88 332 TYR A N 1
ATOM 2584 C CA . TYR A 1 332 ? 2.305 3.842 22.725 1.00 98.88 332 TYR A CA 1
ATOM 2585 C C . TYR A 1 332 ? 2.222 2.569 23.550 1.00 98.88 332 TYR A C 1
ATOM 2587 O O . TYR A 1 332 ? 1.608 1.598 23.118 1.00 98.88 332 TYR A O 1
ATOM 2595 N N . GLN A 1 333 ? 2.750 2.593 24.768 1.00 98.75 333 GLN A N 1
ATOM 2596 C CA . GLN A 1 333 ? 2.484 1.540 25.738 1.00 98.75 333 GLN A CA 1
ATOM 2597 C C . GLN A 1 333 ? 1.119 1.761 26.390 1.00 98.75 333 GLN A C 1
ATOM 2599 O O . GLN A 1 333 ? 0.893 2.796 27.029 1.00 98.75 333 GLN A O 1
ATOM 2604 N N . ILE A 1 334 ? 0.247 0.761 26.284 1.00 98.81 334 ILE A N 1
ATOM 2605 C CA . ILE A 1 334 ? -1.051 0.736 26.955 1.00 98.81 334 ILE A CA 1
ATOM 2606 C C . ILE A 1 334 ? -0.828 0.412 28.435 1.00 98.81 334 ILE A C 1
ATOM 2608 O O . ILE A 1 334 ? -0.236 -0.608 28.787 1.00 98.81 334 ILE A O 1
ATOM 2612 N N . GLN A 1 335 ? -1.275 1.304 29.313 1.00 98.56 335 GLN A N 1
ATOM 2613 C CA . GLN A 1 335 ? -1.219 1.117 30.762 1.00 98.56 335 GLN A CA 1
ATOM 2614 C C . GLN A 1 335 ? -2.426 0.296 31.256 1.00 98.56 335 GLN A C 1
ATOM 2616 O O . GLN A 1 335 ? -3.448 0.247 30.569 1.00 98.56 335 GLN A O 1
ATOM 2621 N N . PRO A 1 336 ? -2.376 -0.306 32.462 1.00 96.88 336 PRO A N 1
ATOM 2622 C CA . PRO A 1 336 ? -3.484 -1.111 32.994 1.00 96.88 336 PRO A CA 1
ATOM 2623 C C . PRO A 1 336 ? -4.841 -0.385 33.066 1.00 96.88 336 PRO A C 1
ATOM 2625 O O . PRO A 1 336 ? -5.896 -1.000 32.897 1.00 96.88 336 PRO A O 1
ATOM 2628 N N . ASP A 1 337 ? -4.835 0.931 33.290 1.00 96.62 337 ASP A N 1
ATOM 2629 C CA . ASP A 1 337 ? -6.051 1.751 33.310 1.00 96.62 337 ASP A CA 1
ATOM 2630 C C . ASP A 1 337 ? -6.585 2.081 31.900 1.00 96.62 337 ASP A C 1
ATOM 2632 O O . ASP A 1 337 ? -7.752 2.448 31.760 1.00 96.62 337 ASP A O 1
ATOM 2636 N N . GLY A 1 338 ? -5.789 1.846 30.854 1.00 98.12 338 GLY A N 1
ATOM 2637 C CA . GLY A 1 338 ? -6.064 2.169 29.454 1.00 98.12 338 GLY A CA 1
ATOM 2638 C C . GLY A 1 338 ? -5.404 3.467 28.976 1.00 98.12 338 GLY A C 1
ATOM 2639 O O . GLY A 1 338 ? -5.483 3.788 27.791 1.00 98.12 338 GLY A O 1
ATOM 2640 N N . THR A 1 339 ? -4.743 4.228 29.852 1.00 98.44 339 THR A N 1
ATOM 2641 C CA . THR A 1 339 ? -3.973 5.409 29.432 1.00 98.44 339 THR A CA 1
ATOM 2642 C C . THR A 1 339 ? -2.731 5.014 28.634 1.00 98.44 339 THR A C 1
ATOM 2644 O O . THR A 1 339 ? -2.328 3.851 28.603 1.00 98.44 339 THR A O 1
ATOM 2647 N N . LEU A 1 340 ? -2.128 5.988 27.953 1.00 98.75 340 LEU A N 1
ATOM 2648 C CA . LEU A 1 340 ? -0.999 5.771 27.055 1.00 98.75 340 LEU A CA 1
ATOM 2649 C C . LEU A 1 340 ? 0.275 6.400 27.628 1.00 98.75 340 LEU A C 1
ATOM 2651 O O . LEU A 1 340 ? 0.255 7.526 28.123 1.00 98.75 340 LEU A O 1
ATOM 2655 N N . LYS A 1 341 ? 1.401 5.685 27.536 1.00 98.50 341 LYS A N 1
ATOM 2656 C CA . LYS A 1 341 ? 2.743 6.200 27.863 1.00 98.50 341 LYS A CA 1
ATOM 2657 C C . LYS A 1 341 ? 3.743 5.880 26.757 1.00 98.50 341 LYS A C 1
ATOM 2659 O O . LYS A 1 341 ? 3.459 5.097 25.858 1.00 98.50 341 LYS A O 1
ATOM 2664 N N . HIS A 1 342 ? 4.927 6.486 26.847 1.00 98.25 342 HIS A N 1
ATOM 2665 C CA . HIS A 1 342 ? 6.066 6.206 25.965 1.00 98.25 342 HIS A CA 1
ATOM 2666 C C . HIS A 1 342 ? 5.753 6.387 24.471 1.00 98.25 342 HIS A C 1
ATOM 2668 O O . HIS A 1 342 ? 6.190 5.594 23.643 1.00 98.25 342 HIS A O 1
ATOM 2674 N N . LYS A 1 343 ? 5.004 7.450 24.135 1.00 98.31 343 LYS A N 1
ATOM 2675 C CA . LYS A 1 343 ? 4.747 7.864 22.750 1.00 98.31 343 LYS A CA 1
ATOM 2676 C C . LYS A 1 343 ? 6.059 7.927 21.972 1.00 98.31 343 LYS A C 1
ATOM 2678 O O . LYS A 1 343 ? 6.954 8.693 22.328 1.00 98.31 343 LYS A O 1
ATOM 2683 N N . GLN A 1 344 ? 6.142 7.170 20.885 1.00 97.75 344 GLN A N 1
ATOM 2684 C CA . GLN A 1 344 ? 7.342 7.086 20.064 1.00 97.75 344 GLN A CA 1
ATOM 2685 C C . GLN A 1 344 ? 6.989 7.077 18.578 1.00 97.75 344 GLN A C 1
ATOM 2687 O O . GLN A 1 344 ? 6.121 6.328 18.141 1.00 97.75 344 GLN A O 1
ATOM 2692 N N . LYS A 1 345 ? 7.721 7.867 17.788 1.00 97.94 345 LYS A N 1
ATOM 2693 C CA . LYS A 1 345 ? 7.817 7.690 16.333 1.00 97.94 345 LYS A CA 1
ATOM 2694 C C . LYS A 1 345 ? 8.516 6.360 16.064 1.00 97.94 345 LYS A C 1
ATOM 2696 O O . LYS A 1 345 ? 9.719 6.263 16.306 1.00 97.94 345 LYS A O 1
ATOM 2701 N N . TYR A 1 346 ? 7.763 5.337 15.669 1.00 97.88 346 TYR A N 1
ATOM 2702 C CA . TYR A 1 346 ? 8.271 3.965 15.684 1.00 97.88 346 TYR A CA 1
ATOM 2703 C C . TYR A 1 346 ? 8.507 3.411 14.281 1.00 97.88 346 TYR A C 1
ATOM 2705 O O . TYR A 1 346 ? 9.621 3.002 13.969 1.00 97.88 346 TYR A O 1
ATOM 2713 N N . TYR A 1 347 ? 7.493 3.456 13.415 1.00 98.31 347 TYR A N 1
ATOM 2714 C CA . TYR A 1 347 ? 7.606 2.941 12.050 1.00 98.31 347 TYR A CA 1
ATOM 2715 C C . TYR A 1 347 ? 7.776 4.086 11.049 1.00 98.31 347 TYR A C 1
ATOM 2717 O O . TYR A 1 347 ? 6.969 5.017 11.058 1.00 98.31 347 TYR A O 1
ATOM 2725 N N . TRP A 1 348 ? 8.781 3.998 10.169 1.00 97.19 348 TRP A N 1
ATOM 2726 C CA . TRP A 1 348 ? 9.028 4.961 9.085 1.00 97.19 348 TRP A CA 1
ATOM 2727 C C . TRP A 1 348 ? 8.593 4.376 7.734 1.00 97.19 348 TRP A C 1
ATOM 2729 O O . TRP A 1 348 ? 9.270 3.510 7.175 1.00 97.19 348 TRP A O 1
ATOM 2739 N N . MET A 1 349 ? 7.470 4.854 7.200 1.00 98.06 349 MET A N 1
ATOM 2740 C CA . MET A 1 349 ? 6.918 4.435 5.909 1.00 98.06 349 MET A CA 1
ATOM 2741 C C . MET A 1 349 ? 7.706 5.017 4.729 1.00 98.06 349 MET A C 1
ATOM 2743 O O . MET A 1 349 ? 8.148 6.171 4.756 1.00 98.06 349 MET A O 1
ATOM 2747 N N . HIS A 1 350 ? 7.816 4.230 3.655 1.00 96.88 350 HIS A N 1
ATOM 2748 C CA . HIS A 1 350 ? 8.245 4.734 2.346 1.00 96.88 350 HIS A CA 1
ATOM 2749 C C . HIS A 1 350 ? 7.168 5.647 1.759 1.00 96.88 350 HIS A C 1
ATOM 2751 O O . HIS A 1 350 ? 5.976 5.471 2.027 1.00 96.88 350 HIS A O 1
ATOM 2757 N N . VAL A 1 351 ? 7.604 6.621 0.967 1.00 94.81 351 VAL A N 1
ATOM 2758 C CA . VAL A 1 351 ? 6.760 7.636 0.329 1.00 94.81 351 VAL A CA 1
ATOM 2759 C C . VAL A 1 351 ? 7.109 7.675 -1.154 1.00 94.81 351 VAL A C 1
ATOM 2761 O O . VAL A 1 351 ? 8.296 7.605 -1.477 1.00 94.81 351 VAL A O 1
ATOM 2764 N N . PRO A 1 352 ? 6.119 7.736 -2.065 1.00 89.94 352 PRO A N 1
ATOM 2765 C CA . PRO A 1 352 ? 6.425 7.909 -3.476 1.00 89.94 352 PRO A CA 1
ATOM 2766 C C . PRO A 1 352 ? 7.021 9.303 -3.701 1.00 89.94 352 PRO A C 1
ATOM 2768 O O . PRO A 1 352 ? 6.616 10.267 -3.064 1.00 89.94 352 PRO A O 1
ATOM 2771 N N . ASP A 1 353 ? 7.916 9.433 -4.674 1.00 87.00 353 ASP A N 1
ATOM 2772 C CA . ASP A 1 353 ? 8.541 10.701 -5.095 1.00 87.00 353 ASP A CA 1
ATOM 2773 C C . ASP A 1 353 ? 7.547 11.801 -5.525 1.00 87.00 353 ASP A C 1
ATOM 2775 O O . ASP A 1 353 ? 7.923 12.960 -5.695 1.00 87.00 353 ASP A O 1
ATOM 2779 N N . THR A 1 354 ? 6.278 11.446 -5.726 1.00 88.75 354 THR A N 1
ATOM 2780 C CA . THR A 1 354 ? 5.174 12.354 -6.057 1.00 88.75 354 THR A CA 1
ATOM 2781 C C . THR A 1 354 ? 4.386 12.841 -4.836 1.00 88.75 354 THR A C 1
ATOM 2783 O O . THR A 1 354 ? 3.332 13.450 -5.019 1.00 88.75 354 THR A O 1
ATOM 2786 N N . ALA A 1 355 ? 4.818 12.531 -3.612 1.00 93.12 355 ALA A N 1
ATOM 2787 C CA . ALA A 1 355 ? 4.133 12.928 -2.384 1.00 93.12 355 ALA A CA 1
ATOM 2788 C C . ALA A 1 355 ? 5.114 13.328 -1.272 1.00 93.12 355 ALA A C 1
ATOM 2790 O O . ALA A 1 355 ? 6.252 12.874 -1.236 1.00 93.12 355 ALA A O 1
ATOM 2791 N N . ASP A 1 356 ? 4.623 14.129 -0.326 1.00 94.44 356 ASP A N 1
ATOM 2792 C CA . ASP A 1 356 ? 5.379 14.567 0.858 1.00 94.44 356 ASP A CA 1
ATOM 2793 C C . ASP A 1 356 ? 5.064 13.726 2.113 1.00 94.44 356 ASP A C 1
ATOM 2795 O O . ASP A 1 356 ? 5.635 13.934 3.186 1.00 94.44 356 ASP A O 1
ATOM 2799 N N . ASP A 1 357 ? 4.121 12.784 2.006 1.00 96.69 357 ASP A N 1
ATOM 2800 C CA . ASP A 1 357 ? 3.681 11.915 3.094 1.00 96.69 357 ASP A CA 1
ATOM 2801 C C . ASP A 1 357 ? 3.317 10.506 2.616 1.00 96.69 357 ASP A C 1
ATOM 2803 O O . ASP A 1 357 ? 3.092 10.242 1.432 1.00 96.69 357 ASP A O 1
ATOM 2807 N N . SER A 1 358 ? 3.257 9.574 3.569 1.00 97.06 358 SER A N 1
ATOM 2808 C CA . SER A 1 358 ? 2.903 8.178 3.287 1.00 97.06 358 SER A CA 1
ATOM 2809 C C . SER A 1 358 ? 1.431 7.993 2.956 1.00 97.06 358 SER A C 1
ATOM 2811 O O . SER A 1 358 ? 1.068 6.982 2.350 1.00 97.06 358 SER A O 1
ATOM 2813 N N . GLY A 1 359 ? 0.582 8.941 3.367 1.00 97.62 359 GLY A N 1
ATOM 2814 C CA . GLY A 1 359 ? -0.858 8.753 3.392 1.00 97.62 359 GLY A CA 1
ATOM 2815 C C . GLY A 1 359 ? -1.263 7.527 4.197 1.00 97.62 359 GLY A C 1
ATOM 2816 O O . GLY A 1 359 ? -2.192 6.849 3.780 1.00 97.62 359 GLY A O 1
ATOM 2817 N N . ALA A 1 360 ? -0.519 7.201 5.263 1.00 98.31 360 ALA A N 1
ATOM 2818 C CA . ALA A 1 360 ? -0.831 6.070 6.120 1.00 98.31 360 ALA A CA 1
ATOM 2819 C C . ALA A 1 360 ? -2.262 6.190 6.641 1.00 98.31 360 ALA A C 1
ATOM 2821 O O . ALA A 1 360 ? -2.630 7.209 7.227 1.00 98.31 360 ALA A O 1
ATOM 2822 N N . ASP A 1 361 ? -3.039 5.151 6.413 1.00 98.56 361 ASP A N 1
ATOM 2823 C CA . ASP A 1 361 ? -4.465 5.115 6.697 1.00 98.56 361 ASP A CA 1
ATOM 2824 C C . ASP A 1 361 ? -4.741 3.844 7.522 1.00 98.56 361 ASP A C 1
ATOM 2826 O O . ASP A 1 361 ? -3.994 3.567 8.469 1.00 98.56 361 ASP A O 1
ATOM 2830 N N . GLY A 1 362 ? -5.744 3.046 7.179 1.00 98.56 362 GLY A N 1
ATOM 2831 C CA . GLY A 1 362 ? -6.097 1.823 7.883 1.00 98.56 362 GLY A CA 1
ATOM 2832 C C . GLY A 1 362 ? -4.962 0.807 8.041 1.00 98.56 362 GLY A C 1
ATOM 2833 O O . GLY A 1 362 ? -4.141 0.577 7.145 1.00 98.56 362 GLY A O 1
ATOM 2834 N N . MET A 1 363 ? -4.930 0.146 9.201 1.00 98.62 363 MET A N 1
ATOM 2835 C CA . MET A 1 363 ? -3.854 -0.776 9.570 1.00 98.62 363 MET A CA 1
ATOM 2836 C C . MET A 1 363 ? -4.320 -1.977 10.391 1.00 98.62 363 MET A C 1
ATOM 2838 O O . MET A 1 363 ? -5.275 -1.904 11.166 1.00 98.62 363 MET A O 1
ATOM 2842 N N . ARG A 1 364 ? -3.610 -3.101 10.255 1.00 98.69 364 ARG A N 1
ATOM 2843 C CA . ARG A 1 364 ? -3.855 -4.354 10.992 1.00 98.69 364 ARG A CA 1
ATOM 2844 C C . ARG A 1 364 ? -2.541 -5.043 11.333 1.00 98.69 364 ARG A C 1
ATOM 2846 O O . ARG A 1 364 ? -1.510 -4.742 10.745 1.00 98.69 364 ARG A O 1
ATOM 2853 N N . VAL A 1 365 ? -2.580 -5.992 12.261 1.00 98.50 365 VAL A N 1
ATOM 2854 C CA . VAL A 1 365 ? -1.417 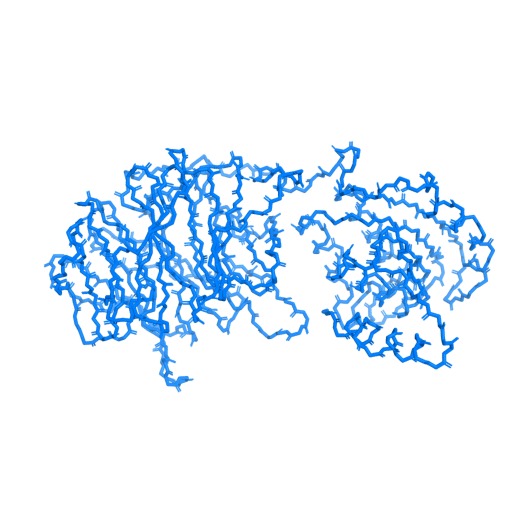-6.811 12.628 1.00 98.50 365 VAL A CA 1
ATOM 2855 C C . VAL A 1 365 ? -1.653 -8.280 12.283 1.00 98.50 365 VAL A C 1
ATOM 2857 O O . VAL A 1 365 ? -2.787 -8.761 12.346 1.00 98.50 365 VAL A O 1
ATOM 2860 N N . ASP A 1 366 ? -0.595 -9.005 11.923 1.00 98.06 366 ASP A N 1
ATOM 2861 C CA . ASP A 1 366 ? -0.635 -10.472 11.879 1.00 98.06 366 ASP A CA 1
ATOM 2862 C C . ASP A 1 366 ? -0.239 -11.090 13.229 1.00 98.06 366 ASP A C 1
ATOM 2864 O O . ASP A 1 366 ? 0.244 -10.419 14.142 1.00 98.06 366 ASP A O 1
ATOM 2868 N N . ARG A 1 367 ? -0.440 -12.402 13.364 1.00 96.88 367 ARG A N 1
ATOM 2869 C CA . ARG A 1 367 ? -0.086 -13.155 14.576 1.00 96.88 367 ARG A CA 1
ATOM 2870 C C . ARG A 1 367 ? 1.422 -13.288 14.819 1.00 96.88 367 ARG A C 1
ATOM 2872 O O . ARG A 1 367 ? 1.813 -13.604 15.935 1.00 96.88 367 ARG A O 1
ATOM 2879 N N . ASP A 1 368 ? 2.266 -13.028 13.824 1.00 95.44 368 ASP A N 1
ATOM 2880 C CA . ASP A 1 368 ? 3.723 -12.967 14.002 1.00 95.44 368 ASP A CA 1
ATOM 2881 C C . ASP A 1 368 ? 4.187 -11.574 14.486 1.00 95.44 368 ASP A C 1
ATOM 2883 O O . ASP A 1 368 ? 5.382 -11.362 14.703 1.00 95.44 368 ASP A O 1
ATOM 2887 N N . GLY A 1 369 ? 3.268 -10.620 14.678 1.00 96.25 369 GLY A N 1
ATOM 2888 C CA . GLY A 1 369 ? 3.580 -9.269 15.142 1.00 96.25 369 GLY A CA 1
ATOM 2889 C C . GLY A 1 369 ? 4.007 -8.309 14.037 1.00 96.25 369 GLY A C 1
ATOM 2890 O O . GLY A 1 369 ? 4.570 -7.262 14.350 1.00 96.25 369 GLY A O 1
ATOM 2891 N N . ARG A 1 370 ? 3.761 -8.629 12.759 1.00 97.38 370 ARG A N 1
ATOM 2892 C CA . ARG A 1 370 ? 3.974 -7.665 11.673 1.00 97.38 370 ARG A CA 1
ATOM 2893 C C . ARG A 1 370 ? 2.815 -6.676 11.615 1.00 97.38 370 ARG A C 1
ATOM 2895 O O . ARG A 1 370 ? 1.656 -7.084 11.668 1.00 97.38 370 ARG A O 1
ATOM 2902 N N . LEU A 1 371 ? 3.128 -5.394 11.453 1.00 98.69 371 LEU A N 1
ATOM 2903 C CA . LEU A 1 371 ? 2.149 -4.332 11.206 1.00 98.69 371 LEU A CA 1
ATOM 2904 C C . LEU A 1 371 ? 1.957 -4.153 9.700 1.00 98.69 371 LEU A C 1
ATOM 2906 O O . LEU A 1 371 ? 2.942 -3.995 8.995 1.00 98.69 371 LEU A O 1
ATOM 2910 N N . TYR A 1 372 ? 0.718 -4.119 9.223 1.00 98.81 372 TYR A N 1
ATOM 2911 C CA . TYR A 1 372 ? 0.330 -3.863 7.835 1.00 98.81 372 TYR A CA 1
ATOM 2912 C C . TYR A 1 372 ? -0.393 -2.525 7.768 1.00 98.81 372 TYR A C 1
ATOM 2914 O O . TYR A 1 372 ? -1.322 -2.300 8.541 1.00 98.81 372 TYR A O 1
ATOM 2922 N N . VAL A 1 373 ? 0.018 -1.658 6.849 1.00 98.88 373 VAL A N 1
ATOM 2923 C CA . VAL A 1 373 ? -0.464 -0.278 6.747 1.00 98.88 373 VAL A CA 1
ATOM 2924 C C . VAL A 1 373 ? -0.852 0.016 5.304 1.00 98.88 373 VAL A C 1
ATOM 2926 O O . VAL A 1 373 ? -0.041 -0.172 4.394 1.00 98.88 373 VAL A O 1
ATOM 2929 N N . ALA A 1 374 ? -2.081 0.483 5.091 1.00 98.75 374 ALA A N 1
ATOM 2930 C CA . ALA A 1 374 ? -2.508 1.079 3.833 1.00 98.75 374 ALA A CA 1
ATOM 2931 C C . ALA A 1 374 ? -1.765 2.406 3.612 1.00 98.75 374 ALA A C 1
ATOM 2933 O O . ALA A 1 374 ? -1.763 3.270 4.484 1.00 98.75 374 ALA A O 1
ATOM 2934 N N . THR A 1 375 ? -1.093 2.559 2.469 1.00 98.44 375 THR A N 1
ATOM 2935 C CA . THR A 1 375 ? -0.305 3.756 2.132 1.00 98.44 375 THR A CA 1
ATOM 2936 C C . THR A 1 375 ? -0.419 4.089 0.646 1.00 98.44 375 THR A C 1
ATOM 2938 O O . THR A 1 375 ? -0.883 3.281 -0.161 1.00 98.44 375 THR A O 1
ATOM 2941 N N . ARG A 1 376 ? 0.118 5.245 0.242 1.00 96.12 376 ARG A N 1
ATOM 2942 C CA . ARG A 1 376 ? 0.240 5.648 -1.173 1.00 96.12 376 ARG A CA 1
ATOM 2943 C C . ARG A 1 376 ? 1.080 4.701 -2.029 1.00 96.12 376 ARG A C 1
ATOM 2945 O O . ARG A 1 376 ? 0.920 4.693 -3.241 1.00 96.12 376 ARG A O 1
ATOM 2952 N N . MET A 1 377 ? 1.963 3.907 -1.422 1.00 95.19 377 MET A N 1
ATOM 2953 C CA . MET A 1 377 ? 2.777 2.913 -2.137 1.00 95.19 377 MET A CA 1
ATOM 2954 C C . MET A 1 377 ? 2.116 1.526 -2.204 1.00 95.19 377 MET A C 1
ATOM 2956 O O . MET A 1 377 ? 2.737 0.572 -2.669 1.00 95.19 377 MET A O 1
ATOM 2960 N N . GLY A 1 378 ? 0.877 1.391 -1.719 1.00 96.62 378 GLY A N 1
ATOM 2961 C CA . GLY A 1 378 ? 0.214 0.112 -1.472 1.00 96.62 378 GLY A CA 1
ATOM 2962 C C . GLY A 1 378 ? 0.266 -0.268 0.008 1.00 96.62 378 GLY A C 1
ATOM 2963 O O . GLY A 1 378 ? 0.344 0.595 0.884 1.00 96.62 378 GLY A O 1
ATOM 2964 N N . ILE A 1 379 ? 0.218 -1.564 0.304 1.00 98.56 379 ILE A N 1
ATOM 2965 C CA . ILE A 1 379 ? 0.209 -2.063 1.683 1.00 98.56 379 ILE A CA 1
ATOM 2966 C C . ILE A 1 379 ? 1.651 -2.318 2.122 1.00 98.56 379 ILE A C 1
ATOM 2968 O O . ILE A 1 379 ? 2.278 -3.282 1.677 1.00 98.56 379 ILE A O 1
ATOM 2972 N N . GLN A 1 380 ? 2.189 -1.458 2.984 1.00 98.56 380 GLN A N 1
ATOM 2973 C CA . GLN A 1 380 ? 3.514 -1.650 3.580 1.00 98.56 380 GLN A CA 1
ATOM 2974 C C . GLN A 1 380 ? 3.380 -2.533 4.813 1.00 98.56 380 GLN A C 1
ATOM 2976 O O . GLN A 1 380 ? 2.475 -2.320 5.618 1.00 98.56 380 GLN A O 1
ATOM 2981 N N . PHE A 1 381 ? 4.278 -3.505 4.983 1.00 98.12 381 PHE A N 1
ATOM 2982 C CA . PHE A 1 381 ? 4.341 -4.273 6.220 1.00 98.12 381 PHE A CA 1
ATOM 2983 C C . PHE A 1 381 ? 5.688 -4.145 6.915 1.00 98.12 381 PHE A C 1
ATOM 2985 O O . PHE A 1 381 ? 6.754 -4.149 6.286 1.00 98.12 381 PHE A O 1
ATOM 2992 N N . CYS A 1 382 ? 5.613 -4.040 8.236 1.00 97.75 382 CYS A N 1
ATOM 2993 C CA . CYS A 1 382 ? 6.744 -3.820 9.109 1.00 97.75 382 CYS A CA 1
ATOM 2994 C C . CYS A 1 382 ? 6.945 -4.982 10.061 1.00 97.75 382 CYS A C 1
ATOM 2996 O O . CYS A 1 382 ? 5.974 -5.579 10.522 1.00 97.75 382 CYS A O 1
ATOM 2998 N N . ASP A 1 383 ? 8.196 -5.282 10.382 1.00 94.88 383 ASP A N 1
ATOM 2999 C CA . ASP A 1 383 ? 8.505 -6.181 11.485 1.00 94.88 383 ASP A CA 1
ATOM 3000 C C . ASP A 1 383 ? 8.366 -5.502 12.855 1.00 94.88 383 ASP A C 1
ATOM 3002 O O . ASP A 1 383 ? 8.197 -4.287 12.969 1.00 94.88 383 ASP A O 1
ATOM 3006 N N . GLN A 1 384 ? 8.462 -6.312 13.911 1.00 93.38 384 GLN A N 1
ATOM 3007 C CA . GLN A 1 384 ? 8.328 -5.860 15.297 1.00 93.38 384 GLN A CA 1
ATOM 3008 C C . GLN A 1 384 ? 9.374 -4.812 15.709 1.00 93.38 384 GLN A C 1
ATOM 3010 O O . GLN A 1 384 ? 9.173 -4.157 16.721 1.00 93.38 384 GLN A O 1
ATOM 3015 N N . ALA A 1 385 ? 10.478 -4.654 14.965 1.00 92.75 385 ALA A N 1
ATOM 3016 C CA . ALA A 1 385 ? 11.526 -3.674 15.256 1.00 92.75 385 ALA A CA 1
ATOM 3017 C C . ALA A 1 385 ? 11.298 -2.320 14.559 1.00 92.75 385 ALA A C 1
ATOM 3019 O O . ALA A 1 385 ? 12.148 -1.435 14.648 1.00 92.75 385 ALA A O 1
ATOM 3020 N N . GLY A 1 386 ? 10.181 -2.149 13.846 1.00 92.62 386 GLY A N 1
ATOM 3021 C CA . GLY A 1 386 ? 9.828 -0.879 13.212 1.00 92.62 386 GLY A CA 1
ATOM 3022 C C . GLY A 1 386 ? 10.271 -0.740 11.754 1.00 92.62 386 GLY A C 1
ATOM 3023 O O . GLY A 1 386 ? 10.058 0.308 11.141 1.00 92.62 386 GLY A O 1
ATOM 3024 N N . ARG A 1 387 ? 10.900 -1.769 11.174 1.00 94.25 387 ARG A N 1
ATOM 3025 C CA . ARG A 1 387 ? 11.471 -1.705 9.819 1.00 94.25 387 ARG A CA 1
ATOM 3026 C C . ARG A 1 387 ? 10.393 -2.043 8.798 1.00 94.25 387 ARG A C 1
ATOM 3028 O O . ARG A 1 387 ? 9.635 -2.970 9.023 1.00 94.25 387 ARG A O 1
ATOM 3035 N N . VAL A 1 388 ? 10.345 -1.354 7.654 1.00 97.31 388 VAL A N 1
ATOM 3036 C CA . VAL A 1 388 ? 9.506 -1.790 6.518 1.00 97.31 388 VAL A CA 1
ATOM 3037 C C . VAL A 1 388 ? 10.209 -2.932 5.789 1.00 97.31 388 VAL A C 1
ATOM 3039 O O . VAL A 1 388 ? 11.260 -2.716 5.167 1.00 97.31 388 VAL A O 1
ATOM 3042 N N . ASN A 1 389 ? 9.614 -4.123 5.840 1.00 93.81 389 ASN A N 1
ATOM 3043 C CA . ASN A 1 389 ? 10.165 -5.362 5.290 1.00 93.81 389 ASN A CA 1
ATOM 3044 C C . ASN A 1 389 ? 9.633 -5.665 3.887 1.00 93.81 389 ASN A C 1
ATOM 3046 O O . ASN A 1 389 ? 10.312 -6.359 3.130 1.00 93.81 389 ASN A O 1
ATOM 3050 N N . GLY A 1 390 ? 8.459 -5.150 3.525 1.00 97.25 390 GLY A N 1
ATOM 3051 C CA . GLY A 1 390 ? 7.934 -5.296 2.176 1.00 97.25 390 GLY A CA 1
ATOM 3052 C C . GLY A 1 390 ? 6.724 -4.419 1.887 1.00 97.25 390 GLY A C 1
ATOM 3053 O O . GLY A 1 390 ? 6.143 -3.815 2.787 1.00 97.25 390 GLY A O 1
ATOM 3054 N N . ILE A 1 391 ? 6.382 -4.340 0.605 1.00 98.06 391 ILE A N 1
ATOM 3055 C CA . ILE A 1 391 ? 5.289 -3.531 0.068 1.00 98.06 391 ILE A CA 1
ATOM 3056 C C . ILE A 1 391 ? 4.511 -4.393 -0.926 1.00 98.06 391 ILE A C 1
ATOM 3058 O O . ILE A 1 391 ? 5.091 -4.934 -1.870 1.00 98.06 391 ILE A O 1
ATOM 3062 N N . ILE A 1 392 ? 3.205 -4.517 -0.703 1.00 97.62 392 ILE A N 1
ATOM 3063 C CA . ILE A 1 392 ? 2.268 -5.240 -1.563 1.00 97.62 392 ILE A CA 1
ATOM 3064 C C . ILE A 1 392 ? 1.489 -4.195 -2.375 1.00 97.62 392 ILE A C 1
ATOM 3066 O O . ILE A 1 392 ? 0.655 -3.484 -1.802 1.00 97.62 392 ILE A O 1
ATOM 3070 N N . PRO A 1 393 ? 1.736 -4.070 -3.691 1.00 94.75 393 PRO A N 1
ATOM 3071 C CA . PRO A 1 393 ? 0.962 -3.178 -4.545 1.00 94.75 393 PRO A CA 1
ATOM 3072 C C . PRO A 1 393 ? -0.515 -3.586 -4.585 1.00 94.75 393 PRO A C 1
ATOM 3074 O O . PRO A 1 393 ? -0.836 -4.779 -4.583 1.00 94.75 393 PRO A O 1
ATOM 3077 N N . THR A 1 394 ? -1.414 -2.606 -4.668 1.00 91.44 394 THR A N 1
ATOM 3078 C CA . THR A 1 394 ? -2.845 -2.845 -4.909 1.00 91.44 394 THR A CA 1
ATOM 3079 C C . THR A 1 394 ? -3.200 -2.619 -6.383 1.00 91.44 394 THR A C 1
ATOM 3081 O O . THR A 1 394 ? -2.516 -1.848 -7.060 1.00 91.44 394 THR A O 1
ATOM 3084 N N . PRO A 1 395 ? -4.257 -3.267 -6.917 1.00 87.00 395 PRO A N 1
ATOM 3085 C CA . PRO A 1 395 ? -4.531 -3.279 -8.362 1.00 87.00 395 PRO A CA 1
ATOM 3086 C C . PRO A 1 395 ? -4.732 -1.908 -9.012 1.00 87.00 395 PRO A C 1
ATOM 3088 O O . PRO A 1 395 ? -4.447 -1.746 -10.192 1.00 87.00 395 PRO A O 1
ATOM 3091 N N . ASN A 1 396 ? -5.229 -0.926 -8.262 1.00 86.44 396 ASN A N 1
ATOM 3092 C CA . ASN A 1 396 ? -5.485 0.432 -8.745 1.00 86.44 396 ASN A CA 1
ATOM 3093 C C . ASN A 1 396 ? -4.551 1.482 -8.117 1.00 86.44 396 ASN A C 1
ATOM 3095 O O . ASN A 1 396 ? -4.821 2.676 -8.233 1.00 86.44 396 ASN A O 1
ATOM 3099 N N . GLY A 1 397 ? -3.497 1.051 -7.410 1.00 86.75 397 GLY A N 1
ATOM 3100 C CA . GLY A 1 397 ? -2.556 1.941 -6.721 1.00 86.75 397 GLY A CA 1
ATOM 3101 C C . GLY A 1 397 ? -3.167 2.753 -5.572 1.00 86.75 397 GLY A C 1
ATOM 3102 O O . GLY A 1 397 ? -2.530 3.675 -5.070 1.00 86.75 397 GLY A O 1
ATOM 3103 N N . LYS A 1 398 ? -4.401 2.443 -5.159 1.00 89.62 398 LYS A N 1
ATOM 3104 C CA . LYS A 1 398 ? -5.101 3.101 -4.055 1.00 89.62 398 LYS A CA 1
ATOM 3105 C C . LYS A 1 398 ? -5.446 2.064 -2.996 1.00 89.62 398 LYS A C 1
ATOM 3107 O O . LYS A 1 398 ? -5.793 0.928 -3.311 1.00 89.62 398 LYS A O 1
ATOM 3112 N N . VAL A 1 399 ? -5.342 2.450 -1.735 1.00 97.50 399 VAL A N 1
ATOM 3113 C CA . VAL A 1 399 ? -5.833 1.673 -0.600 1.00 97.50 399 VAL A CA 1
ATOM 3114 C C . VAL A 1 399 ? -6.073 2.636 0.550 1.00 97.50 399 VAL A C 1
ATOM 3116 O O . VAL A 1 399 ? -5.235 3.494 0.810 1.00 97.50 399 VAL A O 1
ATOM 3119 N N . ALA A 1 400 ? -7.238 2.517 1.168 1.00 97.69 400 ALA A N 1
ATOM 3120 C CA . ALA A 1 400 ? -7.657 3.331 2.296 1.00 97.69 400 ALA A CA 1
ATOM 3121 C C . ALA A 1 400 ? -7.584 2.489 3.579 1.00 97.69 400 ALA A C 1
ATOM 3123 O O . ALA A 1 400 ? -6.881 2.836 4.513 1.00 97.69 400 ALA A O 1
ATOM 3124 N N . ASN A 1 401 ? -8.122 1.264 3.575 1.00 98.62 401 ASN A N 1
ATOM 3125 C CA . ASN A 1 401 ? -8.110 0.425 4.778 1.00 98.62 401 ASN A CA 1
ATOM 3126 C C . ASN A 1 401 ? -8.087 -1.078 4.452 1.00 98.62 401 ASN A C 1
ATOM 3128 O O . ASN A 1 401 ? -8.359 -1.481 3.315 1.00 98.62 401 ASN A O 1
ATOM 3132 N N . ILE A 1 402 ? -7.717 -1.916 5.428 1.00 98.75 402 ILE A N 1
ATOM 3133 C CA . ILE A 1 402 ? -7.468 -3.355 5.248 1.00 98.75 402 ILE A CA 1
ATOM 3134 C C . ILE A 1 402 ? -8.015 -4.219 6.395 1.00 98.75 402 ILE A C 1
ATOM 3136 O O . ILE A 1 402 ? -8.085 -3.792 7.545 1.00 98.75 402 ILE A O 1
ATOM 3140 N N . ALA A 1 403 ? -8.350 -5.476 6.098 1.00 98.69 403 ALA A N 1
ATOM 3141 C CA . ALA A 1 403 ? -8.714 -6.478 7.104 1.00 98.69 403 ALA A CA 1
ATOM 3142 C C . ALA A 1 403 ? -8.229 -7.877 6.724 1.00 98.69 403 ALA A C 1
ATOM 3144 O O . ALA A 1 403 ? -8.186 -8.231 5.549 1.00 98.69 403 ALA A O 1
ATOM 3145 N N . PHE A 1 404 ? -7.922 -8.700 7.725 1.00 98.75 404 PHE A N 1
ATOM 3146 C CA . PHE A 1 404 ? -7.687 -10.130 7.535 1.00 98.75 404 PHE A CA 1
ATOM 3147 C C . PHE A 1 404 ? -8.992 -10.895 7.763 1.00 98.75 404 PHE A C 1
ATOM 3149 O O . PHE A 1 404 ? -9.441 -11.000 8.900 1.00 98.75 404 PHE A O 1
ATOM 3156 N N . GLY A 1 405 ? -9.589 -11.413 6.692 1.00 98.56 405 GLY A N 1
ATOM 3157 C CA . GLY A 1 405 ? -10.838 -12.173 6.695 1.00 98.56 405 GLY A CA 1
ATOM 3158 C C . GLY A 1 405 ? -10.689 -13.618 6.223 1.00 98.56 405 GLY A C 1
ATOM 3159 O O . GLY A 1 405 ? -9.580 -14.136 6.064 1.00 98.56 405 GLY A O 1
ATOM 3160 N N . GLY A 1 406 ? -11.834 -14.254 5.973 1.00 98.25 406 GLY A N 1
ATOM 3161 C CA . GLY A 1 406 ? -11.939 -15.690 5.720 1.00 98.25 406 GLY A CA 1
ATOM 3162 C C . GLY A 1 406 ? -11.885 -16.502 7.015 1.00 98.25 406 GLY A C 1
ATOM 3163 O O . GLY A 1 406 ? -11.417 -16.014 8.041 1.00 98.25 406 GLY A O 1
ATOM 3164 N N . GLU A 1 407 ? -12.332 -17.756 6.959 1.00 97.31 407 GLU A N 1
ATOM 3165 C CA . GLU A 1 407 ? -12.443 -18.659 8.123 1.00 97.31 407 GLU A CA 1
ATOM 3166 C C . GLU A 1 407 ? -11.132 -18.786 8.926 1.00 97.31 407 GLU A C 1
ATOM 3168 O O . GLU A 1 407 ? -11.135 -18.977 10.138 1.00 97.31 407 GLU A O 1
ATOM 3173 N N . ASN A 1 408 ? -9.991 -18.629 8.251 1.00 97.81 408 ASN A N 1
ATOM 3174 C CA . ASN A 1 408 ? -8.657 -18.730 8.841 1.00 97.81 408 ASN A CA 1
ATOM 3175 C C . ASN A 1 408 ? -7.961 -17.379 9.083 1.00 97.81 408 ASN A C 1
ATOM 3177 O O . ASN A 1 408 ? -6.802 -17.374 9.508 1.00 97.81 408 ASN A O 1
ATOM 3181 N N . PHE A 1 409 ? -8.636 -16.257 8.808 1.00 98.38 409 PHE A N 1
ATOM 3182 C CA . PHE A 1 409 ? -8.072 -14.900 8.835 1.00 98.38 409 PHE A CA 1
ATOM 3183 C C . PHE A 1 409 ? -6.806 -14.752 7.974 1.00 98.38 409 PHE A C 1
ATOM 3185 O O . PHE A 1 409 ? -5.869 -14.042 8.331 1.00 98.38 409 PHE A O 1
ATOM 3192 N N . ASP A 1 410 ? -6.756 -15.456 6.847 1.00 98.31 410 ASP A N 1
ATOM 3193 C CA . ASP A 1 410 ? -5.608 -15.556 5.938 1.00 98.31 410 ASP A CA 1
ATOM 3194 C C .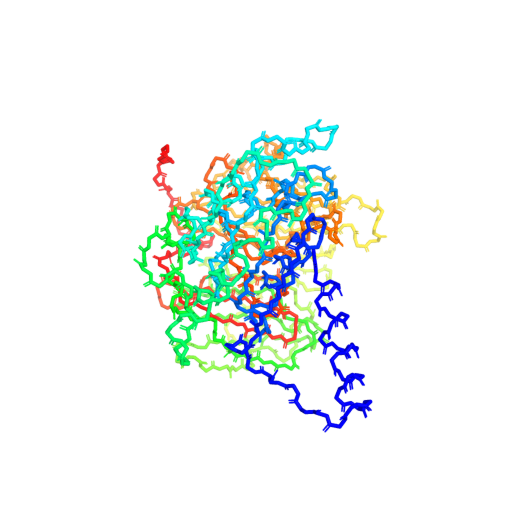 ASP A 1 410 ? -5.940 -15.030 4.531 1.00 98.31 410 ASP A C 1
ATOM 3196 O O . ASP A 1 410 ? -5.314 -15.382 3.529 1.00 98.31 410 ASP A O 1
ATOM 3200 N N . THR A 1 411 ? -6.961 -14.179 4.447 1.00 98.56 411 THR A N 1
ATOM 3201 C CA . THR A 1 411 ? -7.325 -13.442 3.239 1.00 98.56 411 THR A CA 1
ATOM 3202 C C . THR A 1 411 ? -7.287 -11.957 3.548 1.00 98.56 411 THR A C 1
ATOM 3204 O O . THR A 1 411 ? -8.034 -11.479 4.396 1.00 98.56 411 THR A O 1
ATOM 3207 N N . LEU A 1 412 ? -6.415 -11.218 2.871 1.00 98.44 412 LEU A N 1
ATOM 3208 C CA . LEU A 1 412 ? -6.306 -9.775 3.023 1.00 98.44 412 LEU A CA 1
ATOM 3209 C C . LEU A 1 412 ? -7.360 -9.099 2.145 1.00 98.44 412 LEU A C 1
ATOM 3211 O O . LEU A 1 412 ? -7.332 -9.254 0.928 1.00 98.44 412 LEU A O 1
ATOM 3215 N N . TYR A 1 413 ? -8.276 -8.363 2.760 1.00 98.69 413 TYR A N 1
ATOM 3216 C CA . TYR A 1 413 ? -9.237 -7.489 2.096 1.00 98.69 413 TYR A CA 1
ATOM 3217 C C . TYR A 1 413 ? -8.706 -6.060 2.102 1.00 98.69 413 TYR A C 1
ATOM 3219 O O . TYR A 1 413 ? -8.144 -5.622 3.105 1.00 98.69 413 TYR A O 1
ATOM 3227 N N . ALA A 1 414 ? -8.896 -5.342 0.999 1.00 98.62 414 ALA A N 1
ATOM 3228 C CA . ALA A 1 414 ? -8.440 -3.972 0.820 1.00 98.62 414 ALA A CA 1
ATOM 3229 C C . ALA A 1 414 ? -9.567 -3.108 0.248 1.00 98.62 414 ALA A C 1
ATOM 3231 O O . ALA A 1 414 ? -10.071 -3.376 -0.845 1.00 98.62 414 ALA A O 1
ATOM 3232 N N . CYS A 1 415 ? -9.937 -2.065 0.986 1.00 98.62 415 CYS A N 1
ATOM 3233 C CA . CYS A 1 415 ? -10.811 -0.995 0.520 1.00 98.62 415 CYS A CA 1
ATOM 3234 C C . CYS A 1 415 ? -9.972 0.001 -0.286 1.00 98.62 415 CYS A C 1
ATOM 3236 O O . CYS A 1 415 ? -8.977 0.522 0.215 1.00 98.62 415 CYS A O 1
ATOM 3238 N N . ALA A 1 416 ? -10.319 0.223 -1.550 1.00 97.50 416 ALA A N 1
ATOM 3239 C CA . ALA A 1 416 ? -9.451 0.842 -2.545 1.00 97.50 416 ALA A CA 1
ATOM 3240 C C . ALA A 1 416 ? -10.212 1.863 -3.403 1.00 97.50 416 ALA A C 1
ATOM 3242 O O . ALA A 1 416 ? -10.309 1.723 -4.623 1.00 97.50 416 ALA A O 1
ATOM 3243 N N . GLY A 1 417 ? -10.735 2.916 -2.770 1.00 96.00 417 GLY A N 1
ATOM 3244 C CA . GLY A 1 417 ? -11.499 3.966 -3.446 1.00 96.00 417 GLY A CA 1
ATOM 3245 C C . GLY A 1 417 ? -12.939 3.535 -3.707 1.00 96.00 417 GLY A C 1
ATOM 3246 O O . GLY A 1 417 ? -13.727 3.443 -2.777 1.00 96.00 417 GLY A O 1
ATOM 3247 N N . ASP A 1 418 ? -13.289 3.282 -4.963 1.00 97.44 418 ASP A N 1
ATOM 3248 C CA . ASP A 1 418 ? -14.618 2.834 -5.396 1.00 97.44 418 ASP A CA 1
ATOM 3249 C C . ASP A 1 418 ? -14.752 1.302 -5.450 1.00 97.44 418 ASP A C 1
ATOM 3251 O O . ASP A 1 418 ? -15.764 0.787 -5.931 1.00 97.44 418 ASP A O 1
ATOM 3255 N N . LYS A 1 419 ? -13.730 0.563 -4.989 1.00 98.38 419 LYS A N 1
ATOM 3256 C CA . LYS A 1 419 ? -13.621 -0.900 -5.114 1.00 98.38 419 LYS A CA 1
ATOM 3257 C C . LYS A 1 419 ? -13.133 -1.561 -3.835 1.00 98.38 419 LYS A C 1
ATOM 3259 O O . LYS A 1 419 ? -12.380 -0.970 -3.066 1.00 98.38 419 LYS A O 1
ATOM 3264 N N . VAL A 1 420 ? -13.484 -2.833 -3.673 1.00 98.50 420 VAL A N 1
ATOM 3265 C CA . VAL A 1 420 ? -12.908 -3.726 -2.661 1.00 98.50 420 VAL A CA 1
ATOM 3266 C C . VAL A 1 420 ? -12.233 -4.898 -3.357 1.00 98.50 420 VAL A C 1
ATOM 3268 O O . VAL A 1 420 ? -12.823 -5.535 -4.232 1.00 98.50 420 VAL A O 1
ATOM 3271 N N . PHE A 1 421 ? -11.008 -5.205 -2.942 1.00 98.56 421 PHE A N 1
ATOM 3272 C CA . PHE A 1 421 ? -10.255 -6.366 -3.409 1.00 98.56 421 PHE A CA 1
ATOM 3273 C C . PHE A 1 421 ? -9.986 -7.335 -2.265 1.00 98.56 421 PHE A C 1
ATOM 3275 O O . PHE A 1 421 ? -9.965 -6.944 -1.098 1.00 98.56 421 PHE A O 1
ATOM 3282 N N . LYS A 1 422 ? -9.725 -8.595 -2.606 1.00 98.19 422 LYS A N 1
ATOM 3283 C CA . LYS A 1 422 ? -9.210 -9.598 -1.675 1.00 98.19 422 LYS A CA 1
ATOM 3284 C C . LYS A 1 422 ? -8.024 -10.341 -2.274 1.00 98.19 422 LYS A C 1
ATOM 3286 O O . LYS A 1 422 ? -7.922 -10.474 -3.490 1.00 98.19 422 LYS A O 1
ATOM 3291 N N . ARG A 1 423 ? -7.132 -10.844 -1.428 1.00 98.06 423 ARG A N 1
ATOM 3292 C CA . ARG A 1 423 ? -6.016 -11.695 -1.844 1.00 98.06 423 ARG A CA 1
ATOM 3293 C C . ARG A 1 423 ? -5.671 -12.692 -0.754 1.00 98.06 423 ARG A C 1
ATOM 3295 O O . ARG A 1 423 ? -5.577 -12.331 0.418 1.00 98.06 423 ARG A O 1
ATOM 3302 N N . LYS A 1 424 ? -5.457 -13.949 -1.140 1.00 98.00 424 LYS A N 1
ATOM 3303 C CA . LYS A 1 424 ? -4.977 -14.975 -0.213 1.00 98.00 424 LYS A CA 1
ATOM 3304 C C . LYS A 1 424 ? -3.552 -14.651 0.236 1.00 98.00 424 LYS A C 1
ATOM 3306 O O . LYS A 1 424 ? -2.699 -14.314 -0.585 1.00 98.00 424 LYS A O 1
ATOM 3311 N N . VAL A 1 425 ? -3.291 -14.791 1.530 1.00 98.06 425 VAL A N 1
ATOM 3312 C CA . VAL A 1 425 ? -1.969 -14.605 2.134 1.00 98.06 425 VAL A CA 1
ATOM 3313 C C . VAL A 1 425 ? -1.554 -15.856 2.914 1.00 98.06 425 VAL A C 1
ATOM 3315 O O . VAL A 1 425 ? -2.357 -16.746 3.179 1.00 98.06 425 VAL A O 1
ATOM 3318 N N . LYS A 1 426 ? -0.267 -15.950 3.247 1.00 97.62 426 LYS A N 1
ATOM 3319 C CA . LYS A 1 426 ? 0.351 -17.063 3.989 1.00 97.62 426 LYS A CA 1
ATOM 3320 C C . LYS A 1 426 ? 0.317 -16.861 5.506 1.00 97.62 426 LYS A C 1
ATOM 3322 O O . LYS A 1 426 ? 0.582 -17.795 6.258 1.00 97.62 426 LYS A O 1
ATOM 3327 N N . VAL A 1 427 ? 0.028 -15.639 5.946 1.00 97.31 427 VAL A N 1
ATOM 3328 C CA . VAL A 1 427 ? -0.049 -15.244 7.357 1.00 97.31 427 VAL A CA 1
ATOM 3329 C C . VAL A 1 427 ? -1.494 -15.241 7.844 1.00 97.31 427 VAL A C 1
ATOM 3331 O O . VAL A 1 427 ? -2.426 -15.213 7.044 1.00 97.31 427 VAL A O 1
ATOM 3334 N N . LYS A 1 428 ? -1.678 -15.229 9.166 1.00 98.06 428 LYS A N 1
ATOM 3335 C CA . LYS A 1 428 ? -2.991 -15.074 9.802 1.00 98.06 428 LYS A CA 1
ATOM 3336 C C . LYS A 1 428 ? -3.059 -13.740 10.531 1.00 98.06 428 LYS A C 1
ATOM 3338 O O . LYS A 1 428 ? -2.171 -13.450 11.333 1.00 98.06 428 LYS A O 1
ATOM 3343 N N . GLY A 1 429 ? -4.111 -12.965 10.294 1.00 98.12 429 GLY A N 1
ATOM 3344 C CA . GLY A 1 429 ? -4.393 -11.741 11.040 1.00 98.12 429 GLY A CA 1
ATOM 3345 C C . GLY A 1 429 ? -4.628 -12.008 12.523 1.00 98.12 429 GLY A C 1
ATOM 3346 O O . GLY A 1 429 ? -5.235 -13.018 12.888 1.00 98.12 429 GLY A O 1
ATOM 3347 N N . ALA A 1 430 ? -4.160 -11.107 13.383 1.00 97.75 430 ALA A N 1
ATOM 3348 C CA . ALA A 1 430 ? -4.595 -11.060 14.774 1.00 97.75 430 ALA A CA 1
ATOM 3349 C C . ALA A 1 430 ? -5.802 -10.120 14.899 1.00 97.75 430 ALA A C 1
ATOM 3351 O O . ALA A 1 430 ? -5.871 -9.088 14.233 1.00 97.75 430 ALA A O 1
ATOM 3352 N N . GLN A 1 431 ? -6.758 -10.494 15.748 1.00 97.06 431 GLN A N 1
ATOM 3353 C CA . GLN A 1 431 ? -7.992 -9.741 15.958 1.00 97.06 431 GLN A CA 1
ATOM 3354 C C . GLN A 1 431 ? -7.952 -9.079 17.330 1.00 97.06 431 GLN A C 1
ATOM 3356 O O . GLN A 1 431 ? -7.782 -9.767 18.333 1.00 97.06 431 GLN A O 1
ATOM 3361 N N . ALA A 1 432 ? -8.114 -7.756 17.381 1.00 97.81 432 ALA A N 1
ATOM 3362 C CA . ALA A 1 432 ? -8.007 -6.995 18.628 1.00 97.81 432 ALA A CA 1
ATOM 3363 C C . ALA A 1 432 ? -9.083 -7.378 19.661 1.00 97.81 432 ALA A C 1
ATOM 3365 O O . ALA A 1 432 ? -8.815 -7.359 20.859 1.00 97.81 432 ALA A O 1
ATOM 3366 N N . TRP A 1 433 ? -10.264 -7.798 19.201 1.00 97.44 433 TRP A N 1
ATOM 3367 C CA . TRP A 1 433 ? -11.343 -8.302 20.049 1.00 97.44 433 TRP A CA 1
ATOM 3368 C C . TRP A 1 433 ? -11.106 -9.728 20.566 1.00 97.44 433 TRP A C 1
ATOM 3370 O O . TRP A 1 433 ? -11.815 -10.168 21.465 1.00 97.44 433 TRP A O 1
ATOM 3380 N N . GLY A 1 434 ? -10.141 -10.461 20.004 1.00 96.38 434 GLY A N 1
ATOM 3381 C CA . GLY A 1 434 ? -9.786 -11.814 20.429 1.00 96.38 434 GLY A CA 1
ATOM 3382 C C . GLY A 1 434 ? -8.719 -11.823 21.523 1.00 96.38 434 GLY A C 1
ATOM 3383 O O . GLY A 1 434 ? -8.040 -10.825 21.757 1.00 96.38 434 GLY A O 1
ATOM 3384 N N . ALA A 1 435 ? -8.534 -12.974 22.174 1.00 96.88 435 ALA A N 1
ATOM 3385 C CA . ALA A 1 435 ? -7.578 -13.112 23.272 1.00 96.88 435 ALA A CA 1
ATOM 3386 C C . ALA A 1 435 ? -6.154 -12.650 22.873 1.00 96.88 435 ALA A C 1
ATOM 3388 O O . ALA A 1 435 ? -5.683 -13.025 21.792 1.00 96.88 435 ALA A O 1
ATOM 3389 N N . PRO A 1 436 ? -5.447 -11.890 23.739 1.00 97.31 436 PRO A N 1
ATOM 3390 C CA . PRO A 1 436 ? -4.083 -11.445 23.473 1.00 97.31 436 PRO A CA 1
ATOM 3391 C C . PRO A 1 436 ? -3.142 -12.592 23.095 1.00 97.31 436 PRO A C 1
ATOM 3393 O O . PRO A 1 436 ? -3.118 -13.648 23.731 1.00 97.31 436 PRO A O 1
ATOM 3396 N N . HIS A 1 437 ? -2.324 -12.367 22.072 1.00 95.69 437 HIS A N 1
ATOM 3397 C CA . HIS A 1 437 ? -1.367 -13.331 21.553 1.00 95.69 437 HIS A CA 1
ATOM 3398 C C . HIS A 1 437 ? 0.036 -12.737 21.554 1.00 95.69 437 HIS A C 1
ATOM 3400 O O . HIS A 1 437 ? 0.322 -11.817 20.798 1.00 95.69 437 HIS A O 1
ATOM 3406 N N . ARG A 1 438 ? 0.942 -13.299 22.356 1.00 95.94 438 ARG A N 1
ATOM 3407 C CA . ARG A 1 438 ? 2.349 -12.899 22.323 1.00 95.94 438 ARG A CA 1
ATOM 3408 C C . ARG A 1 438 ? 3.020 -13.447 21.059 1.00 95.94 438 ARG A C 1
ATOM 3410 O O . ARG A 1 438 ? 3.135 -14.673 20.952 1.00 95.94 438 ARG A O 1
ATOM 3417 N N . PRO A 1 439 ? 3.463 -12.590 20.121 1.00 93.50 439 PRO A N 1
ATOM 3418 C CA . PRO A 1 439 ? 4.170 -13.062 18.943 1.00 93.50 439 PRO A CA 1
ATOM 3419 C C . PRO A 1 439 ? 5.527 -13.646 19.348 1.00 93.50 439 PRO A C 1
ATOM 3421 O O . PRO A 1 439 ? 6.066 -13.365 20.425 1.00 93.50 439 PRO A O 1
ATOM 3424 N N . ARG A 1 440 ? 6.103 -14.471 18.470 1.00 89.69 440 ARG A N 1
ATOM 3425 C CA . ARG A 1 440 ? 7.480 -14.943 18.660 1.00 89.69 440 ARG A CA 1
ATOM 3426 C C . ARG A 1 440 ? 8.430 -13.739 18.696 1.00 89.69 440 ARG A C 1
ATOM 3428 O O . ARG A 1 440 ? 8.192 -12.786 17.952 1.00 89.69 440 ARG A O 1
ATOM 3435 N N . PRO A 1 441 ? 9.506 -13.778 19.502 1.00 85.81 441 PRO A N 1
ATOM 3436 C CA . PRO A 1 441 ? 10.533 -12.747 19.451 1.00 85.81 441 PRO A CA 1
ATOM 3437 C C . PRO A 1 441 ? 11.054 -12.570 18.018 1.00 85.81 441 PRO A C 1
ATOM 3439 O O . PRO A 1 441 ? 11.152 -13.565 17.289 1.00 85.81 441 PRO A O 1
ATOM 3442 N N . PRO A 1 442 ? 11.384 -11.339 17.600 1.00 77.12 442 PRO A N 1
ATOM 3443 C CA . PRO A 1 442 ? 11.898 -11.096 16.262 1.00 77.12 442 PRO A CA 1
ATOM 3444 C C . PRO A 1 442 ? 13.190 -11.894 16.036 1.00 77.12 442 PRO A C 1
ATOM 3446 O O . PRO A 1 442 ? 14.115 -11.841 16.846 1.00 77.12 442 PRO A O 1
ATOM 3449 N N . GLY A 1 443 ? 13.238 -12.649 14.935 1.00 67.25 443 GLY A N 1
ATOM 3450 C CA . GLY A 1 443 ? 14.484 -13.218 14.420 1.00 67.25 443 GLY A CA 1
ATOM 3451 C C . GLY A 1 443 ? 15.331 -12.121 13.771 1.00 67.25 443 GLY A C 1
ATOM 3452 O O . GLY A 1 443 ? 14.770 -11.178 13.206 1.00 67.25 443 GLY A O 1
ATOM 3453 N N . LEU A 1 444 ? 16.659 -12.224 13.887 1.00 48.66 444 LEU A N 1
ATOM 3454 C CA . LEU A 1 444 ? 17.604 -11.299 13.247 1.00 48.66 444 LEU A CA 1
ATOM 3455 C C . LEU A 1 444 ? 17.612 -11.435 11.724 1.00 48.66 444 LEU A C 1
ATOM 3457 O O . LEU A 1 444 ? 17.593 -12.590 11.238 1.00 48.66 444 LEU A O 1
#

pLDDT: mean 96.71, std 3.78, range [48.66, 98.94]

Foldseek 3Di:
DAPLLCCVPVPVQVVCCVVVVDDDDQALLVAEAEDEECRQLVRVVNCVVPSSHHAEYEYELYPCFQDLNSVCQLVQLLFEQFGLHAYEYEYAPAEDADPRGDSLVRSVSNQVSCQQQQHRYHYDYYHDYRDCPVVVVCVVVSVCSSCPPPPDGRDGNPVVNHNFCVVQWADSVWDKDFLDFQAQFKAAWEAFLQQKTKIDSLVQQWIWIQDLVSDIDTQGNHVLSWAHWYAALVRWIWTQHAQFIWTADSNRDIDTLGGGARFHHWAAAQQRKIKTKGFPPVQPAWIWIWIRDPSDIDTQDTHQSTWAAWDAFLQRQKIWTDSQQAQFIWIWGQDPVRHTDDTDRFAGHDDPSVDHGFSWHAWFAFLQRWIWTFGLQAIFIDHPRRYGRHHYADPVSFFHYWFQGHSQSQKIWTGGRRTIIITGINTHTRGRSDHRHDHDPDDD

Secondary structure (DSSP, 8-state):
--HHHHIIIIIIHHHHHHHH-------GGG-EEEEETHHHHHHHHHHHH-TTT--EEEEES---STTTTGGGHHHHHHHB---S-EEEEEEETTS-EETTEEHHHHHHHHHHHHHHTT-EEEEEEES--SSSHHHHHHHHHHHHHHTTTTTSPP-TTTTS----THHHHB-TTS--EEEEEEEEEEEEEEE-TTS-EEEEEGGGTEEEEE-TT--EEEEES--SSEEEEEE-TTS-EEEEETTEEEEE-TTS-EEEEEESS----EEE-TTS-EEEEE--TTSSSPPEEEEEETTEEEEEEE--SSEEEEEE-TTSSEEEEEETTSSEEEEEEEPTTS-EEEEEEEEE----TT-SS-----EEEBTTS-EEEEETTEEEEE-TTS-EEEEE--TTS--SEEEEETTTT-EEEEE-EEEEEEEEBSS-B--TTSPP--PPPPP-

Sequence (444 aa):
GDNYARFLIDELFPLIEKTHGVKLSKSANDGSIGGASSGAICAWTAAWERPDRFRRVFSSIGTYVGLRGGNDYPTLVRKVEPKPIRIFMQDGENDLNIYGGDWWMANQEMQRALVFAGYDVKHAWGTGAHDGNQSTQVFPEAMRWLWRDYPAEIRANAEKKSRQNVNQVVDTAIPWELVGEGYRFTEGPAVNAKGEVFFNDVGAAKTFKVGLDGKLTEFLADSKKGDGQAFGPDGKLYANAGQQVLAWDESGKSTVVAEGFRGNDLVVLNNGSIYATEPGWDGTSPSKLWLIKNGEKKVVDTGLRFSNGITVSPDQTLLYVADSRSHWIYSYQIQPDGTLKHKQKYYWMHVPDTADDSGADGMRVDRDGRLYVATRMGIQFCDQAGRVNGIIPTPNGKVANIAFGGENFDTLYACAGDKVFKRKVKVKGAQAWGAPHRPRPPGL

Radius of gyration: 23.93 Å; chains: 1; bounding box: 66×42×73 Å